Protein 5JK4 (pdb70)

InterPro domains:
  IPR024370 PBP domain [PF12849] (22-285)
  IPR050962 Phosphate-binding protein PstS [PTHR42996] (2-380)

Nearest PDB structures (foldseek):
  5jk4-assembly1_A  TM=1.003E+00  e=7.006E-87  Stenotrophomonas maltophilia R551-3
  5j1d-assembly1_A  TM=1.002E+00  e=4.675E-83  Stenotrophomonas maltophilia
  4f1v-assembly1_A  TM=8.904E-01  e=1.563E-41  Pseudomonas [fluorescens] SBW25
  2v3q-assembly1_A  TM=8.551E-01  e=9.642E-40  Homo sapiens
  3w9w-assembly1_A  TM=8.607E-01  e=3.579E-39  unidentified prokaryotic organism

CATH classification: 3.40.190.10 (+1 more: 3.40.190.10)

Secondary structure (DSSP, 8-state):
--EEEEE-STTHHHHTTSTT--S-TTEEEEE--HHHHHHHHHTT-GGGGTS-S---EEEESSPPPHHHHHHHHHHHS-TT-TT----EEEEEEEEEE-B-BB---SS--EE-HHHHHHHHHTS--BGGGSTTS---SB-EEEE-SS--HHHHHHHHHHHHH--HHHHTTS-BPEETTEE-----SSGGGGBSS--TTEEE-SSSSHHHHHHHHTTSTTEE--B-STT-S-TT-TTTB-EETTB-TT-B-TTTTGGGSPPP-THHHHSGGGGS---SS-SSB---EEEEEEEEES-BSSHHHHHHHHHHHHHHT--EEETTEEE-TTHHHHHHTT-BPPPHHHHHHHIIIII-TTSTTSTT-HHHHTT--B--

Sequence (372 aa):
TAVTGGGASLPADLYKGSADSILPANFSYAVTGSGTGKKAFLENNSALFSTTGTVHFAGSDSVLSSTELNTYNSTYNVSGDANRYGALVQIPSVATSVTIPFNKAGSAVDLSVTQICGIFSGKINNWSQLAGLGRTGAIQVVYRGESSGTSELLTRFLTSACQPADVSGTNLKLANGVPAFSVQSTFANLFTTVPSNFVAAPATGGSALYNAVYAVDGRVGYVGPDVIPSLTDATKVAKVKSFSPDEVSVQATLETAAPPTGAAAENPANWVPVFGNPSAGYPIAGYTNFVFGQCYKNATVGANVRGFLTRHYGSTVVNGVEQGPNDDAIRAHKFIPLTKAWRDAVRARFATATNAGAVNNPSTCSGIGRPL

Organism: Stenotrophomonas maltophilia (strain R551-3) (NCBI:txid391008)

Radius of gyration: 20.81 Å; Cα contacts (8 Å, |Δi|>4): 903; chains: 1; bounding box: 51×51×55 Å

Structure (mmCIF, N/CA/C/O backbone):
data_5JK4
#
_entry.id   5JK4
#
_cell.length_a   37.729
_cell.length_b   77.856
_cell.length_c   56.287
_cell.angle_alpha   90.00
_cell.angle_beta   102.08
_cell.angle_gamma   90.00
#
_symmetry.space_group_name_H-M   'P 1 21 1'
#
loop_
_entity.id
_entity.type
_entity.pdbx_description
1 polymer 'Alkaline phosphatase'
2 non-polymer 'PHOSPHATE ION'
3 water water
#
loop_
_atom_site.group_PDB
_atom_site.id
_atom_site.type_symbol
_atom_site.label_atom_id
_atom_site.label_alt_id
_atom_site.label_comp_id
_atom_site.label_asym_id
_atom_site.label_entity_id
_atom_site.label_seq_id
_atom_site.pdbx_PDB_ins_code
_atom_site.Cartn_x
_atom_site.Cartn_y
_atom_site.Cartn_z
_atom_site.occupancy
_atom_site.B_iso_or_equiv
_atom_site.auth_seq_id
_atom_site.auth_comp_id
_atom_site.auth_asym_id
_atom_site.auth_atom_id
_atom_site.pdbx_PDB_model_num
ATOM 15 N N . THR A 1 2 ? -2.240 6.641 2.533 1.00 8.58 2 THR A N 1
ATOM 16 C CA . THR A 1 2 ? -3.248 7.326 1.710 1.00 8.66 2 THR A CA 1
ATOM 17 C C . THR A 1 2 ? -2.646 8.483 0.944 1.00 8.18 2 THR A C 1
ATOM 18 O O . THR A 1 2 ? -2.056 9.377 1.550 1.00 10.29 2 THR A O 1
ATOM 29 N N . ALA A 1 3 ? -2.810 8.456 -0.375 1.00 8.23 3 ALA A N 1
ATOM 30 C CA . ALA A 1 3 ? -2.263 9.460 -1.276 1.00 9.32 3 ALA A CA 1
ATOM 31 C C . ALA A 1 3 ? -3.370 10.359 -1.812 1.00 8.29 3 ALA A C 1
ATOM 32 O O . ALA A 1 3 ? -4.485 9.896 -2.079 1.00 9.26 3 ALA A O 1
ATOM 39 N N . VAL A 1 4 ? -3.049 11.642 -1.990 1.00 7.47 4 VAL A N 1
ATOM 40 C CA . VAL A 1 4 ? -3.944 12.614 -2.613 1.00 6.56 4 VAL A CA 1
ATOM 41 C C . VAL A 1 4 ? -3.218 13.120 -3.851 1.00 6.81 4 VAL A C 1
ATOM 42 O O . VAL A 1 4 ? -2.190 13.795 -3.745 1.00 8.02 4 VAL A O 1
ATOM 55 N N . THR A 1 5 ? -3.723 12.761 -5.021 1.00 6.15 5 THR A N 1
ATOM 56 C CA . THR A 1 5 ? -2.981 12.879 -6.270 1.00 5.84 5 THR A CA 1
ATOM 57 C C . THR A 1 5 ? -3.412 14.116 -7.045 1.00 5.24 5 THR A C 1
ATOM 58 O O . THR A 1 5 ? -4.579 14.238 -7.436 1.00 5.61 5 THR A O 1
ATOM 69 N N . GLY A 1 6 ? -2.457 15.008 -7.319 1.00 5.42 6 GLY A N 1
ATOM 70 C CA . GLY A 1 6 ? -2.745 16.184 -8.107 1.00 5.16 6 GLY A CA 1
ATOM 71 C C . GLY A 1 6 ? -1.585 16.667 -8.942 1.00 4.75 6 GLY A C 1
ATOM 72 O O . GLY A 1 6 ? -0.589 15.969 -9.157 1.00 5.97 6 GLY A O 1
ATOM 76 N N . GLY A 1 7 ? -1.719 17.883 -9.417 1.00 5.10 7 GLY A N 1
ATOM 77 C CA . GLY A 1 7 ? -0.777 18.436 -10.363 1.00 5.25 7 GLY A CA 1
ATOM 78 C C . GLY A 1 7 ? -1.451 19.516 -11.188 1.00 5.15 7 GLY A C 1
ATOM 79 O O . GLY A 1 7 ? -2.580 19.911 -10.920 1.00 5.63 7 GLY A O 1
ATOM 83 N N . GLY A 1 8 ? -0.708 20.027 -12.166 1.00 4.92 8 GLY A N 1
ATOM 84 C CA . GLY A 1 8 ? -1.241 21.008 -13.095 1.00 4.60 8 GLY A CA 1
ATOM 85 C C . GLY A 1 8 ? -0.351 22.220 -13.241 1.00 4.51 8 GLY A C 1
ATOM 86 O O . GLY A 1 8 ? 0.828 22.111 -13.609 1.00 5.52 8 GLY A O 1
ATOM 90 N N . ALA A 1 9 ? -0.945 23.389 -12.989 1.00 4.84 9 ALA A N 1
ATOM 91 C CA . ALA A 1 9 ? -0.295 24.684 -13.161 1.00 4.55 9 ALA A CA 1
ATOM 92 C C . ALA A 1 9 ? 1.109 24.714 -12.577 1.00 4.67 9 ALA A C 1
ATOM 93 O O . ALA A 1 9 ? 1.326 24.352 -11.418 1.00 5.16 9 ALA A O 1
ATOM 100 N N . SER A 1 10 ? 2.045 25.232 -13.369 1.00 4.44 10 SER A N 1
ATOM 101 C CA . SER A 1 10 ? 3.396 25.474 -12.883 1.00 5.10 10 SER A CA 1
ATOM 102 C C . SER A 1 10 ? 3.514 26.749 -12.054 1.00 4.91 10 SER A C 1
ATOM 103 O O . SER A 1 10 ? 4.384 26.832 -11.179 1.00 5.31 10 SER A O 1
ATOM 111 N N . LEU A 1 11 ? 2.667 27.741 -12.300 1.00 4.77 11 LEU A N 1
ATOM 112 C CA . LEU A 1 11 ? 2.818 29.045 -11.656 1.00 5.15 11 LEU A CA 1
ATOM 113 C C . LEU A 1 11 ? 2.877 28.938 -10.134 1.00 4.70 11 LEU A C 1
ATOM 114 O O . LEU A 1 11 ? 3.787 29.534 -9.534 1.00 5.26 11 LEU A O 1
ATOM 130 N N . PRO A 1 12 ? 1.985 28.203 -9.463 1.00 5.43 12 PRO A N 1
ATOM 131 C CA . PRO A 1 12 ? 2.015 28.111 -7.991 1.00 5.95 12 PRO A CA 1
ATOM 132 C C . PRO A 1 12 ? 2.721 26.869 -7.471 1.00 5.68 12 PRO A C 1
ATOM 133 O O . PRO A 1 12 ? 2.638 26.593 -6.272 1.00 6.15 12 PRO A O 1
ATOM 144 N N . ALA A 1 13 ? 3.405 26.127 -8.331 1.00 5.44 13 ALA A N 1
ATOM 145 C CA . ALA A 1 13 ? 3.837 24.787 -7.962 1.00 6.09 13 ALA A CA 1
ATOM 146 C C . ALA A 1 13 ? 4.767 24.775 -6.753 1.00 6.58 13 ALA A C 1
ATOM 147 O O . ALA A 1 13 ? 4.726 23.830 -5.962 1.00 6.96 13 ALA A O 1
ATOM 154 N N . ASP A 1 14 ? 5.662 25.760 -6.627 1.00 6.37 14 ASP A N 1
ATOM 155 C CA . ASP A 1 14 ? 6.610 25.743 -5.513 1.00 6.65 14 ASP A CA 1
ATOM 156 C C . ASP A 1 14 ? 5.980 26.219 -4.220 1.00 6.28 14 ASP A C 1
ATOM 157 O O . ASP A 1 14 ? 6.409 25.800 -3.143 1.00 6.58 14 ASP A O 1
ATOM 171 N N . LEU A 1 15 ? 4.968 27.081 -4.290 1.00 6.08 15 LEU A N 1
ATOM 172 C CA . LEU A 1 15 ? 4.161 27.335 -3.106 1.00 5.50 15 LEU A CA 1
ATOM 173 C C . LEU A 1 15 ? 3.524 26.041 -2.613 1.00 5.66 15 LEU A C 1
ATOM 174 O O . LEU A 1 15 ? 3.437 25.799 -1.405 1.00 6.33 15 LEU A O 1
ATOM 190 N N . TYR A 1 16 ? 3.070 25.200 -3.532 1.00 5.46 16 TYR A N 1
ATOM 191 C CA . TYR A 1 16 ? 2.343 23.995 -3.156 1.00 5.48 16 TYR A CA 1
ATOM 192 C C . TYR A 1 16 ? 3.251 22.879 -2.659 1.00 5.91 16 TYR A C 1
ATOM 193 O O . TYR A 1 16 ? 2.895 22.204 -1.691 1.00 6.30 16 TYR A O 1
ATOM 211 N N . LYS A 1 17 ? 4.394 22.639 -3.303 1.00 6.01 17 LYS A N 1
ATOM 212 C CA . LYS A 1 17 ? 5.211 21.477 -2.972 1.00 7.03 17 LYS A CA 1
ATOM 213 C C . LYS A 1 17 ? 6.680 21.775 -3.216 1.00 7.69 17 LYS A C 1
ATOM 214 O O . LYS A 1 17 ? 7.039 22.423 -4.201 1.00 9.07 17 LYS A O 1
ATOM 233 N N . GLY A 1 18 ? 7.529 21.257 -2.327 1.00 7.85 18 GLY A N 1
ATOM 234 C CA . GLY A 1 18 ? 8.957 21.184 -2.569 1.00 8.71 18 GLY A CA 1
ATOM 235 C C . GLY A 1 18 ? 9.806 22.224 -1.862 1.00 9.08 18 GLY A C 1
ATOM 236 O O . GLY A 1 18 ? 11.035 22.077 -1.824 1.00 10.39 18 GLY A O 1
ATOM 240 N N . SER A 1 19 ? 9.200 23.263 -1.315 1.00 9.24 19 SER A N 1
ATOM 241 C CA . SER A 1 19 ? 9.903 24.295 -0.577 1.00 9.48 19 SER A CA 1
ATOM 242 C C . SER A 1 19 ? 9.669 24.072 0.915 1.00 8.51 19 SER A C 1
ATOM 243 O O . SER A 1 19 ? 8.692 23.442 1.327 1.00 8.67 19 SER A O 1
ATOM 256 N N . ALA A 1 20 ? 10.556 24.635 1.738 1.00 9.80 20 ALA A N 1
ATOM 257 C CA . ALA A 1 20 ? 10.419 24.457 3.179 1.00 10.23 20 ALA A CA 1
ATOM 258 C C . ALA A 1 20 ? 9.100 25.014 3.700 1.00 9.73 20 ALA A C 1
ATOM 259 O O . ALA A 1 20 ? 8.564 24.501 4.689 1.00 11.45 20 ALA A O 1
ATOM 266 N N . ASP A 1 21 ? 8.545 26.034 3.039 1.00 7.83 21 ASP A N 1
ATOM 267 C CA . ASP A 1 21 ? 7.294 26.646 3.469 1.00 7.65 21 ASP A CA 1
ATOM 268 C C . ASP A 1 21 ? 6.107 26.219 2.604 1.00 7.47 21 ASP A C 1
ATOM 269 O O . ASP A 1 21 ? 5.049 26.848 2.667 1.00 7.93 21 ASP A O 1
ATOM 278 N N . SER A 1 22 ? 6.248 25.166 1.806 1.00 6.77 22 SER A N 1
ATOM 279 C CA . SER A 1 22 ? 5.157 24.773 0.922 1.00 6.71 22 SER A CA 1
ATOM 280 C C . SER A 1 22 ? 3.929 24.358 1.724 1.00 6.90 22 SER A C 1
ATOM 281 O O . SER A 1 22 ? 4.027 23.863 2.851 1.00 8.30 22 SER A O 1
ATOM 289 N N . ILE A 1 23 ? 2.758 24.531 1.107 1.00 6.23 23 ILE A N 1
ATOM 290 C CA . ILE A 1 23 ? 1.499 24.486 1.837 1.00 6.28 23 ILE A CA 1
ATOM 291 C C . ILE A 1 23 ? 0.688 23.207 1.659 1.00 6.71 23 ILE A C 1
ATOM 292 O O . ILE A 1 23 ? -0.221 22.965 2.458 1.00 7.57 23 ILE A O 1
ATOM 308 N N . LEU A 1 24 ? 0.949 22.404 0.628 1.00 6.08 24 LEU A N 1
ATOM 309 C CA . LEU A 1 24 ? 0.166 21.181 0.549 1.00 6.58 24 LEU A CA 1
ATOM 310 C C . LEU A 1 24 ? 0.703 20.163 1.547 1.00 7.10 24 LEU A C 1
ATOM 311 O O . LEU A 1 24 ? 1.910 20.104 1.797 1.00 7.49 24 LEU A O 1
ATOM 327 N N . PRO A 1 25 ? -0.166 19.333 2.114 1.00 7.32 25 PRO A N 1
ATOM 328 C CA . PRO A 1 25 ? 0.317 18.273 3.001 1.00 8.19 25 PRO A CA 1
ATOM 329 C C . PRO A 1 25 ? 1.273 17.317 2.298 1.00 8.28 25 PRO A C 1
ATOM 330 O O . PRO A 1 25 ? 1.273 17.157 1.075 1.00 7.65 25 PRO A O 1
ATOM 341 N N . ALA A 1 26 ? 2.069 16.630 3.123 1.00 9.10 26 ALA A N 1
ATOM 342 C CA . ALA A 1 26 ? 3.098 15.731 2.609 1.00 9.76 26 ALA A CA 1
ATOM 343 C C . ALA A 1 26 ? 2.532 14.663 1.686 1.00 9.41 26 ALA A C 1
ATOM 344 O O . ALA A 1 26 ? 3.200 14.267 0.727 1.00 10.73 26 ALA A O 1
ATOM 351 N N . ASN A 1 27 ? 1.319 14.175 1.953 1.00 8.10 27 ASN A N 1
ATOM 352 C CA . ASN A 1 27 ? 0.745 13.091 1.167 1.00 7.65 27 ASN A CA 1
ATOM 353 C C . ASN A 1 27 ? 0.052 13.568 -0.101 1.00 7.29 27 ASN A C 1
ATOM 354 O O . ASN A 1 27 ? -0.504 12.732 -0.822 1.00 7.91 27 ASN A O 1
ATOM 365 N N . PHE A 1 28 ? 0.057 14.867 -0.382 1.00 6.72 28 PHE A N 1
ATOM 366 C CA . PHE A 1 28 ? -0.469 15.385 -1.635 1.00 6.49 28 PHE A CA 1
ATOM 367 C C . PHE A 1 28 ? 0.683 15.415 -2.629 1.00 7.02 28 PHE A C 1
ATOM 368 O O . PHE A 1 28 ? 1.741 15.995 -2.349 1.00 9.58 28 PHE A O 1
ATOM 385 N N . SER A 1 29 ? 0.485 14.824 -3.798 1.00 6.36 29 SER A N 1
ATOM 386 C CA . SER A 1 29 ? 1.477 14.927 -4.855 1.00 6.84 29 SER A CA 1
ATOM 387 C C . SER A 1 29 ? 1.061 16.014 -5.838 1.00 6.59 29 SER A C 1
ATOM 388 O O . SER A 1 29 ? -0.119 16.339 -5.965 1.00 7.03 29 SER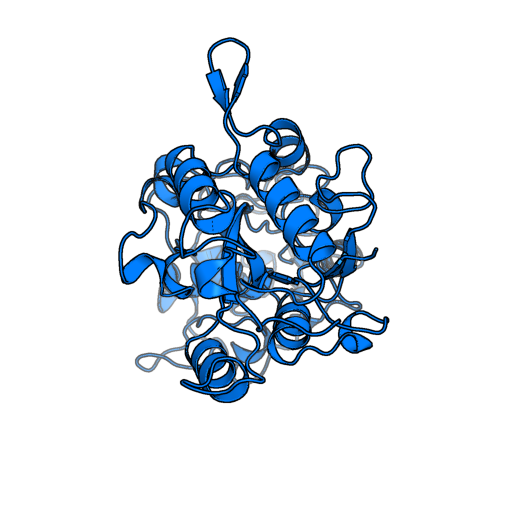 A O 1
ATOM 396 N N . TYR A 1 30 ? 2.045 16.589 -6.528 1.00 6.41 30 TYR A N 1
ATOM 397 C CA . TYR A 1 30 ? 1.778 17.691 -7.458 1.00 6.55 30 TYR A CA 1
ATOM 398 C C . TYR A 1 30 ? 2.708 17.579 -8.664 1.00 6.67 30 TYR A C 1
ATOM 399 O O . TYR A 1 30 ? 3.843 18.056 -8.635 1.00 8.55 30 TYR A O 1
ATOM 417 N N . ALA A 1 31 ? 2.212 16.972 -9.732 1.00 6.34 31 ALA A N 1
ATOM 418 C CA . ALA A 1 31 ? 2.971 16.830 -10.973 1.00 6.32 31 ALA A CA 1
ATOM 419 C C . ALA A 1 31 ? 2.786 18.089 -11.815 1.00 6.12 31 ALA A C 1
ATOM 420 O O . ALA A 1 31 ? 1.658 18.443 -12.166 1.00 7.00 31 ALA A O 1
ATOM 427 N N . VAL A 1 32 ? 3.883 18.748 -12.174 1.00 5.90 32 VAL A N 1
ATOM 428 C CA . VAL A 1 32 ? 3.807 20.002 -12.920 1.00 6.78 32 VAL A CA 1
ATOM 429 C C . VAL A 1 32 ? 3.646 19.707 -14.407 1.00 6.77 32 VAL A C 1
ATOM 430 O O . VAL A 1 32 ? 4.522 19.102 -15.031 1.00 8.38 32 VAL A O 1
ATOM 443 N N . THR A 1 33 ? 2.545 20.181 -14.984 1.00 6.40 33 THR A N 1
ATOM 444 C CA . THR A 1 33 ? 2.210 19.922 -16.380 1.00 6.69 33 THR A CA 1
ATOM 445 C C . THR A 1 33 ? 1.749 21.158 -17.138 1.00 7.02 33 THR A C 1
ATOM 446 O O . THR A 1 33 ? 1.585 21.089 -18.366 1.00 8.84 33 THR A O 1
ATOM 457 N N . GLY A 1 34 ? 1.488 22.257 -16.452 1.00 5.67 34 GLY A N 1
ATOM 458 C CA . GLY A 1 34 ? 0.673 23.305 -17.025 1.00 5.94 34 GLY A CA 1
ATOM 459 C C . GLY A 1 34 ? -0.799 23.083 -16.738 1.00 4.84 34 GLY A C 1
ATOM 460 O O . GLY A 1 34 ? -1.270 21.961 -16.535 1.00 5.25 34 GLY A O 1
ATOM 464 N N . SER A 1 35 ? -1.544 24.187 -16.740 1.00 4.92 35 SER A N 1
ATOM 465 C CA . SER A 1 35 ? -2.947 24.155 -16.325 1.00 5.10 35 SER A CA 1
ATOM 466 C C . SER A 1 35 ? -3.831 23.327 -17.250 1.00 5.36 35 SER A C 1
ATOM 467 O O . SER A 1 35 ? -4.776 22.690 -16.783 1.00 6.02 35 SER A O 1
ATOM 475 N N . GLY A 1 36 ? -3.626 23.400 -18.564 1.00 5.58 36 GLY A N 1
ATOM 476 C CA . GLY A 1 36 ? -4.515 22.670 -19.464 1.00 6.20 36 GLY A CA 1
ATOM 477 C C . GLY A 1 36 ? -4.471 21.173 -19.222 1.00 6.11 36 GLY A C 1
ATOM 478 O O . GLY A 1 36 ? -5.506 20.507 -19.114 1.00 6.33 36 GLY A O 1
ATOM 482 N N . THR A 1 37 ? -3.268 20.629 -19.087 1.00 6.39 37 THR A N 1
ATOM 483 C CA . THR A 1 37 ? -3.134 19.211 -18.797 1.00 6.91 37 THR A CA 1
ATOM 484 C C . THR A 1 37 ? -3.671 18.886 -17.415 1.00 6.38 37 THR A C 1
ATOM 485 O O . THR A 1 37 ? -4.262 17.818 -17.212 1.00 6.71 37 THR A O 1
ATOM 496 N N . GLY A 1 38 ? -3.487 19.797 -16.453 1.00 6.08 38 GLY A N 1
ATOM 497 C CA . GLY A 1 38 ? -4.039 19.573 -15.128 1.00 6.09 38 GLY A CA 1
ATOM 498 C C . GLY A 1 38 ? -5.554 19.474 -15.136 1.00 5.56 38 GLY A C 1
ATOM 499 O O . GLY A 1 38 ? -6.134 18.588 -14.503 1.00 5.53 38 GLY A O 1
ATOM 503 N N . LYS A 1 39 ? -6.222 20.398 -15.842 1.00 5.87 39 LYS A N 1
ATOM 504 C CA . LYS A 1 39 ? -7.675 20.328 -15.941 1.00 6.33 39 LYS A CA 1
ATOM 505 C C . LYS A 1 39 ? -8.106 19.019 -16.589 1.00 5.99 39 LYS A C 1
ATOM 506 O O . LYS A 1 39 ? -9.044 18.365 -16.126 1.00 6.41 39 LYS A O 1
ATOM 525 N N . LYS A 1 40 ? -7.417 18.606 -17.651 1.00 6.23 40 LYS A N 1
ATOM 526 C CA . LYS A 1 40 ? -7.789 17.375 -18.333 1.00 6.70 40 LYS A CA 1
ATOM 527 C C . LYS A 1 40 ? -7.609 16.172 -17.420 1.00 6.41 40 LYS A C 1
ATOM 528 O O . LYS A 1 40 ? -8.454 15.269 -17.394 1.00 6.81 40 LYS A O 1
ATOM 547 N N . ALA A 1 41 ? -6.510 16.134 -16.672 1.00 5.79 41 ALA A N 1
ATOM 548 C CA . ALA A 1 41 ? -6.268 15.027 -15.758 1.00 5.77 41 ALA A CA 1
ATOM 549 C C . ALA A 1 41 ? -7.400 14.891 -14.746 1.00 5.69 41 ALA A C 1
ATOM 550 O O . ALA A 1 41 ? -7.846 13.777 -14.441 1.00 6.19 41 ALA A O 1
ATOM 557 N N . PHE A 1 42 ? -7.864 16.013 -14.189 1.00 5.09 42 PHE A N 1
ATOM 558 C CA . PHE A 1 42 ? -8.978 15.949 -13.249 1.00 5.69 42 PHE A CA 1
ATOM 559 C C . PHE A 1 42 ? -10.283 15.611 -13.962 1.00 5.60 42 PHE A C 1
ATOM 560 O O . PHE A 1 42 ? -11.025 14.710 -13.539 1.00 5.70 42 PHE A O 1
ATOM 577 N N . LEU A 1 43 ? -10.601 16.355 -15.020 1.00 5.61 43 LEU A N 1
ATOM 578 C CA . LEU A 1 43 ? -11.926 16.262 -15.623 1.00 6.27 43 LEU A CA 1
ATOM 579 C C . LEU A 1 43 ? -12.183 14.900 -16.227 1.00 7.03 43 LEU A C 1
ATOM 580 O O . LEU A 1 43 ? -13.327 14.439 -16.222 1.00 8.00 43 LEU A O 1
ATOM 596 N N . GLU A 1 44 ? -11.148 14.244 -16.745 1.00 6.66 44 GLU A N 1
ATOM 597 C CA . GLU A 1 44 ? -11.263 12.910 -17.318 1.00 7.85 44 GLU A CA 1
ATOM 598 C C . GLU A 1 44 ? -10.716 11.835 -16.381 1.00 7.07 44 GLU A C 1
ATOM 599 O O . GLU A 1 44 ? -10.630 10.664 -16.760 1.00 7.46 44 GLU A O 1
ATOM 611 N N . ASN A 1 45 ? -10.364 12.213 -15.159 1.00 6.40 45 ASN A N 1
ATOM 612 C CA . ASN A 1 45 ? -9.824 11.313 -14.155 1.00 6.40 45 ASN A CA 1
ATOM 613 C C . ASN A 1 45 ? -8.739 10.405 -14.732 1.00 6.58 45 ASN A C 1
ATOM 614 O O . ASN A 1 45 ? -8.846 9.171 -14.724 1.00 7.09 45 ASN A O 1
ATOM 625 N N . ASN A 1 46 ? -7.676 11.043 -15.220 1.00 6.79 46 ASN A N 1
ATOM 626 C CA . ASN A 1 46 ? -6.599 10.371 -15.947 1.00 7.48 46 ASN A CA 1
ATOM 627 C C . ASN A 1 46 ? -5.260 10.707 -15.299 1.00 6.79 46 ASN A C 1
ATOM 628 O O . ASN A 1 46 ? -4.632 11.720 -15.618 1.00 8.10 46 ASN A O 1
ATOM 639 N N . SER A 1 47 ? -4.805 9.829 -14.410 1.00 6.45 47 SER A N 1
ATOM 640 C CA . SER A 1 47 ? -3.569 10.068 -13.682 1.00 6.88 47 SER A CA 1
ATOM 641 C C . SER A 1 47 ? -2.328 9.813 -14.525 1.00 6.81 47 SER A C 1
ATOM 642 O O . SER A 1 47 ? -1.234 10.217 -14.118 1.00 6.99 47 SER A O 1
ATOM 650 N N . ALA A 1 48 ? -2.462 9.185 -15.696 1.00 7.53 48 ALA A N 1
ATOM 651 C CA . ALA A 1 48 ? -1.302 9.045 -16.572 1.00 8.24 48 ALA A CA 1
ATOM 652 C C . ALA A 1 48 ? -0.710 10.408 -16.929 1.00 8.25 48 ALA A C 1
ATOM 653 O O . ALA A 1 48 ? 0.505 10.530 -17.141 1.00 9.13 48 ALA A O 1
ATOM 660 N N . LEU A 1 49 ? -1.551 11.444 -17.003 1.00 7.90 49 LEU A N 1
ATOM 661 C CA . LEU A 1 49 ? -1.069 12.787 -17.309 1.00 7.75 49 LEU A CA 1
ATOM 662 C C . LEU A 1 49 ? -0.200 13.364 -16.205 1.00 7.80 49 LEU A C 1
ATOM 663 O O . LEU A 1 49 ? 0.586 14.283 -16.467 1.00 8.89 49 LEU A O 1
ATOM 679 N N . PHE A 1 50 ? -0.329 12.837 -14.990 1.00 7.23 50 PHE A N 1
ATOM 680 C CA . PHE A 1 50 ? 0.498 13.197 -13.851 1.00 6.74 50 PHE A CA 1
ATOM 681 C C . PHE A 1 50 ? 1.579 12.151 -13.589 1.00 7.90 50 PHE A C 1
ATOM 682 O O . PHE A 1 50 ? 2.169 12.130 -12.506 1.00 9.09 50 PHE A O 1
ATOM 699 N N . SER A 1 51 ? 1.856 11.297 -14.577 1.00 8.86 51 SER A N 1
ATOM 700 C CA . SER A 1 51 ? 2.915 10.295 -14.485 1.00 10.77 51 SER A CA 1
ATOM 701 C C . SER A 1 51 ? 2.699 9.356 -13.305 1.00 11.34 51 SER A C 1
ATOM 702 O O . SER A 1 51 ? 3.655 8.899 -12.679 1.00 12.46 51 SER A O 1
ATOM 710 N N . THR A 1 52 ? 1.449 9.050 -12.983 1.00 10.48 52 THR A N 1
ATOM 711 C CA . THR A 1 52 ? 1.186 8.162 -11.858 1.00 10.15 52 THR A CA 1
ATOM 712 C C . THR A 1 52 ? -0.039 7.310 -12.179 1.00 9.84 52 THR A C 1
ATOM 713 O O . THR A 1 52 ? -0.409 7.158 -13.346 1.00 11.10 52 THR A O 1
ATOM 724 N N . THR A 1 53 ? -0.645 6.730 -11.144 1.00 9.76 53 THR A N 1
ATOM 725 C CA . THR A 1 53 ? -1.744 5.788 -11.293 1.00 9.73 53 THR A CA 1
ATOM 726 C C . THR A 1 53 ? -2.842 6.124 -10.285 1.00 9.40 53 THR A C 1
ATOM 727 O O . THR A 1 53 ? -2.656 6.926 -9.367 1.00 10.05 53 THR A O 1
ATOM 738 N N . GLY A 1 54 ? -3.994 5.489 -10.462 1.00 8.75 54 GLY A N 1
ATOM 739 C CA . GLY A 1 54 ? -5.124 5.682 -9.577 1.00 8.49 54 GLY A CA 1
ATOM 740 C C . GLY A 1 54 ? -5.924 6.929 -9.911 1.00 7.92 54 GLY A C 1
ATOM 741 O O . GLY A 1 54 ? -5.746 7.572 -10.951 1.00 8.51 54 GLY A O 1
ATOM 745 N N . THR A 1 55 ? -6.831 7.269 -9.008 1.00 7.21 55 THR A N 1
ATOM 746 C CA . THR A 1 55 ? -7.696 8.427 -9.199 1.00 7.16 55 THR A CA 1
ATOM 747 C C . THR A 1 55 ? -6.921 9.737 -9.090 1.00 6.34 55 THR A C 1
ATOM 748 O O . THR A 1 55 ? -6.023 9.877 -8.258 1.00 6.84 55 THR A O 1
ATOM 759 N N . VAL A 1 56 ? -7.284 10.704 -9.937 1.00 5.65 56 VAL A N 1
ATOM 760 C CA . VAL A 1 56 ? -6.814 12.078 -9.797 1.00 5.69 56 VAL A CA 1
ATOM 761 C C . VAL A 1 56 ? -7.757 12.766 -8.820 1.00 5.67 56 VAL A C 1
ATOM 762 O O . VAL A 1 56 ? -8.968 12.817 -9.052 1.00 6.55 56 VAL A O 1
ATOM 775 N N . HIS A 1 57 ? -7.212 13.305 -7.731 1.00 5.14 57 HIS A N 1
ATOM 776 C CA . HIS A 1 57 ? -8.034 13.930 -6.708 1.00 5.19 57 HIS A CA 1
ATOM 777 C C . HIS A 1 57 ? -8.166 15.434 -6.844 1.00 4.54 57 HIS A C 1
ATOM 778 O O . HIS A 1 57 ? -9.168 15.990 -6.383 1.00 5.43 57 HIS A O 1
ATOM 792 N N . PHE A 1 58 ? -7.208 16.113 -7.460 1.00 4.69 58 PHE A N 1
ATOM 793 C CA . PHE A 1 58 ? -7.293 17.559 -7.597 1.00 4.93 58 PHE A CA 1
ATOM 794 C C . PHE A 1 58 ? -6.364 18.020 -8.708 1.00 4.83 58 PHE A C 1
ATOM 795 O O . PHE A 1 58 ? -5.491 17.283 -9.173 1.00 5.67 58 PHE A O 1
ATOM 812 N N . ALA A 1 59 ? -6.558 19.273 -9.104 1.00 4.82 59 ALA A N 1
ATOM 813 C CA . ALA A 1 59 ? -5.621 19.954 -9.972 1.00 5.05 59 ALA A CA 1
ATOM 814 C C . ALA A 1 59 ? -5.450 21.398 -9.525 1.00 4.66 59 ALA A C 1
ATOM 815 O O . ALA A 1 59 ? -6.355 21.998 -8.939 1.00 5.38 59 ALA A O 1
ATOM 822 N N . GLY A 1 60 ? -4.275 21.948 -9.816 1.00 4.97 60 GLY A N 1
ATOM 823 C CA . GLY A 1 60 ? -4.058 23.384 -9.808 1.00 4.81 60 GLY A CA 1
ATOM 824 C C . GLY A 1 60 ? -4.187 23.916 -11.222 1.00 4.59 60 GLY A C 1
ATOM 825 O O . GLY A 1 60 ? -3.675 23.314 -12.165 1.00 5.02 60 GLY A O 1
ATOM 829 N N . SER A 1 61 ? -4.863 25.053 -11.369 1.00 4.78 61 SER A N 1
ATOM 830 C CA . SER A 1 61 ? -5.035 25.650 -12.684 1.00 4.99 61 SER A CA 1
ATOM 831 C C . SER A 1 61 ? -5.177 27.155 -12.548 1.00 4.81 61 SER A C 1
ATOM 832 O O . SER A 1 61 ? -5.964 27.625 -11.725 1.00 5.08 61 SER A O 1
ATOM 840 N N . ASP A 1 62 ? -4.453 27.907 -13.380 1.00 4.61 62 ASP A N 1
ATOM 841 C CA . ASP A 1 62 ? -4.725 29.332 -13.544 1.00 4.89 62 ASP A CA 1
ATOM 842 C C . ASP A 1 62 ? -5.467 29.602 -14.848 1.00 5.32 62 ASP A C 1
ATOM 843 O O . ASP A 1 62 ? -5.544 30.749 -15.291 1.00 6.38 62 ASP A O 1
ATOM 852 N N . SER A 1 63 ? -6.010 28.547 -15.465 1.00 5.33 63 SER A N 1
ATOM 853 C CA . SER A 1 63 ? -6.985 28.616 -16.552 1.00 5.64 63 SER A CA 1
ATOM 854 C C . SER A 1 63 ? -8.352 28.239 -15.990 1.00 5.65 63 SER A C 1
ATOM 855 O O . SER A 1 63 ? -8.511 27.160 -15.404 1.00 6.16 63 SER A O 1
ATOM 868 N N . VAL A 1 64 ? -9.339 29.126 -16.141 1.00 5.91 64 VAL A N 1
ATOM 869 C CA . VAL A 1 64 ? -10.656 28.853 -15.571 1.00 6.19 64 VAL A CA 1
ATOM 870 C C . VAL A 1 64 ? -11.309 27.677 -16.292 1.00 5.87 64 VAL A C 1
ATOM 871 O O . VAL A 1 64 ? -11.050 27.410 -17.477 1.00 6.51 64 VAL A O 1
ATOM 884 N N . LEU A 1 65 ? -12.178 26.970 -15.581 1.00 5.94 65 LEU A N 1
ATOM 885 C CA . LEU A 1 65 ? -13.002 25.966 -16.230 1.00 6.49 65 LEU A CA 1
ATOM 886 C C . LEU A 1 65 ? -13.937 26.642 -17.218 1.00 6.20 65 LEU A C 1
ATOM 887 O O . LEU A 1 65 ? -14.616 27.617 -16.889 1.00 7.39 65 LEU A O 1
ATOM 903 N N . SER A 1 66 ? -13.986 26.115 -18.433 1.00 6.53 66 SER A N 1
ATOM 904 C CA . SER A 1 66 ? -14.850 26.674 -19.454 1.00 6.61 66 SER A CA 1
ATOM 905 C C . SER A 1 66 ? -16.266 26.112 -19.332 1.00 6.83 66 SER A C 1
ATOM 906 O O . SER A 1 66 ? -16.514 25.079 -18.709 1.00 6.76 66 SER A O 1
ATOM 914 N N . SER A 1 67 ? -17.207 26.815 -19.960 1.00 7.21 67 SER A N 1
ATOM 915 C CA . SER A 1 67 ? -18.583 26.339 -20.029 1.00 8.47 67 SER A CA 1
ATOM 916 C C . SER A 1 67 ? -18.647 24.927 -20.603 1.00 7.48 67 SER A C 1
ATOM 917 O O . SER A 1 67 ? -19.363 24.069 -20.079 1.00 7.86 67 SER A O 1
ATOM 930 N N . THR A 1 68 ? -17.888 24.664 -21.667 1.00 7.78 68 THR A N 1
ATOM 931 C CA . THR A 1 68 ? -17.900 23.342 -22.280 1.00 8.03 68 THR A CA 1
ATOM 932 C C . THR A 1 68 ? -17.324 22.290 -21.339 1.00 6.85 68 THR A C 1
ATOM 933 O O . THR A 1 68 ? -17.874 21.192 -21.225 1.00 7.71 68 THR A O 1
ATOM 944 N N . GLU A 1 69 ? -16.231 22.617 -20.643 1.00 6.46 69 GLU A N 1
ATOM 945 C CA . GLU A 1 69 ? -15.651 21.679 -19.688 1.00 6.53 69 GLU A CA 1
ATOM 946 C C . GLU A 1 69 ? -16.653 21.336 -18.594 1.00 6.00 69 GLU A C 1
ATOM 947 O O . GLU A 1 69 ? -16.803 20.164 -18.222 1.00 5.97 69 GLU A O 1
ATOM 959 N N . LEU A 1 70 ? -17.352 22.343 -18.071 1.00 6.11 70 LEU A N 1
ATOM 960 C CA . LEU A 1 70 ? -18.317 22.087 -17.015 1.00 6.07 70 LEU A CA 1
ATOM 961 C C . LEU A 1 70 ? -19.474 21.230 -17.513 1.00 5.66 70 LEU A C 1
ATOM 962 O O . LEU A 1 70 ? -19.914 20.308 -16.817 1.00 6.54 70 LEU A O 1
ATOM 991 N N . ASN A 1 71 ? -20.005 21.544 -18.697 1.00 5.71 71 ASN A N 1
ATOM 992 C CA . ASN A 1 71 ? -21.151 20.790 -19.193 1.00 6.36 71 ASN A CA 1
ATOM 993 C C . ASN A 1 71 ? -20.770 19.350 -19.508 1.00 5.92 71 ASN A C 1
ATOM 994 O O . ASN A 1 71 ? -21.533 18.427 -19.213 1.00 6.57 71 ASN A O 1
ATOM 1005 N N . THR A 1 72 ? -19.596 19.136 -20.101 1.00 5.60 72 THR A N 1
ATOM 1006 C CA . THR A 1 72 ? -19.139 17.774 -20.364 1.00 5.41 72 THR A CA 1
ATOM 1007 C C . THR A 1 72 ? -18.932 17.009 -19.062 1.00 5.21 72 THR A C 1
ATOM 1008 O O . THR A 1 72 ? -19.321 15.836 -18.951 1.00 5.94 72 THR A O 1
ATOM 1019 N N . TYR A 1 73 ? -18.334 17.660 -18.059 1.00 5.21 73 TYR A N 1
ATOM 1020 C CA . TYR A 1 73 ? -18.161 17.028 -16.758 1.00 5.34 73 TYR A CA 1
ATOM 1021 C C . TYR A 1 73 ? -19.510 16.640 -16.158 1.00 5.26 73 TYR A C 1
ATOM 1022 O O . TYR A 1 73 ? -19.725 15.493 -15.743 1.00 6.22 73 TYR A O 1
ATOM 1040 N N . ASN A 1 74 ? -20.447 17.585 -16.111 1.00 5.69 74 ASN A N 1
ATOM 1041 C CA . ASN A 1 74 ? -21.732 17.312 -15.475 1.00 6.48 74 ASN A CA 1
ATOM 1042 C C . ASN A 1 74 ? -22.444 16.151 -16.152 1.00 6.08 74 ASN A C 1
ATOM 1043 O O . ASN A 1 74 ? -23.039 15.291 -15.490 1.00 6.68 74 ASN A O 1
ATOM 1054 N N . SER A 1 75 ? -22.419 16.130 -17.484 1.00 5.70 75 SER A N 1
ATOM 1055 C CA . SER A 1 75 ? -23.153 15.127 -18.241 1.00 6.27 75 SER A CA 1
ATOM 1056 C C . SER A 1 75 ? -22.451 13.778 -18.287 1.00 6.00 75 SER A C 1
ATOM 1057 O O . SER A 1 75 ? -23.059 12.819 -18.767 1.00 6.61 75 SER A O 1
ATOM 1070 N N . THR A 1 76 ? -21.216 13.686 -17.789 1.00 5.70 76 THR A N 1
ATOM 1071 C CA . THR A 1 76 ? -20.477 12.431 -17.711 1.00 5.47 76 THR A CA 1
ATOM 1072 C C . THR A 1 76 ? -20.445 11.885 -16.292 1.00 5.31 76 THR A C 1
ATOM 1073 O O . THR A 1 76 ? -20.734 10.703 -16.067 1.00 6.20 76 THR A O 1
ATOM 1084 N N . TYR A 1 77 ? -20.106 12.747 -15.334 1.00 5.31 77 TYR A N 1
ATOM 1085 C CA . TYR A 1 77 ? -19.756 12.351 -13.984 1.00 5.74 77 TYR A CA 1
ATOM 1086 C C . TYR A 1 77 ? -20.734 12.842 -12.920 1.00 5.90 77 TYR A C 1
ATOM 1087 O O . TYR A 1 77 ? -20.555 12.501 -11.746 1.00 6.12 77 TYR A O 1
ATOM 1105 N N . ASN A 1 78 ? -21.752 13.621 -13.276 1.00 5.92 78 ASN A N 1
ATOM 1106 C CA . ASN A 1 78 ? -22.720 14.107 -12.293 1.00 6.38 78 ASN A CA 1
ATOM 1107 C C . ASN A 1 78 ? -24.145 13.979 -12.826 1.00 6.73 78 ASN A C 1
ATOM 1108 O O . ASN A 1 78 ? -24.968 14.886 -12.707 1.00 7.42 78 ASN A O 1
ATOM 1119 N N . VAL A 1 79 ? -24.459 12.817 -13.375 1.00 6.94 79 VAL A N 1
ATOM 1120 C CA . VAL A 1 79 ? -25.757 12.573 -13.997 1.00 7.91 79 VAL A CA 1
ATOM 1121 C C . VAL A 1 79 ? -26.814 12.350 -12.928 1.00 8.92 79 VAL A C 1
ATOM 1122 O O . VAL A 1 79 ? -26.624 11.546 -12.003 1.00 9.19 79 VAL A O 1
ATOM 1135 N N . SER A 1 80 ? -27.948 13.038 -13.085 1.00 10.49 80 SER A N 1
ATOM 1136 C CA . SER A 1 80 ? -29.069 12.906 -12.169 1.00 12.22 80 SER A CA 1
ATOM 1137 C C . SER A 1 80 ? -29.529 11.460 -12.093 1.00 11.97 80 SER A C 1
ATOM 1138 O O . SER A 1 80 ? -29.785 10.818 -13.119 1.00 12.63 80 SER A O 1
ATOM 1146 N N . GLY A 1 81 ? -29.607 10.948 -10.869 1.00 13.54 81 GLY A N 1
ATOM 1147 C CA . GLY A 1 81 ? -30.072 9.603 -10.618 1.00 13.95 81 GLY A CA 1
ATOM 1148 C C . GLY A 1 81 ? -29.029 8.520 -10.754 1.00 13.27 81 GLY A C 1
ATOM 1149 O O . GLY A 1 81 ? -29.336 7.360 -10.463 1.00 14.54 81 GLY A O 1
ATOM 1153 N N . ASP A 1 82 ? -27.812 8.846 -11.179 1.00 10.82 82 ASP A N 1
ATOM 1154 C CA . ASP A 1 82 ? -26.816 7.829 -11.496 1.00 9.61 82 ASP A CA 1
ATOM 1155 C C . ASP A 1 82 ? -26.093 7.391 -10.227 1.00 9.83 82 ASP A C 1
ATOM 1156 O O . ASP A 1 82 ? -25.353 8.170 -9.618 1.00 10.05 82 ASP A O 1
ATOM 1165 N N . ALA A 1 83 ? -26.290 6.135 -9.834 1.00 9.85 83 ALA A N 1
ATOM 1166 C CA . ALA A 1 83 ? -25.629 5.611 -8.643 1.00 10.48 83 ALA A CA 1
ATOM 1167 C C . ALA A 1 83 ? -24.114 5.597 -8.779 1.00 10.11 83 ALA A C 1
ATOM 1168 O O . ALA A 1 83 ? -23.415 5.577 -7.763 1.00 10.72 83 ALA A O 1
ATOM 1175 N N . ASN A 1 84 ? -23.588 5.607 -10.001 1.00 9.74 84 ASN A N 1
ATOM 1176 C CA . ASN A 1 84 ? -22.151 5.590 -10.232 1.00 8.97 84 ASN A CA 1
ATOM 1177 C C . ASN A 1 84 ? -21.561 6.986 -10.433 1.00 8.45 84 ASN A C 1
ATOM 1178 O O . ASN A 1 84 ? -20.390 7.110 -10.801 1.00 9.77 84 ASN A O 1
ATOM 1189 N N . ARG A 1 85 ? -22.323 8.039 -10.175 1.00 7.74 85 ARG A N 1
ATOM 1190 C CA . ARG A 1 85 ? -21.802 9.381 -10.395 1.00 7.36 85 ARG A CA 1
ATOM 1191 C C . ARG A 1 85 ? -20.693 9.732 -9.405 1.00 6.83 85 ARG A C 1
ATOM 1192 O O . ARG A 1 85 ? -20.631 9.230 -8.276 1.00 7.82 85 ARG A O 1
ATOM 1213 N N . TYR A 1 86 ? -19.814 10.635 -9.835 1.00 6.62 86 TYR A N 1
ATOM 1214 C CA . TYR A 1 86 ? -18.801 11.184 -8.944 1.00 6.80 86 TYR A CA 1
ATOM 1215 C C . TYR A 1 86 ? -19.354 12.306 -8.078 1.00 7.65 86 TYR A C 1
ATOM 1216 O O . TYR A 1 86 ? -18.808 12.578 -7.003 1.00 8.22 86 TYR A O 1
ATOM 1234 N N . GLY A 1 87 ? -20.391 12.989 -8.540 1.00 7.38 87 GLY A N 1
ATOM 1235 C CA . GLY A 1 87 ? -20.893 14.174 -7.877 1.00 7.57 87 GLY A CA 1
ATOM 1236 C C . GLY A 1 87 ? -20.338 15.439 -8.492 1.00 6.66 87 GLY A C 1
ATOM 1237 O O . GLY A 1 87 ? -19.716 15.432 -9.553 1.00 6.89 87 GLY A O 1
ATOM 1241 N N . ALA A 1 88 ? -20.614 16.550 -7.819 1.00 6.61 88 ALA A N 1
ATOM 1242 C CA . ALA A 1 88 ? -20.182 17.852 -8.296 1.00 6.69 88 ALA A CA 1
ATOM 1243 C C . ALA A 1 88 ? -18.670 17.997 -8.178 1.00 5.77 88 ALA A C 1
ATOM 1244 O O . ALA A 1 88 ? -18.011 17.314 -7.390 1.00 6.31 88 ALA A O 1
ATOM 1251 N N . LEU A 1 89 ? -18.116 18.917 -8.960 1.00 5.91 89 LEU A N 1
ATOM 1252 C CA . LEU A 1 89 ? -16.752 19.363 -8.728 1.00 5.88 89 LEU A CA 1
ATOM 1253 C C . LEU A 1 89 ? -16.767 20.692 -7.983 1.00 5.70 89 LEU A C 1
ATOM 1254 O O . LEU A 1 89 ? -17.805 21.339 -7.817 1.00 6.72 89 LEU A O 1
ATOM 1270 N N . VAL A 1 90 ? -15.586 21.082 -7.510 1.00 5.36 90 VAL A N 1
ATOM 1271 C CA . VAL A 1 90 ? -15.359 22.307 -6.752 1.00 5.83 90 VAL A CA 1
ATOM 1272 C C . VAL A 1 90 ? -14.231 23.059 -7.444 1.00 5.74 90 VAL A C 1
ATOM 1273 O O . VAL A 1 90 ? -13.153 22.501 -7.650 1.00 7.84 90 VAL A O 1
ATOM 1286 N N . GLN A 1 91 ? -14.478 24.308 -7.812 1.00 4.76 91 GLN A N 1
ATOM 1287 C CA . GLN A 1 91 ? -13.441 25.195 -8.322 1.00 4.92 91 GLN A CA 1
ATOM 1288 C C . GLN A 1 91 ? -13.349 26.384 -7.381 1.00 5.12 91 GLN A C 1
ATOM 1289 O O . GLN A 1 91 ? -14.357 27.055 -7.143 1.00 5.86 91 GLN A O 1
ATOM 1303 N N . ILE A 1 92 ? -12.154 26.648 -6.851 1.00 4.97 92 ILE A N 1
ATOM 1304 C CA . ILE A 1 92 ? -11.974 27.722 -5.878 1.00 5.15 92 ILE A CA 1
ATOM 1305 C C . ILE A 1 92 ? -10.672 28.465 -6.143 1.00 5.00 92 ILE A C 1
ATOM 1306 O O . ILE A 1 92 ? -9.671 27.848 -6.531 1.00 5.42 92 ILE A O 1
ATOM 1322 N N . PRO A 1 93 ? -10.637 29.776 -5.948 1.00 5.15 93 PRO A N 1
ATOM 1323 C CA . PRO A 1 93 ? -9.365 30.486 -6.030 1.00 5.31 93 PRO A CA 1
ATOM 1324 C C . PRO A 1 93 ? -8.476 30.036 -4.884 1.00 5.18 93 PRO A C 1
ATOM 1325 O O . PRO A 1 93 ? -8.952 29.701 -3.797 1.00 5.78 93 PRO A O 1
ATOM 1336 N N . SER A 1 94 ? -7.168 30.020 -5.139 1.00 5.42 94 SER A N 1
ATOM 1337 C CA . SER A 1 94 ? -6.175 29.665 -4.141 1.00 5.45 94 SER A CA 1
ATOM 1338 C C . SER A 1 94 ? -5.382 30.863 -3.647 1.00 5.47 94 SER A C 1
ATOM 1339 O O . SER A 1 94 ? -5.299 31.104 -2.437 1.00 6.26 94 SER A O 1
ATOM 1347 N N . VAL A 1 95 ? -4.771 31.596 -4.580 1.00 4.94 95 VAL A N 1
ATOM 1348 C CA . VAL A 1 95 ? -4.073 32.849 -4.323 1.00 5.21 95 VAL A CA 1
ATOM 1349 C C . VAL A 1 95 ? -4.277 33.699 -5.569 1.00 5.02 95 VAL A C 1
ATOM 1350 O O . VAL A 1 95 ? -4.664 33.194 -6.623 1.00 5.53 95 VAL A O 1
ATOM 1363 N N . ALA A 1 96 ? -4.003 34.991 -5.460 1.00 5.02 96 ALA A N 1
ATOM 1364 C CA . ALA A 1 96 ? -3.922 35.848 -6.628 1.00 5.34 96 ALA A CA 1
ATOM 1365 C C . ALA A 1 96 ? -2.457 36.041 -7.007 1.00 5.08 96 ALA A C 1
ATOM 1366 O O . ALA A 1 96 ? -1.544 35.849 -6.199 1.00 4.84 96 ALA A O 1
ATOM 1373 N N . THR A 1 97 ? -2.243 36.392 -8.271 1.00 5.33 97 THR A N 1
ATOM 1374 C CA . THR A 1 97 ? -0.904 36.493 -8.832 1.00 5.38 97 THR A CA 1
ATOM 1375 C C . THR A 1 97 ? -0.864 37.558 -9.916 1.00 5.14 97 THR A C 1
ATOM 1376 O O . THR A 1 97 ? -1.841 37.783 -10.635 1.00 5.89 97 THR A O 1
ATOM 1387 N N . SER A 1 98 ? 0.295 38.178 -10.060 1.00 4.78 98 SER A N 1
ATOM 1388 C CA . SER A 1 98 ? 0.592 38.944 -11.253 1.00 5.07 98 SER A CA 1
ATOM 1389 C C . SER A 1 98 ? 1.142 38.012 -12.331 1.00 4.74 98 SER A C 1
ATOM 1390 O O . SER A 1 98 ? 1.471 36.845 -12.086 1.00 5.35 98 SER A O 1
ATOM 1398 N N . VAL A 1 99 ? 1.243 38.549 -13.546 1.00 4.78 99 VAL A N 1
ATOM 1399 C CA . VAL A 1 99 ? 2.053 37.961 -14.607 1.00 5.00 99 VAL A CA 1
ATOM 1400 C C . VAL A 1 99 ? 3.145 38.962 -14.916 1.00 4.67 99 VAL A C 1
ATOM 1401 O O . VAL A 1 99 ? 2.849 40.136 -15.165 1.00 5.80 99 VAL A O 1
ATOM 1414 N N . THR A 1 100 ? 4.393 38.512 -14.847 1.00 5.00 100 THR A N 1
ATOM 1415 C CA . THR A 1 100 ? 5.561 39.360 -15.044 1.00 4.74 100 THR A CA 1
ATOM 1416 C C . THR A 1 100 ? 6.079 39.231 -16.471 1.00 4.95 100 THR A C 1
ATOM 1417 O O . THR A 1 100 ? 5.801 38.246 -17.167 1.00 5.16 100 THR A O 1
ATOM 1428 N N . ILE A 1 101 ? 6.872 40.232 -16.863 1.00 5.08 101 ILE A N 1
ATOM 1429 C CA . ILE A 1 101 ? 7.422 40.363 -18.210 1.00 5.44 101 ILE A CA 1
ATOM 1430 C C . ILE A 1 101 ? 8.947 40.386 -18.097 1.00 4.82 101 ILE A C 1
ATOM 1431 O O . ILE A 1 101 ? 9.576 41.459 -18.155 1.00 5.68 101 ILE A O 1
ATOM 1447 N N . PRO A 1 102 ? 9.581 39.230 -17.926 1.00 5.22 102 PRO A N 1
ATOM 1448 C CA . PRO A 1 102 ? 11.049 39.175 -17.939 1.00 5.86 102 PRO A CA 1
ATOM 1449 C C . PRO A 1 102 ? 11.584 39.406 -19.337 1.00 5.71 102 PRO A C 1
ATOM 1450 O O . PRO A 1 102 ? 10.988 38.988 -20.331 1.00 5.99 102 PRO A O 1
ATOM 1461 N N . PHE A 1 103 ? 12.742 40.052 -19.408 1.00 5.95 103 PHE A N 1
ATOM 1462 C CA . PHE A 1 103 ? 13.387 40.259 -20.690 1.00 5.94 103 PHE A CA 1
ATOM 1463 C C . PHE A 1 103 ? 14.891 40.238 -20.489 1.00 6.35 103 PHE A C 1
ATOM 1464 O O . PHE A 1 103 ? 15.402 40.463 -19.392 1.00 6.88 103 PHE A O 1
ATOM 1481 N N . ASN A 1 104 ? 15.597 39.997 -21.583 1.00 6.63 104 ASN A N 1
ATOM 1482 C CA . ASN A 1 104 ? 17.050 39.813 -21.582 1.00 7.29 104 ASN A CA 1
ATOM 1483 C C . ASN A 1 104 ? 17.681 40.785 -22.570 1.00 7.12 104 ASN A C 1
ATOM 1484 O O . ASN A 1 104 ? 17.950 40.413 -23.710 1.00 8.17 104 ASN A O 1
ATOM 1495 N N . LYS A 1 105 ? 17.902 42.021 -22.135 1.00 7.04 105 LYS A N 1
ATOM 1496 C CA . LYS A 1 105 ? 18.502 43.030 -23.010 1.00 7.85 105 LYS A CA 1
ATOM 1497 C C . LYS A 1 105 ? 19.115 44.095 -22.110 1.00 8.71 105 LYS A C 1
ATOM 1498 O O . LYS A 1 105 ? 18.389 44.814 -21.419 1.00 8.97 105 LYS A O 1
ATOM 1517 N N . ALA A 1 106 ? 20.443 44.188 -22.123 1.00 10.42 106 ALA A N 1
ATOM 1518 C CA . ALA A 1 106 ? 21.153 45.049 -21.188 1.00 12.14 106 ALA A CA 1
ATOM 1519 C C . ALA A 1 106 ? 20.801 46.514 -21.398 1.00 12.24 106 ALA A C 1
ATOM 1520 O O . ALA A 1 106 ? 20.603 46.970 -22.531 1.00 12.32 106 ALA A O 1
ATOM 1527 N N . GLY A 1 107 ? 20.748 47.255 -20.297 1.00 12.77 107 GLY A N 1
ATOM 1528 C CA . GLY A 1 107 ? 20.541 48.684 -20.348 1.00 13.25 107 GLY A CA 1
ATOM 1529 C C . GLY A 1 107 ? 19.823 49.183 -19.107 1.00 13.78 107 GLY A C 1
ATOM 1530 O O . GLY A 1 107 ? 19.836 48.543 -18.057 1.00 14.82 107 GLY A O 1
ATOM 1534 N N . SER A 1 108 ? 19.186 50.339 -19.282 1.00 14.88 108 SER A N 1
ATOM 1535 C CA . SER A 1 108 ? 18.512 51.065 -18.218 1.00 16.37 108 SER A CA 1
ATOM 1536 C C . SER A 1 108 ? 17.176 50.411 -17.864 1.00 14.01 108 SER A C 1
ATOM 1537 O O . SER A 1 108 ? 16.733 49.448 -18.489 1.00 13.26 108 SER A O 1
ATOM 1545 N N . ALA A 1 109 ? 16.515 50.963 -16.850 1.00 13.54 109 ALA A N 1
ATOM 1546 C CA . ALA A 1 109 ? 15.217 50.453 -16.437 1.00 13.64 109 ALA A CA 1
ATOM 1547 C C . ALA A 1 109 ? 14.197 50.591 -17.561 1.00 12.92 109 ALA A C 1
ATOM 1548 O O . ALA A 1 109 ? 14.171 51.596 -18.281 1.00 14.01 109 ALA A O 1
ATOM 1555 N N . VAL A 1 110 ? 13.338 49.580 -17.689 1.00 11.42 110 VAL A N 1
ATOM 1556 C CA . VAL A 1 110 ? 12.328 49.507 -18.740 1.00 10.96 110 VAL A CA 1
ATOM 1557 C C . VAL A 1 110 ? 10.946 49.625 -18.111 1.00 10.85 110 VAL A C 1
ATOM 1558 O O . VAL A 1 110 ? 10.590 48.849 -17.213 1.00 11.65 110 VAL A O 1
ATOM 1571 N N . ASP A 1 111 ? 10.152 50.559 -18.629 1.00 11.36 111 ASP A N 1
ATOM 1572 C CA . ASP A 1 111 ? 8.762 50.765 -18.232 1.00 12.33 111 ASP A CA 1
ATOM 1573 C C . ASP A 1 111 ? 7.938 50.804 -19.515 1.00 12.17 111 ASP A C 1
ATOM 1574 O O . ASP A 1 111 ? 8.081 51.733 -20.315 1.00 14.95 111 ASP A O 1
ATOM 1583 N N . LEU A 1 112 ? 7.104 49.786 -19.724 1.00 11.29 112 LEU A N 1
ATOM 1584 C CA . LEU A 1 112 ? 6.331 49.632 -20.952 1.00 10.95 112 LEU A CA 1
ATOM 1585 C C . LEU A 1 112 ? 4.929 50.201 -20.779 1.00 10.47 112 LEU A C 1
ATOM 1586 O O . LEU A 1 112 ? 4.252 49.917 -19.789 1.00 11.97 112 LEU A O 1
ATOM 1602 N N . SER A 1 113 ? 4.481 50.974 -21.757 1.00 9.44 113 SER A N 1
ATOM 1603 C CA . SER A 1 113 ? 3.091 51.378 -21.786 1.00 9.85 113 SER A CA 1
ATOM 1604 C C . SER A 1 113 ? 2.229 50.208 -22.251 1.00 9.62 113 SER A C 1
ATOM 1605 O O . SER A 1 113 ? 2.723 49.204 -22.764 1.00 8.91 113 SER A O 1
ATOM 1613 N N . VAL A 1 114 ? 0.915 50.353 -22.076 1.00 10.54 114 VAL A N 1
ATOM 1614 C CA . VAL A 1 114 ? -0.014 49.372 -22.633 1.00 11.69 114 VAL A CA 1
ATOM 1615 C C . VAL A 1 114 ? 0.220 49.213 -24.129 1.00 10.08 114 VAL A C 1
ATOM 1616 O O . VAL A 1 114 ? 0.286 48.095 -24.650 1.00 9.85 114 VAL A O 1
ATOM 1629 N N . THR A 1 115 ? 0.335 50.332 -24.846 1.00 9.93 115 THR A N 1
ATOM 1630 C CA . THR A 1 115 ? 0.582 50.255 -26.282 1.00 9.74 115 THR A CA 1
ATOM 1631 C C . THR A 1 115 ? 1.810 49.399 -26.576 1.00 7.94 115 THR A C 1
ATOM 1632 O O . THR A 1 115 ? 1.802 48.564 -27.487 1.00 8.16 115 THR A O 1
ATOM 1643 N N . GLN A 1 116 ? 2.891 49.617 -25.829 1.00 6.75 116 GLN A N 1
ATOM 1644 C CA . GLN A 1 116 ? 4.135 48.895 -26.102 1.00 6.66 116 GLN A CA 1
ATOM 1645 C C . GLN A 1 116 ? 4.021 47.411 -25.785 1.00 6.55 116 GLN A C 1
ATOM 1646 O O . GLN A 1 116 ? 4.499 46.574 -26.557 1.00 6.74 116 GLN A O 1
ATOM 1660 N N . ILE A 1 117 ? 3.414 47.055 -24.652 1.00 6.23 117 ILE A N 1
ATOM 1661 C CA . ILE A 1 117 ? 3.258 45.635 -24.333 1.00 6.18 117 ILE A CA 1
ATOM 1662 C C . ILE A 1 117 ? 2.380 44.946 -25.367 1.00 5.96 117 ILE A C 1
ATOM 1663 O O . ILE A 1 117 ? 2.670 43.824 -25.804 1.00 6.14 117 ILE A O 1
ATOM 1692 N N . CYS A 1 118 ? 1.292 45.604 -25.770 1.00 5.98 118 CYS A N 1
ATOM 1693 C CA . CYS A 1 118 ? 0.437 45.058 -26.813 1.00 6.18 118 CYS A CA 1
ATOM 1694 C C . CYS A 1 118 ? 1.225 44.859 -28.097 1.00 6.02 118 CYS A C 1
ATOM 1695 O O . CYS A 1 118 ? 1.015 43.879 -28.821 1.00 6.25 118 CYS A O 1
ATOM 1702 N N . GLY A 1 119 ? 2.101 45.812 -28.424 1.00 6.19 119 GLY A N 1
ATOM 1703 C CA . GLY A 1 119 ? 2.882 45.702 -29.642 1.00 6.41 119 GLY A CA 1
ATOM 1704 C C . GLY A 1 119 ? 3.871 44.552 -29.606 1.00 6.08 119 GLY A C 1
ATOM 1705 O O . GLY A 1 119 ? 4.074 43.861 -30.608 1.00 6.47 119 GLY A O 1
ATOM 1709 N N . ILE A 1 120 ? 4.523 44.346 -28.464 1.00 5.87 120 ILE A N 1
ATOM 1710 C CA . ILE A 1 120 ? 5.504 43.268 -28.351 1.00 5.78 120 ILE A CA 1
ATOM 1711 C C . ILE A 1 120 ? 4.824 41.909 -28.508 1.00 5.51 120 ILE A C 1
ATOM 1712 O O . ILE A 1 120 ? 5.271 41.054 -29.283 1.00 6.32 120 ILE A O 1
ATOM 1728 N N . PHE A 1 121 ? 3.745 41.683 -27.768 1.00 5.46 121 PHE A N 1
ATOM 1729 C CA . PHE A 1 121 ? 3.136 40.358 -27.736 1.00 5.11 121 PHE A CA 1
ATOM 1730 C C . PHE A 1 121 ? 2.268 40.060 -28.951 1.00 5.79 121 PHE A C 1
ATOM 1731 O O . PHE A 1 121 ? 1.877 38.902 -29.139 1.00 6.13 121 PHE A O 1
ATOM 1748 N N . SER A 1 122 ? 1.987 41.060 -29.786 1.00 5.89 122 SER A N 1
ATOM 1749 C CA . SER A 1 122 ? 1.298 40.848 -31.054 1.00 6.49 122 SER A CA 1
ATOM 1750 C C . SER A 1 122 ? 2.247 40.696 -32.229 1.00 6.45 122 SER A C 1
ATOM 1751 O O . SER A 1 122 ? 1.792 40.292 -33.300 1.00 6.83 122 SER A O 1
ATOM 1759 N N . GLY A 1 123 ? 3.525 41.048 -32.069 1.00 6.74 123 GLY A N 1
ATOM 1760 C CA . GLY A 1 123 ? 4.481 41.028 -33.154 1.00 7.32 123 GLY A CA 1
ATOM 1761 C C . GLY A 1 123 ? 4.670 42.354 -33.859 1.00 6.79 123 GLY A C 1
ATOM 1762 O O . GLY A 1 123 ? 5.579 42.464 -34.690 1.00 8.03 123 GLY A O 1
ATOM 1766 N N . LYS A 1 124 ? 3.852 43.362 -33.538 1.00 6.20 124 LYS A N 1
ATOM 1767 C CA . LYS A 1 124 ? 3.959 44.680 -34.163 1.00 6.92 124 LYS A CA 1
ATOM 1768 C C . LYS A 1 124 ? 5.294 45.348 -33.855 1.00 6.69 124 LYS A C 1
ATOM 1769 O O . LYS A 1 124 ? 5.874 46.027 -34.710 1.00 7.62 124 LYS A O 1
ATOM 1788 N N . ILE A 1 125 ? 5.760 45.212 -32.622 1.00 6.71 125 ILE A N 1
ATOM 1789 C CA . ILE A 1 125 ? 7.048 45.731 -32.188 1.00 6.35 125 ILE A CA 1
ATOM 1790 C C . ILE A 1 125 ? 7.962 44.521 -32.107 1.00 6.73 125 ILE A C 1
ATOM 1791 O O . ILE A 1 125 ? 7.783 43.651 -31.247 1.00 7.91 125 ILE A O 1
ATOM 1807 N N . ASN A 1 126 ? 8.933 44.462 -33.011 1.00 7.39 126 ASN A N 1
ATOM 1808 C CA . ASN A 1 126 ? 9.750 43.270 -33.184 1.00 8.40 126 ASN A CA 1
ATOM 1809 C C . ASN A 1 126 ? 11.244 43.577 -33.137 1.00 7.96 126 ASN A C 1
ATOM 1810 O O . ASN A 1 126 ? 12.059 42.673 -33.360 1.00 7.52 126 ASN A O 1
ATOM 1821 N N . ASN A 1 127 ? 11.618 44.809 -32.815 1.00 7.52 127 ASN A N 1
ATOM 1822 C CA . ASN A 1 127 ? 13.009 45.208 -32.674 1.00 7.56 127 ASN A CA 1
ATOM 1823 C C . ASN A 1 127 ? 13.098 46.197 -31.521 1.00 7.14 127 ASN A C 1
ATOM 1824 O O . ASN A 1 127 ? 12.252 47.084 -31.386 1.00 7.76 127 ASN A O 1
ATOM 1835 N N . TRP A 1 128 ? 14.127 46.035 -30.681 1.00 7.11 128 TRP A N 1
ATOM 1836 C CA . TRP A 1 128 ? 14.265 46.886 -29.500 1.00 7.56 128 TRP A CA 1
ATOM 1837 C C . TRP A 1 128 ? 14.375 48.358 -29.855 1.00 8.42 128 TRP A C 1
ATOM 1838 O O . TRP A 1 128 ? 14.005 49.214 -29.046 1.00 8.68 128 TRP A O 1
ATOM 1859 N N . SER A 1 129 ? 14.864 48.679 -31.052 1.00 8.09 129 SER A N 1
ATOM 1860 C CA . SER A 1 129 ? 14.981 50.081 -31.433 1.00 9.13 129 SER A CA 1
ATOM 1861 C C . SER A 1 129 ? 13.627 50.745 -31.627 1.00 9.03 129 SER A C 1
ATOM 1862 O O . SER A 1 129 ? 13.557 51.979 -31.657 1.00 9.83 129 SER A O 1
ATOM 1875 N N . GLN A 1 130 ? 12.559 49.963 -31.783 1.00 8.49 130 GLN A N 1
ATOM 1876 C CA . GLN A 1 130 ? 11.213 50.500 -31.939 1.00 8.84 130 GLN A CA 1
ATOM 1877 C C . GLN A 1 130 ? 10.598 50.919 -30.611 1.00 9.79 130 GLN A C 1
ATOM 1878 O O . GLN A 1 130 ? 9.476 51.439 -30.595 1.00 11.49 130 GLN A O 1
ATOM 1892 N N . LEU A 1 131 ? 11.309 50.708 -29.500 1.00 9.32 131 LEU A N 1
ATOM 1893 C CA . LEU A 1 131 ? 10.865 51.114 -28.161 1.00 10.14 131 LEU A CA 1
ATOM 1894 C C . LEU A 1 131 ? 11.633 52.379 -27.771 1.00 11.58 131 LEU A C 1
ATOM 1895 O O . LEU A 1 131 ? 12.799 52.320 -27.375 1.00 12.25 131 LEU A O 1
ATOM 1911 N N . ALA A 1 132 ? 10.966 53.527 -27.860 1.00 13.63 132 ALA A N 1
ATOM 1912 C CA . ALA A 1 132 ? 11.653 54.809 -27.742 1.00 15.84 132 ALA A CA 1
ATOM 1913 C C . ALA A 1 132 ? 12.316 54.979 -26.377 1.00 16.47 132 ALA A C 1
ATOM 1914 O O . ALA A 1 132 ? 11.728 54.688 -25.333 1.00 17.59 132 ALA A O 1
ATOM 1921 N N . GLY A 1 133 ? 13.557 55.459 -26.394 1.00 16.96 133 GLY A N 1
ATOM 1922 C CA . GLY A 1 133 ? 14.245 55.861 -25.187 1.00 17.02 133 GLY A CA 1
ATOM 1923 C C . GLY A 1 133 ? 14.886 54.746 -24.394 1.00 16.51 133 GLY A C 1
ATOM 1924 O O . GLY A 1 133 ? 15.540 55.035 -23.386 1.00 17.60 133 GLY A O 1
ATOM 1928 N N . LEU A 1 134 ? 14.739 53.489 -24.808 1.00 14.61 134 LEU A N 1
ATOM 1929 C CA . LEU A 1 134 ? 15.278 52.380 -24.031 1.00 13.94 134 LEU A CA 1
ATOM 1930 C C . LEU A 1 134 ? 16.744 52.101 -24.317 1.00 13.94 134 LEU A C 1
ATOM 1931 O O . LEU A 1 134 ? 17.326 51.244 -23.646 1.00 13.21 134 LEU A O 1
ATOM 1947 N N . GLY A 1 135 ? 17.359 52.810 -25.260 1.00 14.33 135 GLY A N 1
ATOM 1948 C CA . GLY A 1 135 ? 18.785 52.655 -25.490 1.00 14.60 135 GLY A CA 1
ATOM 1949 C C . GLY A 1 135 ? 19.184 51.284 -25.979 1.00 13.98 135 GLY A C 1
ATOM 1950 O O . GLY A 1 135 ? 20.325 50.863 -25.763 1.00 15.19 135 GLY A O 1
ATOM 1954 N N . ARG A 1 136 ? 18.275 50.574 -26.645 1.00 12.27 136 ARG A N 1
ATOM 1955 C CA . ARG A 1 136 ? 18.499 49.193 -27.043 1.00 10.81 136 ARG A CA 1
ATOM 1956 C C . ARG A 1 136 ? 18.171 49.006 -28.512 1.00 11.02 136 ARG A C 1
ATOM 1957 O O . ARG A 1 136 ? 17.279 49.659 -29.053 1.00 11.62 136 ARG A O 1
ATOM 1978 N N . THR A 1 137 ? 18.899 48.096 -29.150 1.00 10.35 137 THR A N 1
ATOM 1979 C CA . THR A 1 137 ? 18.663 47.763 -30.543 1.00 10.36 137 THR A CA 1
ATOM 1980 C C . THR A 1 137 ? 18.821 46.261 -30.754 1.00 10.22 137 THR A C 1
ATOM 1981 O O . THR A 1 137 ? 19.509 45.581 -29.993 1.00 12.88 137 THR A O 1
ATOM 1992 N N . GLY A 1 138 ? 18.159 45.749 -31.790 1.00 9.78 138 GLY A N 1
ATOM 1993 C CA . GLY A 1 138 ? 18.250 44.347 -32.142 1.00 9.09 138 GLY A CA 1
ATOM 1994 C C . GLY A 1 138 ? 16.913 43.635 -32.104 1.00 8.43 138 GLY A C 1
ATOM 1995 O O . GLY A 1 138 ? 15.941 44.118 -31.517 1.00 8.61 138 GLY A O 1
ATOM 1999 N N . ALA A 1 139 ? 16.860 42.459 -32.709 1.00 8.99 139 ALA A N 1
ATOM 2000 C CA . ALA A 1 139 ? 15.609 41.722 -32.789 1.00 8.83 139 ALA A CA 1
ATOM 2001 C C . ALA A 1 139 ? 15.051 41.400 -31.410 1.00 8.16 139 ALA A C 1
ATOM 2002 O O . ALA A 1 139 ? 15.782 41.026 -30.486 1.00 8.60 139 ALA A O 1
ATOM 2009 N N . ILE A 1 140 ? 13.728 41.506 -31.289 1.00 7.91 140 ILE A N 1
ATOM 2010 C CA . ILE A 1 140 ? 12.994 40.962 -30.150 1.00 8.01 140 ILE A CA 1
ATOM 2011 C C . ILE A 1 140 ? 12.519 39.572 -30.537 1.00 7.58 140 ILE A C 1
ATOM 2012 O O . ILE A 1 140 ? 11.858 39.404 -31.568 1.00 8.69 140 ILE A O 1
ATOM 2028 N N . GLN A 1 141 ? 12.831 38.583 -29.710 1.00 7.19 141 GLN A N 1
ATOM 2029 C CA . GLN A 1 141 ? 12.261 37.251 -29.842 1.00 7.38 141 GLN A CA 1
ATOM 2030 C C . GLN A 1 141 ? 11.398 36.991 -28.617 1.00 7.07 141 GLN A C 1
ATOM 2031 O O . GLN A 1 141 ? 11.877 37.119 -27.491 1.00 8.44 141 GLN A O 1
ATOM 2045 N N . VAL A 1 142 ? 10.132 36.668 -28.839 1.00 6.34 142 VAL A N 1
ATOM 2046 C CA . VAL A 1 142 ? 9.168 36.446 -27.767 1.00 6.08 142 VAL A CA 1
ATOM 2047 C C . VAL A 1 142 ? 9.106 34.956 -27.488 1.00 5.88 142 VAL A C 1
ATOM 2048 O O . VAL A 1 142 ? 8.811 34.170 -28.395 1.00 6.80 142 VAL A O 1
ATOM 2061 N N . VAL A 1 143 ? 9.358 34.572 -26.235 1.00 5.56 143 VAL A N 1
ATOM 2062 C CA . VAL A 1 143 ? 9.218 33.182 -25.805 1.00 5.51 143 VAL A CA 1
ATOM 2063 C C . VAL A 1 143 ? 7.822 32.998 -25.224 1.00 5.28 143 VAL A C 1
ATOM 2064 O O . VAL A 1 143 ? 7.398 33.766 -24.349 1.00 6.44 143 VAL A O 1
ATOM 2077 N N . TYR A 1 144 ? 7.109 31.977 -25.698 1.00 5.16 144 TYR A N 1
ATOM 2078 C CA . TYR A 1 144 ? 5.765 31.692 -25.217 1.00 4.93 144 TYR A CA 1
ATOM 2079 C C . TYR A 1 144 ? 5.646 30.226 -24.799 1.00 4.71 144 TYR A C 1
ATOM 2080 O O . TYR A 1 144 ? 6.512 29.394 -25.072 1.00 5.66 144 TYR A O 1
ATOM 2098 N N . ARG A 1 145 ? 4.562 29.910 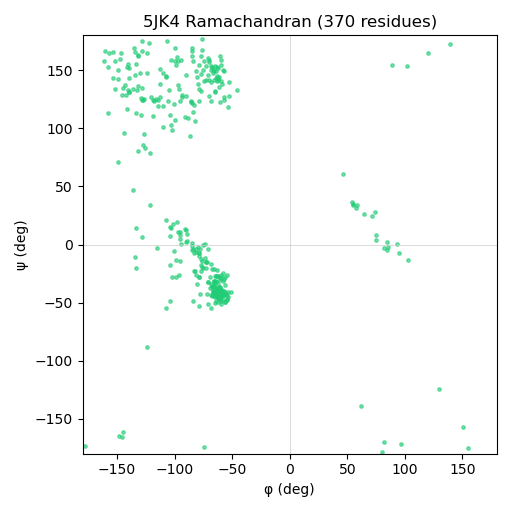-24.097 1.00 4.79 145 ARG A N 1
ATOM 2099 C CA . ARG A 1 145 ? 4.321 28.544 -23.633 1.00 5.18 145 ARG A CA 1
ATOM 2100 C C . ARG A 1 145 ? 3.647 27.740 -24.743 1.00 4.97 145 ARG A C 1
ATOM 2101 O O . ARG A 1 145 ? 2.569 28.106 -25.223 1.00 5.94 145 ARG A O 1
ATOM 2122 N N . GLY A 1 146 ? 4.277 26.644 -25.166 1.00 5.69 146 GLY A N 1
ATOM 2123 C CA . GLY A 1 146 ? 3.677 25.825 -26.201 1.00 6.42 146 GLY A CA 1
ATOM 2124 C C . GLY A 1 146 ? 2.460 25.052 -25.729 1.00 6.83 146 GLY A C 1
ATOM 2125 O O . GLY A 1 146 ? 1.554 24.781 -26.526 1.00 8.19 146 GLY A O 1
ATOM 2129 N N . GLU A 1 147 ? 2.437 24.651 -24.461 1.00 6.93 147 GLU A N 1
ATOM 2130 C CA . GLU A 1 147 ? 1.325 23.909 -23.889 1.00 6.74 147 GLU A CA 1
ATOM 2131 C C . GLU A 1 147 ? 0.225 24.859 -23.411 1.00 6.76 147 GLU A C 1
ATOM 2132 O O . GLU A 1 147 ? 0.419 26.069 -23.276 1.00 7.74 147 GLU A O 1
ATOM 2144 N N . SER A 1 148 ? -0.946 24.289 -23.137 1.00 6.58 148 SER A N 1
ATOM 2145 C CA . SER A 1 148 ? -2.062 25.057 -22.611 1.00 6.28 148 SER A CA 1
ATOM 2146 C C . SER A 1 148 ? -1.739 25.499 -21.191 1.00 5.67 148 SER A C 1
ATOM 2147 O O . SER A 1 148 ? -1.442 24.675 -20.316 1.00 6.37 148 SER A O 1
ATOM 2155 N N . SER A 1 149 ? -1.791 26.809 -20.964 1.00 5.79 149 SER A N 1
ATOM 2156 C CA . SER A 1 149 ? -1.178 27.450 -19.811 1.00 5.28 149 SER A CA 1
ATOM 2157 C C . SER A 1 149 ? -2.119 28.483 -19.203 1.00 4.77 149 SER A C 1
ATOM 2158 O O . SER A 1 149 ? -2.684 29.323 -19.911 1.00 5.34 149 SER A O 1
ATOM 2166 N N . GLY A 1 150 ? -2.239 28.452 -17.877 1.00 5.03 150 GLY A N 1
ATOM 2167 C CA . GLY A 1 150 ? -2.979 29.488 -17.183 1.00 4.72 150 GLY A CA 1
ATOM 2168 C C . GLY A 1 150 ? -2.286 30.827 -17.232 1.00 4.66 150 GLY A C 1
ATOM 2169 O O . GLY A 1 150 ? -2.946 31.869 -17.266 1.00 5.15 150 GLY A O 1
ATOM 2173 N N . THR A 1 151 ? -0.948 30.826 -17.211 1.00 4.60 151 THR A N 1
ATOM 2174 C CA . THR A 1 151 ? -0.227 32.084 -17.351 1.00 4.85 151 THR A CA 1
ATOM 2175 C C . THR A 1 151 ? -0.550 32.732 -18.696 1.00 4.35 151 THR A C 1
ATOM 2176 O O . THR A 1 151 ? -0.773 33.946 -18.777 1.00 4.92 151 THR A O 1
ATOM 2187 N N . SER A 1 152 ? -0.592 31.929 -19.767 1.00 4.93 152 SER A N 1
ATOM 2188 C CA . SER A 1 152 ? -1.021 32.449 -21.065 1.00 5.20 152 SER A CA 1
ATOM 2189 C C . SER A 1 152 ? -2.426 33.026 -20.996 1.00 5.03 152 SER A C 1
ATOM 2190 O O . SER A 1 152 ? -2.702 34.068 -21.604 1.00 5.33 152 SER A O 1
ATOM 2198 N N . GLU A 1 153 ? -3.342 32.332 -20.319 1.00 5.00 153 GLU A N 1
ATOM 2199 C CA . GLU A 1 153 ? -4.716 32.815 -20.219 1.00 5.36 153 GLU A CA 1
ATOM 2200 C C . GLU A 1 153 ? -4.786 34.142 -19.479 1.00 5.24 153 GLU A C 1
ATOM 2201 O O . GLU A 1 153 ? -5.470 35.074 -19.923 1.00 5.75 153 GLU A O 1
ATOM 2213 N N . LEU A 1 154 ? -4.060 34.262 -18.366 1.00 5.35 154 LEU A N 1
ATOM 2214 C CA . LEU A 1 154 ? -4.059 35.511 -17.611 1.00 5.90 154 LEU A CA 1
ATOM 2215 C C . LEU A 1 154 ? -3.495 36.652 -18.448 1.00 5.36 154 LEU A C 1
ATOM 2216 O O . LEU A 1 154 ? -4.046 37.760 -18.471 1.00 6.44 154 LEU A O 1
ATOM 2232 N N . LEU A 1 155 ? -2.375 36.412 -19.129 1.00 5.04 155 LEU A N 1
ATOM 2233 C CA . LEU A 1 155 ? -1.781 37.470 -19.939 1.00 5.02 155 LEU A CA 1
ATOM 2234 C C . LEU A 1 155 ? -2.713 37.871 -21.074 1.00 4.93 155 LEU A C 1
ATOM 2235 O O . LEU A 1 155 ? -2.962 39.063 -21.312 1.00 5.54 155 LEU A O 1
ATOM 2251 N N . THR A 1 156 ? -3.230 36.887 -21.806 1.00 5.23 156 THR A N 1
ATOM 2252 C CA . THR A 1 156 ? -4.053 37.221 -22.964 1.00 5.80 156 THR A CA 1
ATOM 2253 C C . THR A 1 156 ? -5.390 37.826 -22.565 1.00 6.28 156 THR A C 1
ATOM 2254 O O . THR A 1 156 ? -5.955 38.616 -23.324 1.00 6.59 156 THR A O 1
ATOM 2265 N N . ARG A 1 157 ? -5.916 37.494 -21.387 1.00 6.53 157 ARG A N 1
ATOM 2266 C CA . ARG A 1 157 ? -7.122 38.183 -20.948 1.00 7.30 157 ARG A CA 1
ATOM 2267 C C . ARG A 1 157 ? -6.851 39.670 -20.742 1.00 6.91 157 ARG A C 1
ATOM 2268 O O . ARG A 1 157 ? -7.658 40.513 -21.142 1.00 7.43 157 ARG A O 1
ATOM 2289 N N . PHE A 1 158 ? -5.717 40.010 -20.129 1.00 6.85 158 PHE A N 1
ATOM 2290 C CA . PHE A 1 158 ? -5.337 41.411 -19.994 1.00 6.76 158 PHE A CA 1
ATOM 2291 C C . PHE A 1 158 ? -5.190 42.072 -21.361 1.00 6.45 158 PHE A C 1
ATOM 2292 O O . PHE A 1 158 ? -5.733 43.155 -21.603 1.00 7.08 158 PHE A O 1
ATOM 2309 N N . LEU A 1 159 ? -4.460 41.434 -22.270 1.00 6.34 159 LEU A N 1
ATOM 2310 C CA . LEU A 1 159 ? -4.214 42.039 -23.574 1.00 6.76 159 LEU A CA 1
ATOM 2311 C C . LEU A 1 159 ? -5.518 42.215 -24.345 1.00 6.60 159 LEU A C 1
ATOM 2312 O O . LEU A 1 159 ? -5.719 43.236 -25.012 1.00 7.83 159 LEU A O 1
ATOM 2328 N N . THR A 1 160 ? -6.437 41.251 -24.227 1.00 6.37 160 THR A N 1
ATOM 2329 C CA . THR A 1 160 ? -7.737 41.354 -24.888 1.00 6.54 160 THR A CA 1
ATOM 2330 C C . THR A 1 160 ? -8.526 42.535 -24.355 1.00 7.54 160 THR A C 1
ATOM 2331 O O . THR A 1 160 ? -9.223 43.222 -25.107 1.00 9.28 160 THR A O 1
ATOM 2342 N N . SER A 1 161 ? -8.432 42.770 -23.047 1.00 8.37 161 SER A N 1
ATOM 2343 C CA . SER A 1 161 ? -9.225 43.789 -22.377 1.00 9.63 161 SER A CA 1
ATOM 2344 C C . SER A 1 161 ? -8.631 45.180 -22.549 1.00 9.42 161 SER A C 1
ATOM 2345 O O . SER A 1 161 ? -9.376 46.158 -22.634 1.00 12.10 161 SER A O 1
ATOM 2353 N N . ALA A 1 162 ? -7.308 45.292 -22.609 1.00 8.69 162 ALA A N 1
ATOM 2354 C CA . ALA A 1 162 ? -6.634 46.581 -22.541 1.00 8.91 162 ALA A CA 1
ATOM 2355 C C . ALA A 1 162 ? -6.155 47.109 -23.884 1.00 8.59 162 ALA A C 1
ATOM 2356 O O . ALA A 1 162 ? -6.023 48.324 -24.043 1.00 10.53 162 ALA A O 1
ATOM 2363 N N . CYS A 1 163 ? -5.860 46.248 -24.843 1.00 8.08 163 CYS A N 1
ATOM 2364 C CA . CYS A 1 163 ? -5.246 46.705 -26.078 1.00 8.94 163 CYS A CA 1
ATOM 2365 C C . CYS A 1 163 ? -6.311 47.311 -26.994 1.00 10.45 163 CYS A C 1
ATOM 2366 O O . CYS A 1 163 ? -7.416 46.784 -27.116 1.00 13.47 163 CYS A O 1
ATOM 2377 N N . GLN A 1 164 ? -5.981 48.432 -27.628 1.00 10.34 164 GLN A N 1
ATOM 2378 C CA . GLN A 1 164 ? -6.853 49.096 -28.585 1.00 11.54 164 GLN A CA 1
ATOM 2379 C C . GLN A 1 164 ? -6.507 48.655 -30.000 1.00 9.44 164 GLN A C 1
ATOM 2380 O O . GLN A 1 164 ? -5.391 48.197 -30.253 1.00 8.99 164 GLN A O 1
ATOM 2394 N N . PRO A 1 165 ? -7.432 48.802 -30.963 1.00 9.24 165 PRO A N 1
ATOM 2395 C CA . PRO A 1 165 ? -7.092 48.400 -32.340 1.00 8.92 165 PRO A CA 1
ATOM 2396 C C . PRO A 1 165 ? -5.788 48.993 -32.854 1.00 7.91 165 PRO A C 1
ATOM 2397 O O . PRO A 1 165 ? -5.010 48.287 -33.510 1.00 8.07 165 PRO A O 1
ATOM 2408 N N . ALA A 1 166 ? -5.514 50.270 -32.569 1.00 7.58 166 ALA A N 1
ATOM 2409 C CA . ALA A 1 166 ? -4.287 50.884 -33.066 1.00 7.80 166 ALA A CA 1
ATOM 2410 C C . ALA A 1 166 ? -3.036 50.276 -32.454 1.00 8.32 166 ALA A C 1
ATOM 2411 O O . ALA A 1 166 ? -1.954 50.416 -33.027 1.00 9.51 166 ALA A O 1
ATOM 2418 N N . ASP A 1 167 ? -3.153 49.618 -31.304 1.00 7.29 167 ASP A N 1
ATOM 2419 C CA . ASP A 1 167 ? -2.000 49.028 -30.632 1.00 7.43 167 ASP A CA 1
ATOM 2420 C C . ASP A 1 167 ? -1.547 47.728 -31.282 1.00 7.29 167 ASP A C 1
ATOM 2421 O O . ASP A 1 167 ? -0.422 47.286 -31.025 1.00 8.01 167 ASP A O 1
ATOM 2430 N N . VAL A 1 168 ? -2.402 47.098 -32.091 1.00 6.85 168 VAL A N 1
ATOM 2431 C CA . VAL A 1 168 ? -2.106 45.772 -32.633 1.00 7.13 168 VAL A CA 1
ATOM 2432 C C . VAL A 1 168 ? -2.396 45.709 -34.123 1.00 6.95 168 VAL A C 1
ATOM 2433 O O . VAL A 1 168 ? -2.466 44.625 -34.713 1.00 7.46 168 VAL A O 1
ATOM 2446 N N . SER A 1 169 ? -2.572 46.859 -34.752 1.00 6.90 169 SER A N 1
ATOM 2447 C CA . SER A 1 169 ? -2.782 46.894 -36.189 1.00 7.28 169 SER A CA 1
ATOM 2448 C C . SER A 1 169 ? -1.534 46.418 -36.920 1.00 7.54 169 SER A C 1
ATOM 2449 O O . SER A 1 169 ? -0.404 46.580 -36.455 1.00 7.81 169 SER A O 1
ATOM 2457 N N . GLY A 1 170 ? -1.745 45.803 -38.078 1.00 7.47 170 GLY A N 1
ATOM 2458 C CA . GLY A 1 170 ? -0.632 45.331 -38.868 1.00 8.32 170 GLY A CA 1
ATOM 2459 C C . GLY A 1 170 ? 0.018 44.091 -38.307 1.00 8.72 170 GLY A C 1
ATOM 2460 O O . GLY A 1 170 ? 1.213 43.873 -38.531 1.00 11.27 170 GLY A O 1
ATOM 2464 N N . THR A 1 171 ? -0.735 43.270 -37.580 1.00 6.76 171 THR A N 1
ATOM 2465 C CA . THR A 1 171 ? -0.250 42.017 -37.036 1.00 6.65 171 THR A CA 1
ATOM 2466 C C . THR A 1 171 ? -1.103 40.857 -37.524 1.00 6.38 171 THR A C 1
ATOM 2467 O O . THR A 1 171 ? -2.129 41.028 -38.192 1.00 6.97 171 THR A O 1
ATOM 2478 N N . ASN A 1 172 ? -0.640 39.667 -37.173 1.00 6.71 172 ASN A N 1
ATOM 2479 C CA . ASN A 1 172 ? -1.288 38.414 -37.515 1.00 6.96 172 ASN A CA 1
ATOM 2480 C C . ASN A 1 172 ? -2.305 37.951 -36.471 1.00 6.58 172 ASN A C 1
ATOM 2481 O O . ASN A 1 172 ? -2.758 36.804 -36.538 1.00 7.39 172 ASN A O 1
ATOM 2492 N N . LEU A 1 173 ? -2.687 38.798 -35.519 1.00 6.43 173 LEU A N 1
ATOM 2493 C CA . LEU A 1 173 ? -3.731 38.398 -34.588 1.00 6.46 173 LEU A CA 1
ATOM 2494 C C . LEU A 1 173 ? -5.033 38.152 -35.336 1.00 6.49 173 LEU A C 1
ATOM 2495 O O . LEU A 1 173 ? -5.378 38.865 -36.287 1.00 7.53 173 LEU A O 1
ATOM 2511 N N . LYS A 1 174 ? -5.775 37.146 -34.889 1.00 7.17 174 LYS A N 1
ATOM 2512 C CA . LYS A 1 174 ? -7.087 36.875 -35.459 1.00 8.39 174 LYS A CA 1
ATOM 2513 C C . LYS A 1 174 ? -7.986 38.100 -35.341 1.00 8.17 174 LYS A C 1
ATOM 2514 O O . LYS A 1 174 ? -7.860 38.912 -34.420 1.00 8.07 174 LYS A O 1
ATOM 2533 N N . LEU A 1 175 ? -8.894 38.237 -36.302 1.00 8.57 175 LEU A N 1
ATOM 2534 C CA . LEU A 1 175 ? -9.715 39.436 -36.403 1.00 9.12 175 LEU A CA 1
ATOM 2535 C C . LEU A 1 175 ? -10.895 39.426 -35.443 1.00 9.79 175 LEU A C 1
ATOM 2536 O O . LEU A 1 175 ? -11.533 38.395 -35.217 1.00 11.91 175 LEU A O 1
ATOM 2552 N N . ALA A 1 176 ? -11.214 40.609 -34.928 1.00 9.37 176 ALA A N 1
ATOM 2553 C CA . ALA A 1 176 ? -12.458 40.885 -34.222 1.00 9.40 176 ALA A CA 1
ATOM 2554 C C . ALA A 1 176 ? -12.907 42.271 -34.662 1.00 8.37 176 ALA A C 1
ATOM 2555 O O . ALA A 1 176 ? -12.097 43.203 -34.707 1.00 8.38 176 ALA A O 1
ATOM 2562 N N . ASN A 1 177 ? -14.184 42.409 -35.019 1.00 9.42 177 ASN A N 1
ATOM 2563 C CA . ASN A 1 177 ? -14.703 43.679 -35.531 1.00 9.56 177 ASN A CA 1
ATOM 2564 C C . ASN A 1 177 ? -13.893 44.168 -36.727 1.00 8.92 177 ASN A C 1
ATOM 2565 O O . ASN A 1 177 ? -13.696 45.372 -36.914 1.00 9.45 177 ASN A O 1
ATOM 2576 N N . GLY A 1 178 ? -13.396 43.237 -37.540 1.00 8.43 178 GLY A N 1
ATOM 2577 C CA . GLY A 1 178 ? -12.711 43.564 -38.772 1.00 8.31 178 GLY A CA 1
ATOM 2578 C C . GLY A 1 178 ? -11.231 43.863 -38.663 1.00 8.37 178 GLY A C 1
ATOM 2579 O O . GLY A 1 178 ? -10.595 44.095 -39.701 1.00 9.12 178 GLY A O 1
ATOM 2583 N N . VAL A 1 179 ? -10.658 43.851 -37.461 1.00 7.62 179 VAL A N 1
ATOM 2584 C CA . VAL A 1 179 ? -9.259 44.233 -37.272 1.00 7.53 179 VAL A CA 1
ATOM 2585 C C . VAL A 1 179 ? -8.550 43.217 -36.385 1.00 7.23 179 VAL A C 1
ATOM 2586 O O . VAL A 1 179 ? -9.197 42.530 -35.586 1.00 7.30 179 VAL A O 1
ATOM 2599 N N . PRO A 1 180 ? -7.231 43.083 -36.494 1.00 6.84 180 PRO A N 1
ATOM 2600 C CA . PRO A 1 180 ? -6.496 42.217 -35.568 1.00 6.71 180 PRO A CA 1
ATOM 2601 C C . PRO A 1 180 ? -6.810 42.588 -34.131 1.00 6.29 180 PRO A C 1
ATOM 2602 O O . PRO A 1 180 ? -6.902 43.767 -33.781 1.00 6.57 180 PRO A O 1
ATOM 2613 N N . ALA A 1 181 ? -6.964 41.564 -33.292 1.00 6.41 181 ALA A N 1
ATOM 2614 C CA . ALA A 1 181 ? -7.314 41.774 -31.900 1.00 6.66 181 ALA A CA 1
ATOM 2615 C C . ALA A 1 181 ? -6.809 40.606 -31.072 1.00 6.52 181 ALA A C 1
ATOM 2616 O O . ALA A 1 181 ? -6.870 39.454 -31.506 1.00 6.85 181 ALA A O 1
ATOM 2623 N N . PHE A 1 182 ? -6.355 40.904 -29.856 1.00 6.57 182 PHE A N 1
ATOM 2624 C CA . PHE A 1 182 ? -6.108 39.836 -28.906 1.00 6.57 182 PHE A CA 1
ATOM 2625 C C . PHE A 1 182 ? -7.426 39.174 -28.524 1.00 6.69 182 PHE A C 1
ATOM 2626 O O . PHE A 1 182 ? -8.489 39.792 -28.544 1.00 7.95 182 PHE A O 1
ATOM 2643 N N . SER A 1 183 ? -7.337 37.894 -28.193 1.00 6.64 183 SER A N 1
ATOM 2644 C CA . SER A 1 183 ? -8.420 37.100 -27.643 1.00 6.93 183 SER A CA 1
ATOM 2645 C C . SER A 1 183 ? -7.868 36.305 -26.467 1.00 6.29 183 SER A C 1
ATOM 2646 O O . SER A 1 183 ? -6.653 36.184 -26.290 1.00 6.62 183 SER A O 1
ATOM 2654 N N . VAL A 1 184 ? -8.761 35.754 -25.651 1.00 6.39 184 VAL A N 1
ATOM 2655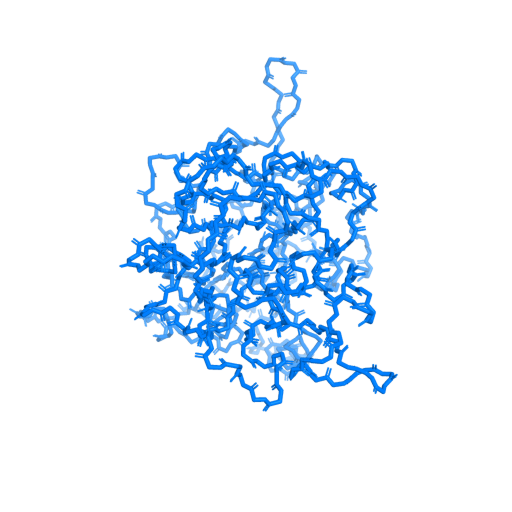 C CA . VAL A 1 184 ? -8.335 34.973 -24.494 1.00 6.77 184 VAL A CA 1
ATOM 2656 C C . VAL A 1 184 ? -7.936 33.584 -24.975 1.00 6.86 184 VAL A C 1
ATOM 2657 O O . VAL A 1 184 ? -8.742 32.878 -25.592 1.00 8.40 184 VAL A O 1
ATOM 2670 N N . GLN A 1 185 ? -6.705 33.183 -24.685 1.00 6.43 185 GLN A N 1
ATOM 2671 C CA . GLN A 1 185 ? -6.187 31.895 -25.123 1.00 6.63 185 GLN A CA 1
ATOM 2672 C C . GLN A 1 185 ? -5.304 31.291 -24.039 1.00 7.03 185 GLN A C 1
ATOM 2673 O O . GLN A 1 185 ? -4.375 31.940 -23.554 1.00 8.57 185 GLN A O 1
ATOM 2687 N N . SER A 1 186 ? -5.576 30.044 -23.673 1.00 6.84 186 SER A N 1
ATOM 2688 C CA . SER A 1 186 ? -4.624 29.294 -22.865 1.00 6.90 186 SER A CA 1
ATOM 2689 C C . SER A 1 186 ? -3.519 28.680 -23.713 1.00 6.44 186 SER A C 1
ATOM 2690 O O . SER A 1 186 ? -2.440 28.385 -23.185 1.00 6.90 186 SER A O 1
ATOM 2698 N N . THR A 1 187 ? -3.762 28.483 -25.009 1.00 6.94 187 THR A N 1
ATOM 2699 C CA . THR A 1 187 ? -2.719 28.097 -25.951 1.00 6.75 187 THR A CA 1
ATOM 2700 C C . THR A 1 187 ? -2.356 29.365 -26.721 1.00 6.38 187 THR A C 1
ATOM 2701 O O . THR A 1 187 ? -3.066 29.775 -27.640 1.00 6.81 187 THR A O 1
ATOM 2712 N N . PHE A 1 188 ? -1.262 30.004 -26.296 1.00 5.96 188 PHE A N 1
ATOM 2713 C CA . PHE A 1 188 ? -0.885 31.329 -26.780 1.00 6.28 188 PHE A CA 1
ATOM 2714 C C . PHE A 1 188 ? -0.810 31.385 -28.305 1.00 6.23 188 PHE A C 1
ATOM 2715 O O . PHE A 1 188 ? -1.229 32.375 -28.919 1.00 6.66 188 PHE A O 1
ATOM 2732 N N . ALA A 1 189 ? -0.258 30.344 -28.935 1.00 6.32 189 ALA A N 1
ATOM 2733 C CA . ALA A 1 189 ? -0.128 30.351 -30.392 1.00 7.20 189 ALA A CA 1
ATOM 2734 C C . ALA A 1 189 ? -1.462 30.510 -31.099 1.00 6.91 189 ALA A C 1
ATOM 2735 O O . ALA A 1 189 ? -1.487 30.982 -32.240 1.00 7.71 189 ALA A O 1
ATOM 2742 N N . ASN A 1 190 ? -2.563 30.130 -30.456 1.00 6.65 190 ASN A N 1
ATOM 2743 C CA . ASN A 1 190 ? -3.882 30.241 -31.074 1.00 7.09 190 ASN A CA 1
ATOM 2744 C C . ASN A 1 190 ? -4.360 31.682 -31.208 1.00 7.04 190 ASN A C 1
ATOM 2745 O O . ASN A 1 190 ? -5.422 31.921 -31.795 1.00 8.14 190 ASN A O 1
ATOM 2764 N N . LEU A 1 191 ? -3.604 32.650 -30.704 1.00 6.29 191 LEU A N 1
ATOM 2765 C CA . LEU A 1 191 ? -3.913 34.056 -30.940 1.00 6.29 191 LEU A CA 1
ATOM 2766 C C . LEU A 1 191 ? -3.844 34.428 -32.410 1.00 6.46 191 LEU A C 1
ATOM 2767 O O . LEU A 1 191 ? -4.486 35.408 -32.825 1.00 6.96 191 LEU A O 1
ATOM 2783 N N . PHE A 1 192 ? -3.029 33.713 -33.191 1.00 6.68 192 PHE A N 1
ATOM 2784 C CA . PHE A 1 192 ? -2.568 34.173 -34.495 1.00 6.93 192 PHE A CA 1
ATOM 2785 C C . PHE A 1 192 ? -3.138 33.340 -35.637 1.00 7.82 192 PHE A C 1
ATOM 2786 O O . PHE A 1 192 ? -3.361 32.135 -35.507 1.00 9.02 192 PHE A O 1
ATOM 2803 N N . THR A 1 193 ? -3.287 33.985 -36.795 1.00 8.23 193 THR A N 1
ATOM 2804 C CA . THR A 1 193 ? -3.548 33.239 -38.020 1.00 8.83 193 THR A CA 1
ATOM 2805 C C . THR A 1 193 ? -2.336 32.402 -38.407 1.00 8.97 193 THR A C 1
ATOM 2806 O O . THR A 1 193 ? -2.470 31.220 -38.749 1.00 11.28 193 THR A O 1
ATOM 2817 N N . THR A 1 194 ? -1.148 33.000 -38.318 1.00 9.17 194 THR A N 1
ATOM 2818 C CA . THR A 1 194 ? 0.142 32.328 -38.416 1.00 9.92 194 THR A CA 1
ATOM 2819 C C . THR A 1 194 ? 1.025 32.970 -37.359 1.00 8.77 194 THR A C 1
ATOM 2820 O O . THR A 1 194 ? 1.076 34.203 -37.265 1.00 8.57 194 THR A O 1
ATOM 2831 N N . VAL A 1 195 ? 1.697 32.157 -36.557 1.00 8.85 195 VAL A N 1
ATOM 2832 C CA . VAL A 1 195 ? 2.575 32.690 -35.513 1.00 8.64 195 VAL A CA 1
ATOM 2833 C C . VAL A 1 195 ? 3.731 33.434 -36.175 1.00 8.45 195 VAL A C 1
ATOM 2834 O O . VAL A 1 195 ? 4.358 32.889 -37.100 1.00 9.30 195 VAL A O 1
ATOM 2847 N N . PRO A 1 196 ? 4.067 34.654 -35.751 1.00 8.29 196 PRO A N 1
ATOM 2848 C CA . PRO A 1 196 ? 5.205 35.347 -36.372 1.00 9.06 196 PRO A CA 1
ATOM 2849 C C . PRO A 1 196 ? 6.507 34.620 -36.088 1.00 7.92 196 PRO A C 1
ATOM 2850 O O . PRO A 1 196 ? 6.669 33.959 -35.054 1.00 8.01 196 PRO A O 1
ATOM 2861 N N . SER A 1 197 ? 7.471 34.791 -36.993 1.00 8.83 197 SER A N 1
ATOM 2862 C CA . SER A 1 197 ? 8.680 33.990 -36.911 1.00 10.37 197 SER A CA 1
ATOM 2863 C C . SER A 1 197 ? 9.600 34.402 -35.774 1.00 9.07 197 SER A C 1
ATOM 2864 O O . SER A 1 197 ? 10.534 33.656 -35.486 1.00 10.95 197 SER A O 1
ATOM 2872 N N . ASN A 1 198 ? 9.365 35.548 -35.129 1.00 8.16 198 ASN A N 1
ATOM 2873 C CA . ASN A 1 198 ? 10.145 35.943 -33.964 1.00 7.98 198 ASN A CA 1
ATOM 2874 C C . ASN A 1 198 ? 9.556 35.437 -32.658 1.00 7.76 198 ASN A C 1
ATOM 2875 O O . ASN A 1 198 ? 10.052 35.818 -31.598 1.00 8.67 198 ASN A O 1
ATOM 2886 N N . PHE A 1 199 ? 8.555 34.565 -32.713 1.00 7.44 199 PHE A N 1
ATOM 2887 C CA . PHE A 1 199 ? 7.990 33.926 -31.531 1.00 7.54 199 PHE A CA 1
ATOM 2888 C C . PHE A 1 199 ? 8.480 32.488 -31.473 1.00 8.24 199 PHE A C 1
ATOM 2889 O O . PHE A 1 199 ? 8.456 31.778 -32.480 1.00 11.15 199 PHE A O 1
ATOM 2906 N N . VAL A 1 200 ? 8.942 32.065 -30.307 1.00 7.11 200 VAL A N 1
ATOM 2907 C CA . VAL A 1 200 ? 9.481 30.721 -30.130 1.00 8.15 200 VAL A CA 1
ATOM 2908 C C . VAL A 1 200 ? 8.875 30.088 -28.886 1.00 7.15 200 VAL A C 1
ATOM 2909 O O . VAL A 1 200 ? 8.760 30.734 -27.839 1.00 7.24 200 VAL A O 1
ATOM 2922 N N . ALA A 1 201 ? 8.483 28.824 -29.005 1.00 7.16 201 ALA A N 1
ATOM 2923 C CA . ALA A 1 201 ? 7.958 28.108 -27.858 1.00 7.68 201 ALA A CA 1
ATOM 2924 C C . ALA A 1 201 ? 9.101 27.752 -26.917 1.00 7.20 201 ALA A C 1
ATOM 2925 O O . ALA A 1 201 ? 10.195 27.378 -27.345 1.00 8.06 201 ALA A O 1
ATOM 2932 N N . ALA A 1 202 ? 8.839 27.857 -25.622 1.00 6.34 202 ALA A N 1
ATOM 2933 C CA . ALA A 1 202 ? 9.815 27.441 -24.637 1.00 7.02 202 ALA A CA 1
ATOM 2934 C C . ALA A 1 202 ? 10.182 25.971 -24.846 1.00 7.32 202 ALA A C 1
ATOM 2935 O O . ALA A 1 202 ? 9.357 25.168 -25.291 1.00 7.49 202 ALA A O 1
ATOM 2942 N N . PRO A 1 203 ? 11.414 25.588 -24.499 1.00 8.99 203 PRO A N 1
ATOM 2943 C CA . PRO A 1 203 ? 11.932 24.261 -24.854 1.00 10.41 203 PRO A CA 1
ATOM 2944 C C . PRO A 1 203 ? 11.489 23.135 -23.939 1.00 10.39 203 PRO A C 1
ATOM 2945 O O . PRO A 1 203 ? 11.833 21.973 -24.198 1.00 12.37 203 PRO A O 1
ATOM 2956 N N . ALA A 1 204 ? 10.763 23.445 -22.876 1.00 9.43 204 ALA A N 1
ATOM 2957 C CA . ALA A 1 204 ? 10.275 22.434 -21.959 1.00 8.93 204 ALA A CA 1
ATOM 2958 C C . ALA A 1 204 ? 9.018 22.980 -21.307 1.00 8.36 204 ALA A C 1
ATOM 2959 O O . ALA A 1 204 ? 8.740 24.179 -21.359 1.00 8.76 204 ALA A O 1
ATOM 2966 N N . THR A 1 205 ? 8.277 22.082 -20.672 1.00 9.40 205 THR A N 1
ATOM 2967 C CA . THR A 1 205 ? 7.050 22.446 -19.983 1.00 9.58 205 THR A CA 1
ATOM 2968 C C . THR A 1 205 ? 7.344 23.356 -18.804 1.00 8.16 205 THR A C 1
ATOM 2969 O O . THR A 1 205 ? 8.325 23.160 -18.079 1.00 8.92 205 THR A O 1
ATOM 2980 N N . GLY A 1 206 ? 6.466 24.327 -18.596 1.00 7.29 206 GLY A N 1
ATOM 2981 C CA . GLY A 1 206 ? 6.467 25.092 -17.369 1.00 6.68 206 GLY A CA 1
ATOM 2982 C C . GLY A 1 206 ? 7.097 26.466 -17.501 1.00 6.25 206 GLY A C 1
ATOM 2983 O O . GLY A 1 206 ? 7.986 26.715 -18.325 1.00 6.92 206 GLY A O 1
ATOM 2987 N N . GLY A 1 207 ? 6.651 27.368 -16.637 1.00 6.25 207 GLY A N 1
ATOM 2988 C CA . GLY A 1 207 ? 7.142 28.730 -16.668 1.00 6.51 207 GLY A CA 1
ATOM 2989 C C . GLY A 1 207 ? 8.610 28.886 -16.316 1.00 6.78 207 GLY A C 1
ATOM 2990 O O . GLY A 1 207 ? 9.274 29.789 -16.833 1.00 7.05 207 GLY A O 1
ATOM 2994 N N . SER A 1 208 ? 9.145 28.040 -15.434 1.00 7.41 208 SER A N 1
ATOM 2995 C CA . SER A 1 208 ? 10.557 28.191 -15.093 1.00 7.84 208 SER A CA 1
ATOM 2996 C C . SER A 1 208 ? 11.453 27.890 -16.297 1.00 7.39 208 SER A C 1
ATOM 2997 O O . SER A 1 208 ? 12.459 28.575 -16.522 1.00 7.94 208 SER A O 1
ATOM 3010 N N . ALA A 1 209 ? 11.062 26.922 -17.131 1.00 7.12 209 ALA A N 1
ATOM 3011 C CA . ALA A 1 209 ? 11.810 26.662 -18.357 1.00 7.24 209 ALA A CA 1
ATOM 3012 C C . ALA A 1 209 ? 11.675 27.827 -19.339 1.00 6.55 209 ALA A C 1
ATOM 3013 O O . ALA A 1 209 ? 12.632 28.163 -20.053 1.00 7.50 209 ALA A O 1
ATOM 3020 N N . LEU A 1 210 ? 10.498 28.455 -19.406 1.00 6.02 210 LEU A N 1
ATOM 3021 C CA . LEU A 1 210 ? 10.348 29.647 -20.235 1.00 5.83 210 LEU A CA 1
ATOM 3022 C C . LEU A 1 210 ? 11.274 30.749 -19.745 1.00 5.61 210 LEU A C 1
ATOM 3023 O O . LEU A 1 210 ? 11.977 31.389 -20.537 1.00 5.85 210 LEU A O 1
ATOM 3039 N N . TYR A 1 211 ? 11.306 30.959 -18.424 1.00 5.86 211 TYR A N 1
ATOM 3040 C CA . TYR A 1 211 ? 12.162 31.978 -17.834 1.00 6.18 211 TYR A CA 1
ATOM 3041 C C . TYR A 1 211 ? 13.622 31.753 -18.227 1.00 6.36 211 TYR A C 1
ATOM 3042 O O . TYR A 1 211 ? 14.310 32.675 -18.684 1.00 6.45 211 TYR A O 1
ATOM 3060 N N . ASN A 1 212 ? 14.118 30.527 -18.067 1.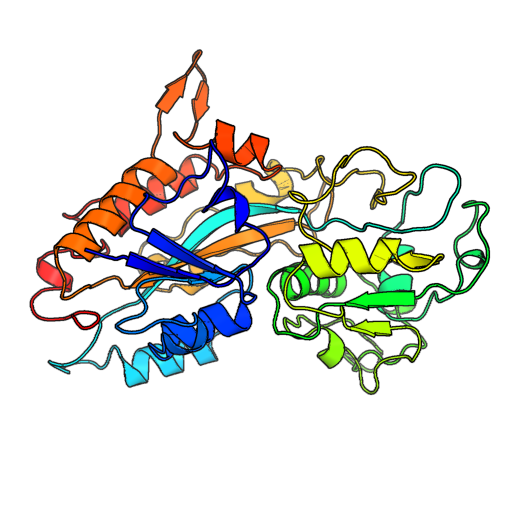00 6.54 212 ASN A N 1
ATOM 3061 C CA . ASN A 1 212 ? 15.512 30.279 -18.411 1.00 7.20 212 ASN A CA 1
ATOM 3062 C C . ASN A 1 212 ? 15.756 30.438 -19.904 1.00 7.18 212 ASN A C 1
ATOM 3063 O O . ASN A 1 212 ? 16.840 30.862 -20.311 1.00 8.28 212 ASN A O 1
ATOM 3074 N N . ALA A 1 213 ? 14.762 30.128 -20.734 1.00 6.94 213 ALA A N 1
ATOM 3075 C CA . ALA A 1 213 ? 14.904 30.347 -22.173 1.00 7.47 213 ALA A CA 1
ATOM 3076 C C . ALA A 1 213 ? 15.036 31.832 -22.516 1.00 6.99 213 ALA A C 1
ATOM 3077 O O . ALA A 1 213 ? 15.751 32.192 -23.457 1.00 8.00 213 ALA A O 1
ATOM 3084 N N . VAL A 1 214 ? 14.331 32.710 -21.798 1.00 6.63 214 VAL A N 1
ATOM 3085 C CA . VAL A 1 214 ? 14.474 34.148 -22.030 1.00 7.09 214 VAL A CA 1
ATOM 3086 C C . VAL A 1 214 ? 15.930 34.579 -21.872 1.00 7.13 214 VAL A C 1
ATOM 3087 O O . VAL A 1 214 ? 16.442 35.382 -22.664 1.00 7.46 214 VAL A O 1
ATOM 3100 N N . TYR A 1 215 ? 16.623 34.046 -20.870 1.00 7.64 215 TYR A N 1
ATOM 3101 C CA . TYR A 1 215 ? 17.992 34.458 -20.588 1.00 8.99 215 TYR A CA 1
ATOM 3102 C C . TYR A 1 215 ? 19.030 33.649 -21.353 1.00 10.10 215 TYR A C 1
ATOM 3103 O O . TYR A 1 215 ? 20.220 33.922 -21.221 1.00 11.72 215 TYR A O 1
ATOM 3121 N N . ALA A 1 216 ? 18.608 32.730 -22.214 1.00 9.53 216 ALA A N 1
ATOM 3122 C CA . ALA A 1 216 ? 19.539 31.938 -23.006 1.00 10.41 216 ALA A CA 1
ATOM 3123 C C . ALA A 1 216 ? 20.019 32.654 -24.262 1.00 11.34 216 ALA A C 1
ATOM 3124 O O . ALA A 1 216 ? 21.071 32.287 -24.795 1.00 12.64 216 ALA A O 1
ATOM 3131 N N . VAL A 1 217 ? 19.262 33.632 -24.754 1.00 9.97 217 VAL A N 1
ATOM 3132 C CA . VAL A 1 217 ? 19.558 34.315 -26.012 1.00 9.88 217 VAL A CA 1
ATOM 3133 C C . VAL A 1 217 ? 19.271 35.799 -25.839 1.00 9.55 217 VAL A C 1
ATOM 3134 O O . VAL A 1 217 ? 18.196 36.182 -25.368 1.00 8.92 217 VAL A O 1
ATOM 3147 N N . ASP A 1 218 ? 20.222 36.638 -26.247 1.00 9.66 218 ASP A N 1
ATOM 3148 C CA . ASP A 1 218 ? 20.062 38.080 -26.130 1.00 9.42 218 ASP A CA 1
ATOM 3149 C C . ASP A 1 218 ? 18.834 38.560 -26.894 1.00 8.33 218 ASP A C 1
ATOM 3150 O O . ASP A 1 218 ? 18.548 38.108 -28.007 1.00 9.40 218 ASP A O 1
ATOM 3159 N N . GLY A 1 219 ? 18.104 39.483 -26.276 1.00 7.62 219 GLY A N 1
ATOM 3160 C CA . GLY A 1 219 ? 16.987 40.158 -26.903 1.00 7.40 219 GLY A CA 1
ATOM 3161 C C . GLY A 1 219 ? 15.630 39.536 -26.666 1.00 7.07 219 GLY A C 1
ATOM 3162 O O . GLY A 1 219 ? 14.631 40.065 -27.168 1.00 8.31 219 GLY A O 1
ATOM 3166 N N . ARG A 1 220 ? 15.550 38.455 -25.907 1.00 6.56 220 ARG A N 1
ATOM 3167 C CA . ARG A 1 220 ? 14.277 37.795 -25.679 1.00 6.11 220 ARG A CA 1
ATOM 3168 C C . ARG A 1 220 ? 13.420 38.508 -24.640 1.00 6.13 220 ARG A C 1
ATOM 3169 O O . ARG A 1 220 ? 13.914 39.200 -23.742 1.00 6.46 220 ARG A O 1
ATOM 3190 N N . VAL A 1 221 ? 12.110 38.293 -24.774 1.00 6.09 221 VAL A N 1
ATOM 3191 C CA . VAL A 1 221 ? 11.093 38.736 -23.830 1.00 6.38 221 VAL A CA 1
ATOM 3192 C C . VAL A 1 221 ? 10.165 37.549 -23.620 1.00 5.83 221 VAL A C 1
ATOM 3193 O O . VAL A 1 221 ? 9.905 36.783 -24.550 1.00 6.83 221 VAL A O 1
ATOM 3206 N N . GLY A 1 222 ? 9.641 37.399 -22.405 1.00 5.23 222 GLY A N 1
ATOM 3207 C CA . GLY A 1 222 ? 8.663 36.362 -22.128 1.00 6.10 222 GLY A CA 1
ATOM 3208 C C . GLY A 1 222 ? 7.637 36.805 -21.110 1.00 5.38 222 GLY A C 1
ATOM 3209 O O . GLY A 1 222 ? 7.492 38.002 -20.834 1.00 5.67 222 GLY A O 1
ATOM 3213 N N . TYR A 1 223 ? 6.897 35.838 -20.572 1.00 4.98 223 TYR A N 1
ATOM 3214 C CA . TYR A 1 223 ? 5.890 36.112 -19.559 1.00 4.98 223 TYR A CA 1
ATOM 3215 C C . TYR A 1 223 ? 5.866 34.942 -18.589 1.00 4.72 223 TYR A C 1
ATOM 3216 O O . TYR A 1 223 ? 5.915 33.780 -19.002 1.00 5.18 223 TYR A O 1
ATOM 3234 N N . VAL A 1 224 ? 5.841 35.246 -17.291 1.00 4.78 224 VAL A N 1
ATOM 3235 C CA . VAL A 1 224 ? 5.915 34.189 -16.292 1.00 4.88 224 VAL A CA 1
ATOM 3236 C C . VAL A 1 224 ? 5.340 34.693 -14.980 1.00 4.98 224 VAL A C 1
ATOM 3237 O O . VAL A 1 224 ? 5.381 35.890 -14.679 1.00 5.17 224 VAL A O 1
ATOM 3250 N N . GLY A 1 225 ? 4.824 33.771 -14.179 1.00 4.87 225 GLY A N 1
ATOM 3251 C CA . GLY A 1 225 ? 4.434 34.115 -12.837 1.00 5.08 225 GLY A CA 1
ATOM 3252 C C . GLY A 1 225 ? 5.607 34.613 -12.015 1.00 5.36 225 GLY A C 1
ATOM 3253 O O . GLY A 1 225 ? 6.772 34.380 -12.349 1.00 5.63 225 GLY A O 1
ATOM 3257 N N . PRO A 1 226 ? 5.308 35.301 -10.908 1.00 5.48 226 PRO A N 1
ATOM 3258 C CA . PRO A 1 226 ? 6.348 36.039 -10.178 1.00 5.74 226 PRO A CA 1
ATOM 3259 C C . PRO A 1 226 ? 7.265 35.190 -9.308 1.00 5.55 226 PRO A C 1
ATOM 3260 O O . PRO A 1 226 ? 8.359 35.654 -8.972 1.00 6.24 226 PRO A O 1
ATOM 3271 N N . ASP A 1 227 ? 6.844 34.003 -8.890 1.00 5.59 227 ASP A N 1
ATOM 3272 C CA . ASP A 1 227 ? 7.609 33.271 -7.881 1.00 5.54 227 ASP A CA 1
ATOM 3273 C C . ASP A 1 227 ? 9.035 32.971 -8.371 1.00 5.95 227 ASP A C 1
ATOM 3274 O O . ASP A 1 227 ? 9.998 33.104 -7.603 1.00 6.26 227 ASP A O 1
ATOM 3283 N N . VAL A 1 228 ? 9.204 32.602 -9.647 1.00 6.55 228 VAL A N 1
ATOM 3284 C CA . VAL A 1 228 ? 10.532 32.246 -10.167 1.00 7.16 228 VAL A CA 1
ATOM 3285 C C . VAL A 1 228 ? 11.429 33.448 -10.423 1.00 7.05 228 VAL A C 1
ATOM 3286 O O . VAL A 1 228 ? 12.638 33.280 -10.656 1.00 8.05 228 VAL A O 1
ATOM 3299 N N . ILE A 1 229 ? 10.867 34.646 -10.441 1.00 6.86 229 ILE A N 1
ATOM 3300 C CA . ILE A 1 229 ? 11.662 35.833 -10.747 1.00 7.06 229 ILE A CA 1
ATOM 3301 C C . ILE A 1 229 ? 12.606 36.082 -9.584 1.00 8.41 229 ILE A C 1
ATOM 3302 O O . ILE A 1 229 ? 12.146 36.190 -8.436 1.00 9.59 229 ILE A O 1
ATOM 3318 N N . PRO A 1 230 ? 13.906 36.229 -9.819 1.00 9.68 230 PRO A N 1
ATOM 3319 C CA . PRO A 1 230 ? 14.795 36.492 -8.683 1.00 11.94 230 PRO A CA 1
ATOM 3320 C C . PRO A 1 230 ? 14.535 37.836 -8.031 1.00 11.87 230 PRO A C 1
ATOM 3321 O O . PRO A 1 230 ? 14.541 37.924 -6.795 1.00 13.60 230 PRO A O 1
ATOM 3332 N N . SER A 1 231 ? 14.268 38.878 -8.817 1.00 11.33 231 SER A N 1
ATOM 3333 C CA . SER A 1 231 ? 13.907 40.191 -8.284 1.00 11.28 231 SER A CA 1
ATOM 3334 C C . SER A 1 231 ? 12.818 40.844 -9.130 1.00 10.24 231 SER A C 1
ATOM 3335 O O . SER A 1 231 ? 13.046 41.164 -10.306 1.00 10.58 231 SER A O 1
ATOM 3343 N N . LEU A 1 232 ? 11.645 41.079 -8.524 1.00 9.65 232 LEU A N 1
ATOM 3344 C CA . LEU A 1 232 ? 10.542 41.744 -9.220 1.00 9.36 232 LEU A CA 1
ATOM 3345 C C . LEU A 1 232 ? 10.805 43.220 -9.446 1.00 10.13 232 LEU A C 1
ATOM 3346 O O . LEU A 1 232 ? 10.098 43.842 -10.246 1.00 10.84 232 LEU A O 1
ATOM 3362 N N . THR A 1 233 ? 11.787 43.788 -8.755 1.00 10.81 233 THR A N 1
ATOM 3363 C CA . THR A 1 233 ? 11.996 45.225 -8.727 1.00 11.79 233 THR A CA 1
ATOM 3364 C C . THR A 1 233 ? 13.111 45.672 -9.649 1.00 11.82 233 THR A C 1
ATOM 3365 O O . THR A 1 233 ? 13.325 46.876 -9.802 1.00 13.67 233 THR A O 1
ATOM 3376 N N . ASP A 1 234 ? 13.821 44.741 -10.262 1.00 10.70 234 ASP A N 1
ATOM 3377 C CA . ASP A 1 234 ? 14.929 45.066 -11.143 1.00 10.47 234 ASP A CA 1
ATOM 3378 C C . ASP A 1 234 ? 14.356 45.302 -12.531 1.00 9.65 234 ASP A C 1
ATOM 3379 O O . ASP A 1 234 ? 14.197 44.372 -13.326 1.00 8.97 234 ASP A O 1
ATOM 3388 N N . ALA A 1 235 ? 14.055 46.567 -12.836 1.00 9.51 235 ALA A N 1
ATOM 3389 C CA . ALA A 1 235 ? 13.439 46.906 -14.110 1.00 10.18 235 ALA A CA 1
ATOM 3390 C C . ALA A 1 235 ? 14.421 46.868 -15.271 1.00 9.34 235 ALA A C 1
ATOM 3391 O O . ALA A 1 235 ? 14.010 47.112 -16.409 1.00 9.94 235 ALA A O 1
ATOM 3398 N N . THR A 1 236 ? 15.698 46.558 -15.023 1.00 9.93 236 THR A N 1
ATOM 3399 C CA . THR A 1 236 ? 16.600 46.260 -16.128 1.00 10.20 236 THR A CA 1
ATOM 3400 C C . THR A 1 236 ? 16.443 44.829 -16.613 1.00 9.90 236 THR A C 1
ATOM 3401 O O . THR A 1 236 ? 17.047 44.475 -17.634 1.00 10.48 236 THR A O 1
ATOM 3412 N N . LYS A 1 237 ? 15.639 44.018 -15.911 1.00 9.27 237 LYS A N 1
ATOM 3413 C CA . LYS A 1 237 ? 15.377 42.631 -16.282 1.00 9.98 237 LYS A CA 1
ATOM 3414 C C . LYS A 1 237 ? 13.910 42.226 -16.246 1.00 8.03 237 LYS A C 1
ATOM 3415 O O . LYS A 1 237 ? 13.564 41.216 -16.862 1.00 7.70 237 LYS A O 1
ATOM 3434 N N . VAL A 1 238 ? 13.046 42.948 -15.533 1.00 7.43 238 VAL A N 1
ATOM 3435 C CA . VAL A 1 238 ? 11.6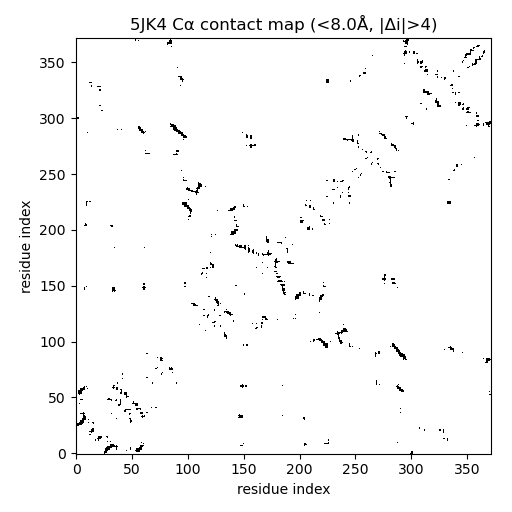29 42.621 -15.433 1.00 7.65 238 VAL A CA 1
ATOM 3436 C C . VAL A 1 238 ? 10.872 43.923 -15.644 1.00 7.09 238 VAL A C 1
ATOM 3437 O O . VAL A 1 238 ? 10.997 44.855 -14.841 1.00 8.02 238 VAL A O 1
ATOM 3450 N N . ALA A 1 239 ? 10.132 44.022 -16.742 1.00 6.81 239 ALA A N 1
ATOM 3451 C CA . ALA A 1 239 ? 9.595 45.313 -17.143 1.00 7.47 239 ALA A CA 1
ATOM 3452 C C . ALA A 1 239 ? 8.531 45.812 -16.175 1.00 7.31 239 ALA A C 1
ATOM 3453 O O . ALA A 1 239 ? 7.671 45.059 -15.708 1.00 7.99 239 ALA A O 1
ATOM 3460 N N . LYS A 1 240 ? 8.567 47.110 -15.896 1.00 7.29 240 LYS A N 1
ATOM 3461 C CA . LYS A 1 240 ? 7.384 47.750 -15.344 1.00 7.56 240 LYS A CA 1
ATOM 3462 C C . LYS A 1 240 ? 6.336 47.871 -16.444 1.00 7.71 240 LYS A C 1
ATOM 3463 O O . LYS A 1 240 ? 6.659 47.915 -17.632 1.00 8.18 240 LYS A O 1
ATOM 3482 N N . VAL A 1 241 ? 5.068 47.904 -16.047 1.00 7.97 241 VAL A N 1
ATOM 3483 C CA . VAL A 1 241 ? 3.954 48.095 -16.970 1.00 8.79 241 VAL A CA 1
ATOM 3484 C C . VAL A 1 241 ? 3.110 49.234 -16.424 1.00 10.71 241 VAL A C 1
ATOM 3485 O O . VAL A 1 241 ? 2.692 49.202 -15.263 1.00 10.94 241 VAL A O 1
ATOM 3498 N N . LYS A 1 242 ? 2.884 50.257 -17.240 1.00 13.00 242 LYS A N 1
ATOM 3499 C CA . LYS A 1 242 ? 2.097 51.409 -16.793 1.00 16.06 242 LYS A CA 1
ATOM 3500 C C . LYS A 1 242 ? 2.714 52.056 -15.553 1.00 15.20 242 LYS A C 1
ATOM 3501 O O . LYS A 1 242 ? 1.992 52.564 -14.698 1.00 15.96 242 LYS A O 1
ATOM 3520 N N . SER A 1 243 ? 4.038 52.005 -15.413 1.00 14.41 243 SER A N 1
ATOM 3521 C CA . SER A 1 243 ? 4.791 52.598 -14.303 1.00 14.27 243 SER A CA 1
ATOM 3522 C C . SER A 1 243 ? 4.864 51.702 -13.071 1.00 11.71 243 SER A C 1
ATOM 3523 O O . SER A 1 243 ? 5.457 52.122 -12.064 1.00 13.01 243 SER A O 1
ATOM 3531 N N . PHE A 1 244 ? 4.303 50.497 -13.102 1.00 9.49 244 PHE A N 1
ATOM 3532 C CA . PHE A 1 244 ? 4.240 49.638 -11.927 1.00 8.05 244 PHE A CA 1
ATOM 3533 C C . PHE A 1 244 ? 5.117 48.404 -12.104 1.00 7.59 244 PHE A C 1
ATOM 3534 O O . PHE A 1 244 ? 5.096 47.758 -13.153 1.00 7.54 244 PHE A O 1
ATOM 3551 N N . SER A 1 245 ? 5.836 48.040 -11.057 1.00 7.40 245 SER A N 1
ATOM 3552 C CA . SER A 1 245 ? 6.456 46.730 -11.009 1.00 7.36 245 SER A CA 1
ATOM 3553 C C . SER A 1 245 ? 5.404 45.679 -10.666 1.00 6.61 245 SER A C 1
ATOM 3554 O O . SER A 1 245 ? 4.331 46.003 -10.131 1.00 6.63 245 SER A O 1
ATOM 3567 N N . PRO A 1 246 ? 5.697 44.398 -10.932 1.00 6.38 246 PRO A N 1
ATOM 3568 C CA . PRO A 1 246 ? 4.663 43.362 -10.778 1.00 6.46 246 PRO A CA 1
ATOM 3569 C C . PRO A 1 246 ? 4.330 43.006 -9.344 1.00 7.12 246 PRO A C 1
ATOM 3570 O O . PRO A 1 246 ? 3.488 42.132 -9.144 1.00 9.12 246 PRO A O 1
ATOM 3581 N N . ASP A 1 247 ? 4.958 43.642 -8.351 1.00 6.28 247 ASP A N 1
ATOM 3582 C CA . ASP A 1 247 ? 4.558 43.555 -6.947 1.00 6.36 247 ASP A CA 1
ATOM 3583 C C . ASP A 1 247 ? 3.705 44.748 -6.510 1.00 6.29 247 ASP A C 1
ATOM 3584 O O . ASP A 1 247 ? 3.549 44.990 -5.311 1.00 6.96 247 ASP A O 1
ATOM 3593 N N . GLU A 1 248 ? 3.108 45.462 -7.466 1.00 5.83 248 GLU A N 1
ATOM 3594 C CA . GLU A 1 248 ? 2.274 46.628 -7.200 1.00 6.68 248 GLU A CA 1
ATOM 3595 C C . GLU A 1 248 ? 0.855 46.442 -7.747 1.00 6.61 248 GLU A C 1
ATOM 3596 O O . GLU A 1 248 ? 0.223 47.404 -8.186 1.00 7.06 248 GLU A O 1
ATOM 3608 N N . VAL A 1 249 ? 0.334 45.212 -7.722 1.00 6.68 249 VAL A N 1
ATOM 3609 C CA . VAL A 1 249 ? -1.078 45.006 -8.008 1.00 7.05 249 VAL A CA 1
ATOM 3610 C C . VAL A 1 249 ? -1.893 45.716 -6.938 1.00 7.57 249 VAL A C 1
ATOM 3611 O O . VAL A 1 249 ? -1.532 45.708 -5.755 1.00 7.89 249 VAL A O 1
ATOM 3624 N N . SER A 1 250 ? -2.997 46.343 -7.350 1.00 7.98 250 SER A N 1
ATOM 3625 C CA . SER A 1 250 ? -3.940 46.961 -6.424 1.00 8.67 250 SER A CA 1
ATOM 3626 C C . SER A 1 250 ? -4.976 45.931 -6.004 1.00 8.54 250 SER A C 1
ATOM 3627 O O . SER A 1 250 ? -5.831 45.549 -6.799 1.00 8.58 250 SER A O 1
ATOM 3635 N N . VAL A 1 251 ? -4.906 45.485 -4.751 1.00 9.03 251 VAL A N 1
ATOM 3636 C CA . VAL A 1 251 ? -5.914 44.560 -4.243 1.00 10.26 251 VAL A CA 1
ATOM 3637 C C . VAL A 1 251 ? -7.294 45.208 -4.280 1.00 10.05 251 VAL A C 1
ATOM 3638 O O . VAL A 1 251 ? -8.297 44.556 -4.589 1.00 10.39 251 VAL A O 1
ATOM 3651 N N . GLN A 1 252 ? -7.367 46.509 -3.999 1.00 10.07 252 GLN A N 1
ATOM 3652 C CA . GLN A 1 252 ? -8.648 47.207 -4.068 1.00 10.79 252 GLN A CA 1
ATOM 3653 C C . GLN A 1 252 ? -9.262 47.127 -5.463 1.00 10.81 252 GLN A C 1
ATOM 3654 O O . GLN A 1 252 ? -10.463 46.868 -5.604 1.00 12.11 252 GLN A O 1
ATOM 3668 N N . ALA A 1 253 ? -8.461 47.335 -6.502 1.00 10.34 253 ALA A N 1
ATOM 3669 C CA . ALA A 1 253 ? -8.969 47.385 -7.867 1.00 10.39 253 ALA A CA 1
ATOM 3670 C C . ALA A 1 253 ? -9.094 46.010 -8.516 1.00 10.42 253 ALA A C 1
ATOM 3671 O O . ALA A 1 253 ? -9.541 45.920 -9.667 1.00 12.04 253 ALA A O 1
ATOM 3678 N N . THR A 1 254 ? -8.719 44.945 -7.809 1.00 9.42 254 THR A N 1
ATOM 3679 C CA . THR A 1 254 ? -8.809 43.593 -8.342 1.00 9.38 254 THR A CA 1
ATOM 3680 C C . THR A 1 254 ? -9.650 42.734 -7.399 1.00 9.84 254 THR A C 1
ATOM 3681 O O . THR A 1 254 ? -10.871 42.668 -7.546 1.00 11.05 254 THR A O 1
ATOM 3692 N N . LEU A 1 255 ? -9.015 42.120 -6.403 1.00 9.32 255 LEU A N 1
ATOM 3693 C CA . LEU A 1 255 ? -9.693 41.133 -5.560 1.00 9.73 255 LEU A CA 1
ATOM 3694 C C . LEU A 1 255 ? -10.932 41.703 -4.876 1.00 10.40 255 LEU A C 1
ATOM 3695 O O . LEU A 1 255 ? -11.948 41.012 -4.736 1.00 10.98 255 LEU A O 1
ATOM 3711 N N . GLU A 1 256 ? -10.863 42.942 -4.409 1.00 10.96 256 GLU A N 1
ATOM 3712 C CA . GLU A 1 256 ? -11.960 43.502 -3.631 1.00 12.95 256 GLU A CA 1
ATOM 3713 C C . GLU A 1 256 ? -13.134 43.957 -4.481 1.00 13.41 256 GLU A C 1
ATOM 3714 O O . GLU A 1 256 ? -14.155 44.356 -3.912 1.00 15.38 256 GLU A O 1
ATOM 3726 N N . THR A 1 257 ? -13.034 43.881 -5.813 1.00 12.72 257 THR A N 1
ATOM 3727 C CA . THR A 1 257 ? -14.135 44.294 -6.675 1.00 13.62 257 THR A CA 1
ATOM 3728 C C . THR A 1 257 ? -15.186 43.212 -6.871 1.00 14.17 257 THR A C 1
ATOM 3729 O O . THR A 1 257 ? -16.217 43.499 -7.484 1.00 15.13 257 THR A O 1
ATOM 3740 N N . ALA A 1 258 ? -14.960 41.989 -6.394 1.00 13.32 258 ALA A N 1
ATOM 3741 C CA . ALA A 1 258 ? -15.945 40.924 -6.523 1.00 13.91 258 ALA A CA 1
ATOM 3742 C C . ALA A 1 258 ? -16.094 40.235 -5.177 1.00 14.44 258 ALA A C 1
ATOM 3743 O O . ALA A 1 258 ? -15.097 39.909 -4.526 1.00 16.90 258 ALA A O 1
ATOM 3750 N N . ALA A 1 259 ? -17.320 40.024 -4.765 1.00 13.85 259 ALA A N 1
ATOM 3751 C CA . ALA A 1 259 ? -17.586 39.296 -3.541 1.00 12.87 259 ALA A CA 1
ATOM 3752 C C . ALA A 1 259 ? -17.880 37.840 -3.856 1.00 10.97 259 ALA A C 1
ATOM 3753 O O . ALA A 1 259 ? -18.282 37.500 -4.974 1.00 11.03 259 ALA A O 1
ATOM 3760 N N . PRO A 1 260 ? -17.714 36.947 -2.883 1.00 10.26 260 PRO A N 1
ATOM 3761 C CA . PRO A 1 260 ? -17.962 35.535 -3.154 1.00 9.94 260 PRO A CA 1
ATOM 3762 C C . PRO A 1 260 ? -19.416 35.297 -3.505 1.00 9.09 260 PRO A C 1
ATOM 3763 O O . PRO A 1 260 ? -20.319 36.004 -3.017 1.00 9.29 260 PRO A O 1
ATOM 3774 N N . PRO A 1 261 ? -19.691 34.304 -4.342 1.00 7.92 261 PRO A N 1
ATOM 3775 C CA . PRO A 1 261 ? -21.073 34.004 -4.725 1.00 7.80 261 PRO A CA 1
ATOM 3776 C C . PRO A 1 261 ? -21.832 33.316 -3.598 1.00 7.83 261 PRO A C 1
ATOM 3777 O O . PRO A 1 261 ? -21.251 32.652 -2.741 1.00 8.72 261 PRO A O 1
ATOM 3788 N N . THR A 1 262 ? -23.159 33.427 -3.665 1.00 8.46 262 THR A N 1
ATOM 3789 C CA . THR A 1 262 ? -24.067 32.796 -2.715 1.00 9.97 262 THR A CA 1
ATOM 3790 C C . THR A 1 262 ? -25.184 32.074 -3.462 1.00 9.76 262 THR A C 1
ATOM 3791 O O . THR A 1 262 ? -25.439 32.324 -4.640 1.00 9.99 262 THR A O 1
ATOM 3802 N N . GLY A 1 263 ? -25.855 31.160 -2.765 1.00 10.30 263 GLY A N 1
ATOM 3803 C CA . GLY A 1 263 ? -27.034 30.526 -3.340 1.00 10.37 263 GLY A CA 1
ATOM 3804 C C . GLY A 1 263 ? -26.707 29.745 -4.599 1.00 9.69 263 GLY A C 1
ATOM 3805 O O . GLY A 1 263 ? -25.682 29.062 -4.693 1.00 10.32 263 GLY A O 1
ATOM 3809 N N . ALA A 1 264 ? -27.583 29.852 -5.601 1.00 8.73 264 ALA A N 1
ATOM 3810 C CA . ALA A 1 264 ? -27.324 29.158 -6.860 1.00 8.15 264 ALA A CA 1
ATOM 3811 C C . ALA A 1 264 ? -26.035 29.644 -7.499 1.00 7.71 264 ALA A C 1
ATOM 3812 O O . ALA A 1 264 ? -25.367 28.884 -8.206 1.00 9.10 264 ALA A O 1
ATOM 3819 N N . ALA A 1 265 ? -25.674 30.910 -7.279 1.00 7.30 265 ALA A N 1
ATOM 3820 C CA . ALA A 1 265 ? -24.428 31.416 -7.838 1.00 7.36 265 ALA A CA 1
ATOM 3821 C C . ALA A 1 265 ? -23.247 30.623 -7.304 1.00 7.40 265 ALA A C 1
ATOM 3822 O O . ALA A 1 265 ? -22.284 30.377 -8.033 1.00 8.37 265 ALA A O 1
ATOM 3829 N N . ALA A 1 266 ? -23.307 30.220 -6.034 1.00 7.03 266 ALA A N 1
ATOM 3830 C CA . ALA A 1 266 ? -22.254 29.430 -5.409 1.00 7.49 266 ALA A CA 1
ATOM 3831 C C . ALA A 1 266 ? -22.261 27.973 -5.853 1.00 7.84 266 ALA A C 1
ATOM 3832 O O . ALA A 1 266 ? -21.241 27.298 -5.716 1.00 8.68 266 ALA A O 1
ATOM 3839 N N . GLU A 1 267 ? -23.382 27.475 -6.376 1.00 8.08 267 GLU A N 1
ATOM 3840 C CA . GLU A 1 267 ? -23.438 26.125 -6.918 1.00 9.11 267 GLU A CA 1
ATOM 3841 C C . GLU A 1 267 ? -22.782 26.029 -8.284 1.00 8.78 267 GLU A C 1
ATOM 3842 O O . GLU A 1 267 ? -22.450 24.920 -8.724 1.00 10.23 267 GLU A O 1
ATOM 3862 N N . ASN A 1 268 ? -22.612 27.160 -8.961 1.00 7.84 268 ASN A N 1
ATOM 3863 C CA . ASN A 1 268 ? -22.004 27.202 -10.280 1.00 7.42 268 ASN A CA 1
ATOM 3864 C C . ASN A 1 268 ? -20.501 27.399 -10.118 1.00 7.13 268 ASN A C 1
ATOM 3865 O O . ASN A 1 268 ? -20.072 28.494 -9.720 1.00 6.84 268 ASN A O 1
ATOM 3876 N N . PRO A 1 269 ? -19.667 26.391 -10.415 1.00 7.17 269 PRO A N 1
ATOM 3877 C CA . PRO A 1 269 ? -18.220 26.544 -10.184 1.00 6.59 269 PRO A CA 1
ATOM 3878 C C . PRO A 1 269 ? -17.605 27.737 -10.894 1.00 6.46 269 PRO A C 1
ATOM 3879 O O . PRO A 1 269 ? -16.607 28.288 -10.411 1.00 6.52 269 PRO A O 1
ATOM 3890 N N . ALA A 1 270 ? -18.174 28.164 -12.027 1.00 6.74 270 ALA A N 1
ATOM 3891 C CA . ALA A 1 270 ? -17.591 29.277 -12.768 1.00 7.38 270 ALA A CA 1
ATOM 3892 C C . ALA A 1 270 ? -17.607 30.565 -11.955 1.00 7.40 270 ALA A C 1
ATOM 3893 O O . ALA A 1 270 ? -16.776 31.450 -12.179 1.00 7.88 270 ALA A O 1
ATOM 3900 N N . ASN A 1 271 ? -18.548 30.709 -11.031 1.00 6.52 271 ASN A N 1
ATOM 3901 C CA . ASN A 1 271 ? -18.673 31.954 -10.287 1.00 6.18 271 ASN A CA 1
ATOM 3902 C C . ASN A 1 271 ? -17.663 32.092 -9.160 1.00 6.58 271 ASN A C 1
ATOM 3903 O O . ASN A 1 271 ? -17.583 33.159 -8.547 1.00 7.32 271 ASN A O 1
ATOM 3914 N N . TRP A 1 272 ? -16.898 31.049 -8.873 1.00 5.98 272 TRP A N 1
ATOM 3915 C CA . TRP A 1 272 ? -15.890 31.122 -7.829 1.00 5.97 272 TRP A CA 1
ATOM 3916 C C . TRP A 1 272 ? -14.570 31.695 -8.320 1.00 6.01 272 TRP A C 1
ATOM 3917 O O . TRP A 1 272 ? -13.673 31.912 -7.499 1.00 6.95 272 TRP A O 1
ATOM 3938 N N . VAL A 1 273 ? -14.428 31.964 -9.617 1.00 6.35 273 VAL A N 1
ATOM 3939 C CA . VAL A 1 273 ? -13.185 32.530 -10.133 1.00 6.43 273 VAL A CA 1
ATOM 3940 C C . VAL A 1 273 ? -13.490 33.787 -10.939 1.00 7.17 273 VAL A C 1
ATOM 3941 O O . VAL A 1 273 ? -13.651 33.738 -12.166 1.00 9.37 273 VAL A O 1
ATOM 3954 N N . PRO A 1 274 ? -13.592 34.925 -10.265 1.00 7.50 274 PRO A N 1
ATOM 3955 C CA . PRO A 1 274 ? -13.665 36.202 -10.968 1.00 8.83 274 PRO A CA 1
ATOM 3956 C C . PRO A 1 274 ? -12.426 36.408 -11.813 1.00 8.90 274 PRO A C 1
ATOM 3957 O O . P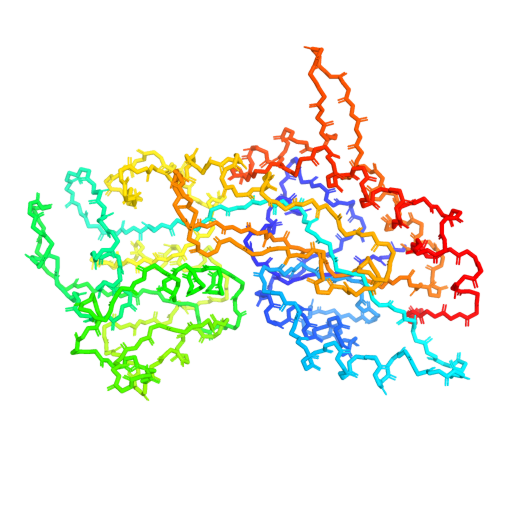RO A 1 274 ? -11.350 35.887 -11.504 1.00 9.16 274 PRO A O 1
ATOM 3968 N N . VAL A 1 275 ? -12.571 37.211 -12.861 1.00 10.00 275 VAL A N 1
ATOM 3969 C CA . VAL A 1 275 ? -11.428 37.625 -13.662 1.00 11.94 275 VAL A CA 1
ATOM 3970 C C . VAL A 1 275 ? -11.389 39.150 -13.700 1.00 12.90 275 VAL A C 1
ATOM 3971 O O . VAL A 1 275 ? -12.427 39.816 -13.626 1.00 13.88 275 VAL A O 1
ATOM 3984 N N . PHE A 1 276 ? -10.166 39.712 -13.774 1.00 13.38 276 PHE A N 1
ATOM 3985 C CA . PHE A 1 276 ? -9.955 41.168 -13.793 1.00 14.94 276 PHE A CA 1
ATOM 3986 C C . PHE A 1 276 ? -9.003 41.528 -14.928 1.00 15.08 276 PHE A C 1
ATOM 3987 O O . PHE A 1 276 ? -7.817 41.787 -14.708 1.00 15.55 276 PHE A O 1
ATOM 4018 N N . GLY A 1 277 ? -9.545 41.601 -16.141 1.00 14.92 277 GLY A N 1
ATOM 4019 C CA . GLY A 1 277 ? -8.718 41.827 -17.313 1.00 15.12 277 GLY A CA 1
ATOM 4020 C C . GLY A 1 277 ? -8.155 43.230 -17.459 1.00 14.99 277 GLY A C 1
ATOM 4021 O O . GLY A 1 277 ? -7.191 43.417 -18.207 1.00 15.95 277 GLY A O 1
ATOM 4025 N N . ASN A 1 278 ? -8.734 44.233 -16.800 1.00 14.20 278 ASN A N 1
ATOM 4026 C CA . ASN A 1 278 ? -8.329 45.624 -17.032 1.00 13.50 278 ASN A CA 1
ATOM 4027 C C . ASN A 1 278 ? -8.503 46.450 -15.764 1.00 12.51 278 ASN A C 1
ATOM 4028 O O . ASN A 1 278 ? -9.379 47.319 -15.681 1.00 12.90 278 ASN A O 1
ATOM 4039 N N . PRO A 1 279 ? -7.655 46.221 -14.758 1.00 12.37 279 PRO A N 1
ATOM 4040 C CA . PRO A 1 279 ? -7.849 46.875 -13.456 1.00 13.23 279 PRO A CA 1
ATOM 4041 C C . PRO A 1 279 ? -7.720 48.390 -13.534 1.00 13.16 279 PRO A C 1
ATOM 4042 O O . PRO A 1 279 ? -6.870 48.931 -14.248 1.00 13.98 279 PRO A O 1
ATOM 4053 N N . SER A 1 280 ? -8.548 49.077 -12.740 1.00 14.09 280 SER A N 1
ATOM 4054 C CA . SER A 1 280 ? -8.603 50.535 -12.772 1.00 15.54 280 SER A CA 1
ATOM 4055 C C . SER A 1 280 ? -7.389 51.203 -12.142 1.00 15.41 280 SER A C 1
ATOM 4056 O O . SER A 1 280 ? -7.194 52.406 -12.354 1.00 17.02 280 SER A O 1
ATOM 4064 N N . ALA A 1 281 ? -6.579 50.468 -11.381 1.00 13.28 281 ALA A N 1
ATOM 4065 C CA . ALA A 1 281 ? -5.382 51.012 -10.756 1.00 12.23 281 ALA A CA 1
ATOM 4066 C C . ALA A 1 281 ? -4.375 49.887 -10.589 1.00 10.73 281 ALA A C 1
ATOM 4067 O O . ALA A 1 281 ? -4.743 48.716 -10.557 1.00 10.19 281 ALA A O 1
ATOM 4074 N N . GLY A 1 282 ? -3.098 5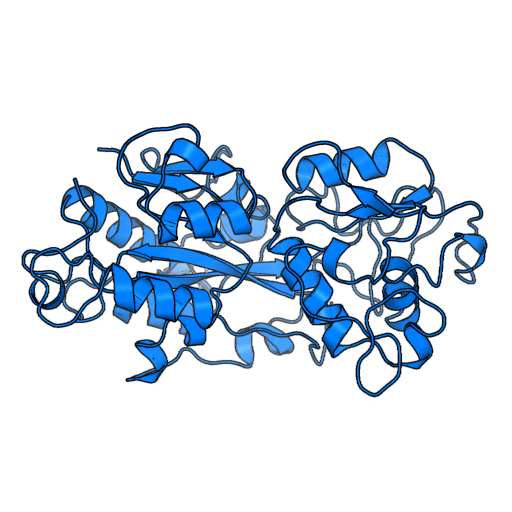0.263 -10.468 1.00 10.49 282 GLY A N 1
ATOM 4075 C CA . GLY A 1 282 ? -2.041 49.330 -10.128 1.00 9.64 282 GLY A CA 1
ATOM 4076 C C . GLY A 1 282 ? -1.548 48.504 -11.301 1.00 8.84 282 GLY A C 1
ATOM 4077 O O . GLY A 1 282 ? -2.002 48.627 -12.441 1.00 9.40 282 GLY A O 1
ATOM 4081 N N . TYR A 1 283 ? -0.602 47.620 -10.992 1.00 7.36 283 TYR A N 1
ATOM 4082 C CA . TYR A 1 283 ? -0.030 46.747 -12.010 1.00 7.11 283 TYR A CA 1
ATOM 4083 C C . TYR A 1 283 ? -1.153 45.943 -12.655 1.00 6.96 283 TYR A C 1
ATOM 4084 O O . TYR A 1 283 ? -1.937 45.311 -11.937 1.00 7.45 283 TYR A O 1
ATOM 4102 N N . PRO A 1 284 ? -1.314 45.983 -13.977 1.00 6.87 284 PRO A N 1
ATOM 4103 C CA . PRO A 1 284 ? -2.603 45.590 -14.558 1.00 7.51 284 PRO A CA 1
ATOM 4104 C C . PRO A 1 284 ? -2.743 44.149 -15.012 1.00 7.12 284 PRO A C 1
ATOM 4105 O O . PRO A 1 284 ? -3.820 43.811 -15.516 1.00 8.18 284 PRO A O 1
ATOM 4116 N N . ILE A 1 285 ? -1.726 43.306 -14.862 1.00 6.34 285 ILE A N 1
ATOM 4117 C CA . ILE A 1 285 ? -1.775 41.926 -15.351 1.00 6.05 285 ILE A CA 1
ATOM 4118 C C . ILE A 1 285 ? -1.841 41.019 -14.128 1.00 5.64 285 ILE A C 1
ATOM 4119 O O . ILE A 1 285 ? -0.817 40.758 -13.488 1.00 5.76 285 ILE A O 1
ATOM 4135 N N . ALA A 1 286 ? -3.037 40.530 -13.797 1.00 6.05 286 ALA A N 1
ATOM 4136 C CA . ALA A 1 286 ? -3.221 39.795 -12.557 1.00 6.40 286 ALA A CA 1
ATOM 4137 C C . ALA A 1 286 ? -4.498 38.969 -12.605 1.00 7.13 286 ALA A C 1
ATOM 4138 O O . ALA A 1 286 ? -5.432 39.266 -13.354 1.00 9.03 286 ALA A O 1
ATOM 4145 N N . GLY A 1 287 ? -4.537 37.941 -11.772 1.00 6.02 287 GLY A N 1
ATOM 4146 C CA . GLY A 1 287 ? -5.729 37.126 -11.650 1.00 6.37 287 GLY A CA 1
ATOM 4147 C C . GLY A 1 287 ? -5.531 36.052 -10.607 1.00 5.62 287 GLY A C 1
ATOM 4148 O O . GLY A 1 287 ? -4.513 36.004 -9.918 1.00 6.58 287 GLY A O 1
ATOM 4152 N N . TYR A 1 288 ? -6.511 35.172 -10.513 1.00 5.88 288 TYR A N 1
ATOM 4153 C CA . TYR A 1 288 ? -6.452 34.064 -9.576 1.00 5.35 288 TYR A CA 1
ATOM 4154 C C . TYR A 1 288 ? -5.803 32.836 -10.202 1.00 4.99 288 TYR A C 1
ATOM 4155 O O . TYR A 1 288 ? -5.963 32.551 -11.394 1.00 6.08 288 TYR A O 1
ATOM 4173 N N . THR A 1 289 ? -5.074 32.094 -9.374 1.00 4.85 289 THR A N 1
ATOM 4174 C CA . THR A 1 289 ? -4.783 30.698 -9.640 1.00 4.82 289 THR A CA 1
ATOM 4175 C C . THR A 1 289 ? -5.620 29.869 -8.672 1.00 4.47 289 THR A C 1
ATOM 4176 O O . THR A 1 289 ? -5.862 30.288 -7.540 1.00 5.31 289 THR A O 1
ATOM 4187 N N . ASN A 1 290 ? -6.088 28.706 -9.137 1.00 4.29 290 ASN A N 1
ATOM 4188 C CA . ASN A 1 290 ? -7.238 28.024 -8.560 1.00 4.23 290 ASN A CA 1
ATOM 4189 C C . ASN A 1 290 ? -6.955 26.557 -8.304 1.00 4.44 290 ASN A C 1
ATOM 4190 O O . ASN A 1 290 ? -6.002 25.982 -8.828 1.00 4.66 290 ASN A O 1
ATOM 4201 N N . PHE A 1 291 ? -7.803 25.960 -7.475 1.00 4.84 291 PHE A N 1
ATOM 4202 C CA . PHE A 1 291 ? -7.858 24.520 -7.324 1.00 4.69 291 PHE A CA 1
ATOM 4203 C C . PHE A 1 291 ? -9.144 23.999 -7.931 1.00 5.05 291 PHE A C 1
ATOM 4204 O O . PHE A 1 291 ? -10.195 24.649 -7.854 1.00 5.26 291 PHE A O 1
ATOM 4221 N N . VAL A 1 292 ? -9.061 22.787 -8.465 1.00 4.84 292 VAL A N 1
ATOM 4222 C CA . VAL A 1 292 ? -10.226 21.978 -8.795 1.00 5.40 292 VAL A CA 1
ATOM 4223 C C . VAL A 1 292 ? -10.158 20.714 -7.946 1.00 5.26 292 VAL A C 1
ATOM 4224 O O . VAL A 1 292 ? -9.155 19.991 -7.988 1.00 6.09 292 VAL A O 1
ATOM 4237 N N . PHE A 1 293 ? -11.212 20.467 -7.167 1.00 5.74 293 PHE A N 1
ATOM 4238 C CA . PHE A 1 293 ? -11.361 19.289 -6.326 1.00 6.20 293 PHE A CA 1
ATOM 4239 C C . PHE A 1 293 ? -12.670 18.604 -6.717 1.00 5.43 293 PHE A C 1
ATOM 4240 O O . PHE A 1 293 ? -13.536 19.198 -7.365 1.00 5.53 293 PHE A O 1
ATOM 4257 N N . GLY A 1 294 ? -12.849 17.359 -6.294 1.00 5.61 294 GLY A N 1
ATOM 4258 C CA . GLY A 1 294 ? -14.185 16.806 -6.250 1.00 6.01 294 GLY A CA 1
ATOM 4259 C C . GLY A 1 294 ? -14.911 17.257 -4.996 1.00 6.03 294 GLY A C 1
ATOM 4260 O O . GLY A 1 294 ? -14.294 17.482 -3.960 1.00 6.45 294 GLY A O 1
ATOM 4264 N N . GLN A 1 295 ? -16.239 17.384 -5.075 1.00 5.83 295 GLN A N 1
ATOM 4265 C CA . GLN A 1 295 ? -16.981 17.506 -3.827 1.00 6.52 295 GLN A CA 1
ATOM 4266 C C . GLN A 1 295 ? -16.988 16.191 -3.068 1.00 6.66 295 GLN A C 1
ATOM 4267 O O . GLN A 1 295 ? -17.021 16.192 -1.831 1.00 7.68 295 GLN A O 1
ATOM 4281 N N . CYS A 1 296 ? -16.979 15.067 -3.777 1.00 6.48 296 CYS A N 1
ATOM 4282 C CA . CYS A 1 296 ? -17.206 13.778 -3.141 1.00 6.65 296 CYS A CA 1
ATOM 4283 C C . CYS A 1 296 ? -16.106 12.790 -3.509 1.00 6.34 296 CYS A C 1
ATOM 4284 O O . CYS A 1 296 ? -15.745 12.654 -4.680 1.00 6.96 296 CYS A O 1
ATOM 4291 N N . TYR A 1 297 ? -15.612 12.077 -2.497 1.00 6.01 297 TYR A N 1
ATOM 4292 C CA . TYR A 1 297 ? -14.562 11.077 -2.622 1.00 6.26 297 TYR A CA 1
ATOM 4293 C C . TYR A 1 297 ? -15.021 9.792 -1.956 1.00 7.01 297 TYR A C 1
ATOM 4294 O O . TYR A 1 297 ? -15.397 9.805 -0.780 1.00 7.75 297 TYR A O 1
ATOM 4312 N N . LYS A 1 298 ? -14.973 8.682 -2.686 1.00 7.37 298 LYS A N 1
ATOM 4313 C CA . LYS A 1 298 ? -15.273 7.401 -2.059 1.00 8.13 298 LYS A CA 1
ATOM 4314 C C . LYS A 1 298 ? -14.247 7.036 -1.001 1.00 8.80 298 LYS A C 1
ATOM 4315 O O . LYS A 1 298 ? -14.576 6.307 -0.058 1.00 10.29 298 LYS A O 1
ATOM 4334 N N . ASN A 1 299 ? -13.012 7.522 -1.130 1.00 8.14 299 ASN A N 1
ATOM 4335 C CA . ASN A 1 299 ? -12.013 7.349 -0.082 1.00 8.41 299 ASN A CA 1
ATOM 4336 C C . ASN A 1 299 ? -12.234 8.435 0.966 1.00 8.58 299 ASN A C 1
ATOM 4337 O O . ASN A 1 299 ? -11.936 9.612 0.733 1.00 7.84 299 ASN A O 1
ATOM 4348 N N . ALA A 1 300 ? -12.773 8.046 2.120 1.00 9.43 300 ALA A N 1
ATOM 4349 C CA . ALA A 1 300 ? -13.132 9.029 3.141 1.00 9.47 300 ALA A CA 1
ATOM 4350 C C . ALA A 1 300 ? -11.919 9.771 3.691 1.00 8.63 300 ALA A C 1
ATOM 4351 O O . ALA A 1 300 ? -12.041 10.934 4.096 1.00 8.71 300 ALA A O 1
ATOM 4358 N N . THR A 1 301 ? -10.755 9.117 3.748 1.00 8.71 301 THR A N 1
ATOM 4359 C CA . THR A 1 301 ? -9.564 9.807 4.232 1.00 8.30 301 THR A CA 1
ATOM 4360 C C . THR A 1 301 ? -9.100 10.865 3.244 1.00 7.21 301 THR A C 1
ATOM 4361 O O . THR A 1 301 ? -8.668 11.945 3.646 1.00 7.79 301 THR A O 1
ATOM 4372 N N . VAL A 1 302 ? -9.199 10.589 1.942 1.00 7.55 302 VAL A N 1
ATOM 4373 C CA . VAL A 1 302 ? -8.920 11.642 0.965 1.00 7.48 302 VAL A CA 1
ATOM 4374 C C . VAL A 1 302 ? -9.842 12.827 1.203 1.00 7.44 302 VAL A C 1
ATOM 4375 O O . VAL A 1 302 ? -9.399 13.980 1.237 1.00 7.94 302 VAL A O 1
ATOM 4388 N N . GLY A 1 303 ? -11.141 12.566 1.363 1.00 7.86 303 GLY A N 1
ATOM 4389 C CA . GLY A 1 303 ? -12.064 13.657 1.635 1.00 7.91 303 GLY A CA 1
ATOM 4390 C C . GLY A 1 303 ? -11.698 14.439 2.887 1.00 7.79 303 GLY A C 1
ATOM 4391 O O . GLY A 1 303 ? -11.727 15.673 2.896 1.00 8.22 303 GLY A O 1
ATOM 4395 N N . ALA A 1 304 ? -11.353 13.730 3.963 1.00 7.74 304 ALA A N 1
ATOM 4396 C CA . ALA A 1 304 ? -10.964 14.397 5.200 1.00 8.30 304 ALA A CA 1
ATOM 4397 C C . ALA A 1 304 ? -9.685 15.205 5.016 1.00 7.70 304 ALA A C 1
ATOM 4398 O O . ALA A 1 304 ? -9.557 16.308 5.558 1.00 8.01 304 ALA A O 1
ATOM 4405 N N . ASN A 1 305 ? -8.720 14.658 4.272 1.00 7.02 305 ASN A N 1
ATOM 4406 C CA . ASN A 1 305 ? -7.473 15.370 4.024 1.00 6.91 305 ASN A CA 1
ATOM 4407 C C . ASN A 1 305 ? -7.716 16.635 3.212 1.00 6.60 305 ASN A C 1
ATOM 4408 O O . ASN A 1 305 ? -7.083 17.665 3.459 1.00 7.16 305 ASN A O 1
ATOM 4419 N N . VAL A 1 306 ? -8.600 16.570 2.217 1.00 7.39 306 VAL A N 1
ATOM 4420 C CA . VAL A 1 306 ? -8.953 17.768 1.463 1.00 7.27 306 VAL A CA 1
ATOM 4421 C C . VAL A 1 306 ? -9.605 18.794 2.379 1.00 7.21 306 VAL A C 1
ATOM 4422 O O . VAL A 1 306 ? -9.214 19.966 2.379 1.00 7.59 306 VAL A O 1
ATOM 4435 N N . ARG A 1 307 ? -10.606 18.381 3.169 1.00 7.94 307 ARG A N 1
ATOM 4436 C CA . ARG A 1 307 ? -11.236 19.329 4.095 1.00 8.88 307 ARG A CA 1
ATOM 4437 C C . ARG A 1 307 ? -10.214 19.951 5.030 1.00 8.34 307 ARG A C 1
ATOM 4438 O O . ARG A 1 307 ? -10.277 21.152 5.316 1.00 9.47 307 ARG A O 1
ATOM 4459 N N . GLY A 1 308 ? -9.293 19.144 5.552 1.00 8.60 308 GLY A N 1
ATOM 4460 C CA . GLY A 1 308 ? -8.307 19.676 6.472 1.00 8.39 308 GLY A CA 1
ATOM 4461 C C . GLY A 1 308 ? -7.420 20.715 5.820 1.00 7.66 308 GLY A C 1
ATOM 4462 O O . GLY A 1 308 ? -7.107 21.750 6.425 1.00 9.12 308 GLY A O 1
ATOM 4466 N N . PHE A 1 309 ? -6.988 20.446 4.587 1.00 6.79 309 PHE A N 1
ATOM 4467 C CA . PHE A 1 309 ? -6.220 21.440 3.859 1.00 6.69 309 PHE A CA 1
ATOM 4468 C C . PHE A 1 309 ? -7.033 22.715 3.661 1.00 6.64 309 PHE A C 1
ATOM 4469 O O . PHE A 1 309 ? -6.534 23.824 3.871 1.00 6.91 309 PHE A O 1
ATOM 4486 N N . LEU A 1 310 ? -8.289 22.578 3.231 1.00 6.36 310 LEU A N 1
ATOM 4487 C CA . LEU A 1 310 ? -9.120 23.760 3.016 1.00 6.62 310 LEU A CA 1
ATOM 4488 C C . LEU A 1 310 ? -9.288 24.561 4.298 1.00 6.83 310 LEU A C 1
ATOM 4489 O O . LEU A 1 310 ? -9.287 25.797 4.269 1.00 7.20 310 LEU A O 1
ATOM 4505 N N . THR A 1 311 ? -9.454 23.874 5.432 1.00 7.19 311 THR A N 1
ATOM 4506 C CA . THR A 1 311 ? -9.652 24.570 6.696 1.00 8.63 311 THR A CA 1
ATOM 4507 C C . THR A 1 311 ? -8.438 25.426 7.060 1.00 8.50 311 THR A C 1
ATOM 4508 O O . THR A 1 311 ? -8.590 26.497 7.659 1.00 9.45 311 THR A O 1
ATOM 4519 N N . ARG A 1 312 ? -7.232 24.973 6.704 1.00 8.16 312 ARG A N 1
ATOM 4520 C CA . ARG A 1 312 ? -6.031 25.764 6.949 1.00 8.86 312 ARG A CA 1
ATOM 4521 C C . ARG A 1 312 ? -5.873 26.871 5.909 1.00 7.85 312 ARG A C 1
ATOM 4522 O O . ARG A 1 312 ? -5.704 28.046 6.256 1.00 8.61 312 ARG A O 1
ATOM 4543 N N . HIS A 1 313 ? -5.916 26.515 4.620 1.00 6.95 313 HIS A N 1
ATOM 4544 C CA . HIS A 1 313 ? -5.606 27.490 3.574 1.00 6.92 313 HIS A CA 1
ATOM 4545 C C . HIS A 1 313 ? -6.635 28.614 3.512 1.00 6.58 313 HIS A C 1
ATOM 4546 O O . HIS A 1 313 ? -6.289 29.756 3.170 1.00 7.69 313 HIS A O 1
ATOM 4560 N N . TYR A 1 314 ? -7.892 28.312 3.841 1.00 6.02 314 TYR A N 1
ATOM 4561 C CA . TYR A 1 314 ? -8.979 29.285 3.857 1.00 6.06 314 TYR A CA 1
ATOM 4562 C C . TYR A 1 314 ? -9.396 29.639 5.279 1.00 6.16 314 TYR A C 1
ATOM 4563 O O . TYR A 1 314 ? -10.506 30.121 5.499 1.00 6.82 314 TYR A O 1
ATOM 4581 N N . GLY A 1 315 ? -8.515 29.406 6.243 1.00 6.62 315 GLY A N 1
ATOM 4582 C CA . GLY A 1 315 ? -8.776 29.757 7.618 1.00 7.30 315 GLY A CA 1
ATOM 4583 C C . GLY A 1 315 ? -8.656 31.242 7.853 1.00 6.94 315 GLY A C 1
ATOM 4584 O O . GLY A 1 315 ? -8.446 32.051 6.946 1.00 7.36 315 GLY A O 1
ATOM 4588 N N . SER A 1 316 ? -8.763 31.592 9.129 1.00 7.92 316 SER A N 1
ATOM 4589 C CA . SER A 1 316 ? -8.707 32.975 9.561 1.00 9.02 316 SER A CA 1
ATOM 4590 C C . SER A 1 316 ? -8.030 32.997 10.919 1.00 10.20 316 SER A C 1
ATOM 4591 O O . SER A 1 316 ? -8.413 32.247 11.820 1.00 12.43 316 SER A O 1
ATOM 4599 N N . THR A 1 317 ? -7.016 33.833 11.050 1.00 10.00 317 THR A N 1
ATOM 4600 C CA . THR A 1 317 ? -6.314 33.996 12.305 1.00 10.81 317 THR A CA 1
ATOM 4601 C C . THR A 1 317 ? -5.979 35.467 12.471 1.00 10.77 317 THR A C 1
ATOM 4602 O O . THR A 1 317 ? -5.842 36.200 11.494 1.00 13.18 317 THR A O 1
ATOM 4613 N N . VAL A 1 318 ? -5.863 35.905 13.717 1.00 9.78 318 VAL A N 1
ATOM 4614 C CA . VAL A 1 318 ? -5.452 37.269 14.014 1.00 9.96 318 VAL A CA 1
ATOM 4615 C C . VAL A 1 318 ? -4.056 37.206 14.611 1.00 9.69 318 VAL A C 1
ATOM 4616 O O . VAL A 1 318 ? -3.835 36.556 15.641 1.00 11.27 318 VAL A O 1
ATOM 4629 N N . VAL A 1 319 ? -3.113 37.847 13.934 1.00 9.18 319 VAL A N 1
ATOM 4630 C CA . VAL A 1 319 ? -1.707 37.844 14.313 1.00 10.47 319 VAL A CA 1
ATOM 4631 C C . VAL A 1 319 ? -1.259 39.291 14.403 1.00 11.34 319 VAL A C 1
ATOM 4632 O O . VAL A 1 319 ? -1.441 40.059 13.456 1.00 10.96 319 VAL A O 1
ATOM 4645 N N . ASN A 1 320 ? -0.700 39.675 15.548 1.00 13.37 320 ASN A N 1
ATOM 4646 C CA . ASN A 1 320 ? -0.300 41.062 15.768 1.00 15.81 320 ASN A CA 1
ATOM 4647 C C . ASN A 1 320 ? -1.468 42.012 15.511 1.00 15.94 320 ASN A C 1
ATOM 4648 O O . ASN A 1 320 ? -1.300 43.123 15.006 1.00 17.08 320 ASN A O 1
ATOM 4659 N N . GLY A 1 321 ? -2.668 41.572 15.883 1.00 14.76 321 GLY A N 1
ATOM 4660 C CA . GLY A 1 321 ? -3.867 42.373 15.726 1.00 14.50 321 GLY A CA 1
ATOM 4661 C C . GLY A 1 321 ? -4.399 42.494 14.316 1.00 13.99 321 GLY A C 1
ATOM 4662 O O . GLY A 1 321 ? -5.326 43.278 14.094 1.00 15.52 321 GLY A O 1
ATOM 4666 N N . VAL A 1 322 ? -3.848 41.750 13.360 1.00 11.52 322 VAL A N 1
ATOM 4667 C CA . VAL A 1 322 ? -4.243 41.838 11.959 1.00 9.74 322 VAL A CA 1
ATOM 4668 C C . VAL A 1 322 ? -4.749 40.475 11.505 1.00 9.06 322 VAL A C 1
ATOM 4669 O O . VAL A 1 322 ? -4.054 39.464 11.655 1.00 8.98 322 VAL A O 1
ATOM 4682 N N . GLU A 1 323 ? -5.952 40.454 10.938 1.00 8.75 323 GLU A N 1
ATOM 4683 C CA . GLU A 1 323 ? -6.525 39.211 10.439 1.00 8.61 323 GLU A CA 1
ATOM 4684 C C . GLU A 1 323 ? -5.810 38.788 9.164 1.00 8.26 323 GLU A C 1
ATOM 4685 O O . GLU A 1 323 ? -5.475 39.615 8.310 1.00 9.30 323 GLU A O 1
ATOM 4697 N N . GLN A 1 324 ? -5.592 37.484 9.030 1.00 7.85 324 GLN A N 1
ATOM 4698 C CA . GLN A 1 324 ? -4.936 36.928 7.854 1.00 7.60 324 GLN A CA 1
ATOM 4699 C C . GLN A 1 324 ? -5.322 35.463 7.721 1.00 6.97 324 GLN A C 1
ATOM 4700 O O . GLN A 1 324 ? -5.783 34.833 8.674 1.00 7.77 324 GLN A O 1
ATOM 4714 N N . GLY A 1 325 ? -5.073 34.901 6.552 1.00 7.04 325 GLY A N 1
ATOM 4715 C CA . GLY A 1 325 ? -5.136 33.470 6.421 1.00 6.92 325 GLY A CA 1
ATOM 4716 C C . GLY A 1 325 ? -3.912 32.812 7.040 1.00 6.89 325 GLY A C 1
ATOM 4717 O O . GLY A 1 325 ? -2.815 33.379 7.032 1.00 7.36 325 GLY A O 1
ATOM 4721 N N . PRO A 1 326 ? -4.063 31.582 7.545 1.00 6.79 326 PRO A N 1
ATOM 4722 C CA . PRO A 1 326 ? -2.917 30.880 8.145 1.00 7.44 326 PRO A CA 1
ATOM 4723 C C . PRO A 1 326 ? -1.718 30.708 7.238 1.00 7.29 326 PRO A C 1
ATOM 4724 O O . PRO A 1 326 ? -0.587 30.625 7.740 1.00 8.60 326 PRO A O 1
ATOM 4735 N N . ASN A 1 327 ? -1.913 30.607 5.929 1.00 6.99 327 ASN A N 1
ATOM 4736 C CA . ASN A 1 327 ? -0.804 30.411 5.010 1.00 6.95 327 ASN A CA 1
ATOM 4737 C C . ASN A 1 327 ? -0.301 31.715 4.409 1.00 7.10 327 ASN A C 1
ATOM 4738 O O . ASN A 1 327 ? 0.536 31.680 3.507 1.00 7.27 327 ASN A O 1
ATOM 4749 N N . ASP A 1 328 ? -0.777 32.868 4.878 1.00 7.95 328 ASP A N 1
ATOM 4750 C CA . ASP A 1 328 ? -0.464 34.101 4.156 1.00 8.71 328 ASP A CA 1
ATOM 4751 C C . ASP A 1 328 ? 1.035 34.430 4.147 1.00 8.50 328 ASP A C 1
ATOM 4752 O O . ASP A 1 328 ? 1.521 35.009 3.176 1.00 8.18 328 ASP A O 1
ATOM 4761 N N . ASP A 1 329 ? 1.797 34.078 5.188 1.00 8.68 329 ASP A N 1
ATOM 4762 C CA . ASP A 1 329 ? 3.234 34.361 5.135 1.00 9.66 329 ASP A CA 1
ATOM 4763 C C . ASP A 1 329 ? 3.912 33.592 4.002 1.00 7.97 329 ASP A C 1
ATOM 4764 O O . ASP A 1 329 ? 4.726 34.151 3.252 1.00 8.48 329 ASP A O 1
ATOM 4773 N N . ALA A 1 330 ? 3.567 32.317 3.845 1.00 7.80 330 ALA A N 1
ATOM 4774 C CA . ALA A 1 330 ? 4.121 31.515 2.760 1.00 7.01 330 ALA A CA 1
ATOM 4775 C C . ALA A 1 330 ? 3.663 32.030 1.405 1.00 6.38 330 ALA A C 1
ATOM 4776 O O . ALA A 1 330 ? 4.457 32.094 0.463 1.00 7.00 330 ALA A O 1
ATOM 4783 N N . ILE A 1 331 ? 2.391 32.411 1.302 1.00 6.00 331 ILE A N 1
ATOM 4784 C CA . ILE A 1 331 ? 1.867 32.983 0.066 1.00 5.72 331 ILE A CA 1
ATOM 4785 C C . ILE A 1 331 ? 2.690 34.200 -0.346 1.00 6.16 331 ILE A C 1
ATOM 4786 O O . ILE A 1 331 ? 3.129 34.320 -1.495 1.00 6.18 331 ILE A O 1
ATOM 4802 N N . ARG A 1 332 ? 2.911 35.124 0.590 1.00 6.30 332 ARG A N 1
ATOM 4803 C CA . ARG A 1 332 ? 3.676 36.329 0.278 1.00 7.58 332 ARG A CA 1
ATOM 4804 C C . ARG A 1 332 ? 5.137 36.012 -0.013 1.00 7.36 332 ARG A C 1
ATOM 4805 O O . ARG A 1 332 ? 5.758 36.657 -0.864 1.00 7.86 332 ARG A O 1
ATOM 4826 N N . ALA A 1 333 ? 5.704 35.024 0.684 1.00 7.43 333 ALA A N 1
ATOM 4827 C CA . ALA A 1 333 ? 7.095 34.649 0.447 1.00 8.56 333 ALA A CA 1
ATOM 4828 C C . ALA A 1 333 ? 7.294 34.108 -0.960 1.00 8.68 333 ALA A C 1
ATOM 4829 O O . ALA A 1 333 ? 8.393 34.209 -1.517 1.00 10.72 333 ALA A O 1
ATOM 4836 N N . HIS A 1 334 ? 6.256 33.534 -1.545 1.00 6.76 334 HIS A N 1
ATOM 4837 C CA . HIS A 1 334 ? 6.263 33.050 -2.916 1.00 6.57 334 HIS A CA 1
ATOM 4838 C C . HIS A 1 334 ? 5.803 34.108 -3.904 1.00 6.26 334 HIS A C 1
ATOM 4839 O O . HIS A 1 334 ? 5.552 33.787 -5.070 1.00 6.71 334 HIS A O 1
ATOM 4854 N N . LYS A 1 335 ? 5.717 35.364 -3.466 1.00 5.78 335 LYS A N 1
ATOM 4855 C CA . LYS A 1 335 ? 5.456 36.510 -4.325 1.00 6.00 335 LYS A CA 1
ATOM 4856 C C . LYS A 1 335 ? 4.029 36.545 -4.839 1.00 5.46 335 LYS A C 1
ATOM 4857 O O . LYS A 1 335 ? 3.759 37.200 -5.844 1.00 6.05 335 LYS A O 1
ATOM 4876 N N . PHE A 1 336 ? 3.112 35.910 -4.114 1.00 5.46 336 PHE A N 1
ATOM 4877 C CA . PHE A 1 336 ? 1.697 35.894 -4.452 1.00 5.28 336 PHE A CA 1
ATOM 4878 C C . PHE A 1 336 ? 0.907 36.793 -3.504 1.00 5.40 336 PHE A C 1
ATOM 4879 O O . PHE A 1 336 ? 1.439 37.363 -2.550 1.00 6.42 336 PHE A O 1
ATOM 4896 N N . ILE A 1 337 ? -0.380 36.914 -3.793 1.00 5.52 337 ILE A N 1
ATOM 4897 C CA . ILE A 1 337 ? -1.295 37.822 -3.113 1.00 5.38 337 ILE A CA 1
ATOM 4898 C C . ILE A 1 337 ? -2.329 36.976 -2.377 1.00 5.67 337 ILE A C 1
ATOM 4899 O O . ILE A 1 337 ? -3.073 36.215 -3.012 1.00 5.96 337 ILE A O 1
ATOM 4915 N N . PRO A 1 338 ? -2.421 37.079 -1.052 1.00 6.22 338 PRO A N 1
ATOM 4916 C CA . PRO A 1 338 ? -3.431 36.313 -0.316 1.00 6.72 338 PRO A CA 1
ATOM 4917 C C . PRO A 1 338 ? -4.848 36.694 -0.710 1.00 6.98 338 PRO A C 1
ATOM 4918 O O . PRO A 1 338 ? -5.136 37.831 -1.085 1.00 7.22 338 PRO A O 1
ATOM 4929 N N . LEU A 1 339 ? -5.749 35.728 -0.566 1.00 7.00 339 LEU A N 1
ATOM 4930 C CA . LEU A 1 339 ? -7.170 35.989 -0.735 1.00 6.80 339 LEU A CA 1
ATOM 4931 C C . LEU A 1 339 ? -7.687 36.871 0.391 1.00 7.17 339 LEU A C 1
ATOM 4932 O O . LEU A 1 339 ? -7.212 36.817 1.531 1.00 7.89 339 LEU A O 1
ATOM 4948 N N . THR A 1 340 ? -8.703 37.658 0.072 1.00 7.25 340 THR A N 1
ATOM 4949 C CA . THR A 1 340 ? -9.324 38.482 1.089 1.00 8.11 340 THR A CA 1
ATOM 4950 C C . THR A 1 340 ? -10.123 37.634 2.075 1.00 7.09 340 THR A C 1
ATOM 4951 O O . THR A 1 340 ? -10.523 36.493 1.804 1.00 7.47 340 THR A O 1
ATOM 4962 N N . LYS A 1 341 ? -10.374 38.237 3.235 1.00 7.77 341 LYS A N 1
ATOM 4963 C CA . LYS A 1 341 ? -11.107 37.562 4.297 1.00 8.53 341 LYS A CA 1
ATOM 4964 C C . LYS A 1 341 ? -12.469 37.063 3.821 1.00 8.31 341 LYS A C 1
ATOM 4965 O O . LYS A 1 341 ? -12.886 35.952 4.168 1.00 8.05 341 LYS A O 1
ATOM 4984 N N . ALA A 1 342 ? -13.193 37.874 3.050 1.00 8.41 342 ALA A N 1
ATOM 4985 C CA . ALA A 1 342 ? -14.530 37.461 2.627 1.00 8.94 342 ALA A CA 1
ATOM 4986 C C . ALA A 1 342 ? -14.475 36.177 1.821 1.00 7.99 342 ALA A C 1
ATOM 4987 O O . ALA A 1 342 ? -15.329 35.293 1.976 1.00 8.14 342 ALA A O 1
ATOM 4994 N N . TRP A 1 343 ? -13.472 36.057 0.955 1.00 7.25 343 TRP A N 1
ATOM 4995 C CA . TRP A 1 343 ? -13.343 34.870 0.122 1.00 6.72 343 TRP A CA 1
ATOM 4996 C C . TRP A 1 343 ? -12.898 33.665 0.935 1.00 6.65 343 TRP A C 1
ATOM 4997 O O . TRP A 1 343 ? -13.427 32.564 0.744 1.00 7.49 343 TRP A O 1
ATOM 5018 N N . ARG A 1 344 ? -11.937 33.842 1.845 1.00 6.48 344 ARG A N 1
ATOM 5019 C CA . ARG A 1 344 ? -11.535 32.725 2.691 1.00 6.52 344 ARG A CA 1
ATOM 5020 C C . ARG A 1 344 ? -12.712 32.235 3.522 1.00 6.78 344 ARG A C 1
ATOM 5021 O O . ARG A 1 344 ? -12.996 31.038 3.570 1.00 7.04 344 ARG A O 1
ATOM 5042 N N . ASP A 1 345 ? -13.440 33.158 4.153 1.00 7.49 345 ASP A N 1
ATOM 5043 C CA . ASP A 1 345 ? -14.612 32.773 4.934 1.00 8.19 345 ASP A CA 1
ATOM 5044 C C . ASP A 1 345 ? -15.632 32.015 4.091 1.00 7.97 345 ASP A C 1
ATOM 5045 O O . ASP A 1 345 ? -16.210 31.027 4.547 1.00 8.39 345 ASP A O 1
ATOM 5054 N N . ALA A 1 346 ? -15.888 32.482 2.870 1.00 7.39 346 ALA A N 1
ATOM 5055 C CA . ALA A 1 346 ? -16.902 31.849 2.031 1.00 7.54 346 ALA A CA 1
ATOM 5056 C C . ALA A 1 346 ? -16.486 30.442 1.628 1.00 7.42 346 ALA A C 1
ATOM 5057 O O . ALA A 1 346 ? -17.312 29.523 1.625 1.00 7.96 346 ALA A O 1
ATOM 5064 N N . VAL A 1 347 ? -15.223 30.255 1.249 1.00 7.43 347 VAL A N 1
ATOM 5065 C CA . VAL A 1 347 ? -14.746 28.927 0.877 1.00 7.77 347 VAL A CA 1
ATOM 5066 C C . VAL A 1 347 ? -14.800 28.003 2.082 1.00 8.05 347 VAL A C 1
ATOM 5067 O O . VAL A 1 347 ? -15.250 26.852 1.997 1.00 8.46 347 VAL A O 1
ATOM 5080 N N . ARG A 1 348 ? -14.333 28.494 3.230 1.00 8.16 348 ARG A N 1
ATOM 5081 C CA . ARG A 1 348 ? -14.279 27.650 4.417 1.00 9.03 348 ARG A CA 1
ATOM 5082 C C . ARG A 1 348 ? -15.678 27.228 4.836 1.00 9.55 348 ARG A C 1
ATOM 5083 O O . ARG A 1 348 ? -15.913 26.057 5.157 1.00 10.25 348 ARG A O 1
ATOM 5104 N N . ALA A 1 349 ? -16.626 28.166 4.816 1.00 9.14 349 ALA A N 1
ATOM 5105 C CA . ALA A 1 349 ? -17.985 27.858 5.249 1.00 10.12 349 ALA A CA 1
ATOM 5106 C C . ALA A 1 349 ? -18.646 26.832 4.341 1.00 10.36 349 ALA A C 1
ATOM 5107 O O . ALA A 1 349 ? -19.326 25.921 4.822 1.00 11.33 349 ALA A O 1
ATOM 5114 N N . ARG A 1 350 ? -18.473 26.967 3.025 1.00 9.79 350 ARG A N 1
ATOM 5115 C CA . ARG A 1 350 ? -19.197 26.104 2.102 1.00 9.03 350 ARG A CA 1
ATOM 5116 C C . ARG A 1 350 ? -18.495 24.771 1.896 1.00 8.64 350 ARG A C 1
ATOM 5117 O O . ARG A 1 350 ? -19.136 23.718 1.930 1.00 10.43 350 ARG A O 1
ATOM 5138 N N . PHE A 1 351 ? -17.194 24.799 1.630 1.00 7.08 351 PHE A N 1
ATOM 5139 C CA . PHE A 1 351 ? -16.496 23.613 1.148 1.00 7.38 351 PHE A CA 1
ATOM 5140 C C . PHE A 1 351 ? -15.751 22.855 2.238 1.00 7.39 351 PHE A C 1
ATOM 5141 O O . PHE A 1 351 ? -15.557 21.641 2.108 1.00 7.87 351 PHE A O 1
ATOM 5158 N N . ALA A 1 352 ? -15.308 23.534 3.294 1.00 8.34 352 ALA A N 1
ATOM 5159 C CA . ALA A 1 352 ? -14.470 22.903 4.304 1.00 9.44 352 ALA A CA 1
ATOM 5160 C C . ALA A 1 352 ? -15.239 22.457 5.536 1.00 11.71 352 ALA A C 1
ATOM 5161 O O . ALA A 1 352 ? -14.682 21.714 6.355 1.00 13.62 352 ALA A O 1
ATOM 5168 N N . THR A 1 353 ? -16.478 22.908 5.698 1.00 11.23 353 THR A N 1
ATOM 5169 C CA . THR A 1 353 ? -17.279 22.653 6.889 1.00 11.40 353 THR A CA 1
ATOM 5170 C C . THR A 1 353 ? -18.226 21.500 6.563 1.00 10.66 353 THR A C 1
ATOM 5171 O O . THR A 1 353 ? -19.187 21.671 5.807 1.00 10.25 353 THR A O 1
ATOM 5182 N N . ALA A 1 354 ? -17.941 20.324 7.129 1.00 11.88 354 ALA A N 1
ATOM 5183 C CA . ALA A 1 354 ? -18.558 19.084 6.662 1.00 12.22 354 ALA A CA 1
ATOM 5184 C C . ALA A 1 354 ? -20.080 19.096 6.759 1.00 11.29 354 ALA A C 1
ATOM 5185 O O . ALA A 1 354 ? -20.747 18.394 5.991 1.00 12.22 354 ALA A O 1
ATOM 5192 N N . THR A 1 355 ? -20.651 19.856 7.693 1.00 11.87 355 THR A N 1
ATOM 5193 C CA . THR A 1 355 ? -22.102 19.900 7.839 1.00 12.46 355 THR A CA 1
ATOM 5194 C C . THR A 1 355 ? -22.798 20.664 6.716 1.00 11.77 355 THR A C 1
ATOM 5195 O O . THR A 1 355 ? -24.021 20.554 6.582 1.00 12.63 355 THR A O 1
ATOM 5206 N N . ASN A 1 356 ? -22.069 21.440 5.922 1.00 10.29 356 ASN A N 1
ATOM 5207 C CA . ASN A 1 356 ? -22.675 22.198 4.832 1.00 9.29 356 ASN A CA 1
ATOM 5208 C C . ASN A 1 356 ? -22.941 21.276 3.640 1.00 9.08 356 ASN A C 1
ATOM 5209 O O . ASN A 1 356 ? -22.066 20.508 3.235 1.00 9.11 356 ASN A O 1
ATOM 5220 N N . ALA A 1 357 ? -24.145 21.374 3.064 1.00 9.22 357 ALA A N 1
ATOM 5221 C CA . ALA A 1 357 ? -24.525 20.536 1.924 1.00 9.14 357 ALA A CA 1
ATOM 5222 C C . ALA A 1 357 ? -23.545 20.636 0.759 1.00 8.62 357 ALA A C 1
ATOM 5223 O O . ALA A 1 357 ? -23.445 19.703 -0.049 1.00 9.11 357 ALA A O 1
ATOM 5230 N N . GLY A 1 358 ? -22.831 21.752 0.642 1.00 8.49 358 GLY A N 1
ATOM 5231 C CA . GLY A 1 358 ? -21.873 21.939 -0.427 1.00 8.34 358 GLY A CA 1
ATOM 5232 C C . GLY A 1 358 ? -20.473 21.478 -0.118 1.00 8.25 358 GLY A C 1
ATOM 5233 O O . GLY A 1 358 ? -19.597 21.634 -0.970 1.00 8.50 358 GLY A O 1
ATOM 5237 N N . ALA A 1 359 ? -20.237 20.909 1.058 1.00 8.03 359 ALA A N 1
ATOM 5238 C CA . ALA A 1 359 ? -18.887 20.646 1.528 1.00 7.68 359 ALA A CA 1
ATOM 5239 C C . ALA A 1 359 ? -18.339 19.335 0.987 1.00 7.09 359 ALA A C 1
ATOM 5240 O O . ALA A 1 359 ? -19.077 18.418 0.616 1.00 7.15 359 ALA A O 1
ATOM 5247 N N . VAL A 1 360 ? -17.010 19.253 0.974 1.00 6.97 360 VAL A N 1
ATOM 5248 C CA . VAL A 1 360 ? -16.319 18.037 0.570 1.00 7.37 360 VAL A CA 1
ATOM 5249 C C . VAL A 1 360 ? -16.710 16.907 1.510 1.00 7.66 360 VAL A C 1
ATOM 5250 O O . VAL A 1 360 ? -16.514 16.985 2.729 1.00 8.75 360 VAL A O 1
ATOM 5263 N N . ASN A 1 361 ? -17.254 15.839 0.938 1.00 7.10 361 ASN A N 1
ATOM 5264 C CA . ASN A 1 361 ? -17.743 14.681 1.680 1.00 7.48 361 ASN A CA 1
ATOM 5265 C C . ASN A 1 361 ? -18.771 15.052 2.750 1.00 8.49 361 ASN A C 1
ATOM 5266 O O . ASN A 1 361 ? -18.878 14.383 3.782 1.00 10.50 361 ASN A O 1
ATOM 5277 N N . ASN A 1 362 ? -19.594 16.059 2.478 1.00 8.81 362 ASN A N 1
ATOM 5278 C CA . ASN A 1 362 ? -20.808 16.239 3.258 1.00 8.90 362 ASN A CA 1
ATOM 5279 C C . ASN A 1 362 ? -21.595 14.928 3.268 1.00 9.62 362 ASN A C 1
ATOM 5280 O O . ASN A 1 362 ? -21.854 14.363 2.197 1.00 9.94 362 ASN A O 1
ATOM 5291 N N . PRO A 1 363 ? -21.982 14.405 4.438 1.00 11.11 363 PRO A N 1
ATOM 5292 C CA . PRO A 1 363 ? -22.616 13.075 4.434 1.00 12.90 363 PRO A CA 1
ATOM 5293 C C . PRO A 1 363 ? -23.878 13.003 3.595 1.00 13.96 363 PRO A C 1
ATOM 5294 O O . PRO A 1 363 ? -24.069 12.019 2.872 1.00 16.03 363 PRO A O 1
ATOM 5305 N N . SER A 1 364 ? -24.738 14.021 3.640 1.00 13.58 364 SER A N 1
ATOM 5306 C CA . SER A 1 364 ? -25.982 13.952 2.879 1.00 13.93 364 SER A CA 1
ATOM 5307 C C . SER A 1 364 ? -25.718 13.998 1.376 1.00 13.10 364 SER A C 1
ATOM 5308 O O . SER A 1 364 ? -26.169 13.125 0.627 1.00 15.04 364 SER A O 1
ATOM 5321 N N . THR A 1 365 ? -25.003 15.015 0.905 1.00 10.73 365 THR A N 1
ATOM 5322 C CA . THR A 1 365 ? -24.830 15.153 -0.534 1.00 10.33 365 THR A CA 1
ATOM 5323 C C . THR A 1 365 ? -24.004 14.011 -1.107 1.00 10.37 365 THR A C 1
ATOM 5324 O O . THR A 1 365 ? -24.297 13.515 -2.20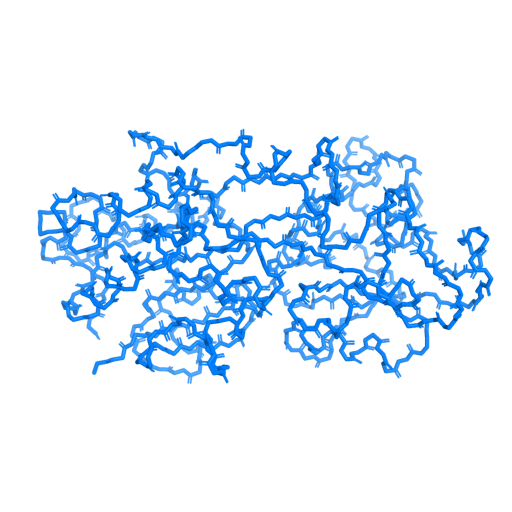0 1.00 11.54 365 THR A O 1
ATOM 5335 N N . CYS A 1 366 ? -22.966 13.584 -0.394 1.00 9.59 366 CYS A N 1
ATOM 5336 C CA . CYS A 1 366 ? -21.983 12.658 -0.942 1.00 9.77 366 CYS A CA 1
ATOM 5337 C C . CYS A 1 366 ? -22.269 11.211 -0.601 1.00 11.20 366 CYS A C 1
ATOM 5338 O O . CYS A 1 366 ? -21.485 10.330 -0.977 1.00 10.98 366 CYS A O 1
ATOM 5345 N N . SER A 1 367 ? -23.389 10.950 0.056 1.00 13.89 367 SER A N 1
ATOM 5346 C CA . SER A 1 367 ? -23.750 9.611 0.491 1.00 16.18 367 SER A CA 1
ATOM 5347 C C . SER A 1 367 ? -23.725 8.630 -0.671 1.00 15.73 367 SER A C 1
ATOM 5348 O O . SER A 1 367 ? -24.457 8.798 -1.647 1.00 16.44 367 SER A O 1
ATOM 5356 N N . GLY A 1 368 ? -22.853 7.624 -0.575 1.00 15.54 368 GLY A N 1
ATOM 5357 C CA . GLY A 1 368 ? -22.779 6.552 -1.546 1.00 15.01 368 GLY A CA 1
ATOM 5358 C C . GLY A 1 368 ? -22.135 6.891 -2.872 1.00 13.20 368 GLY A C 1
ATOM 5359 O O . GLY A 1 368 ? -22.104 6.030 -3.756 1.00 14.69 368 GLY A O 1
ATOM 5363 N N . ILE A 1 369 ? -21.603 8.099 -3.052 1.00 10.46 369 ILE A N 1
ATOM 5364 C CA . ILE A 1 369 ? -21.080 8.524 -4.346 1.00 9.76 369 ILE A CA 1
ATOM 5365 C C . ILE A 1 369 ? -19.666 9.066 -4.170 1.00 9.11 369 ILE A C 1
ATOM 5366 O O . ILE A 1 369 ? -19.157 9.186 -3.060 1.00 10.25 369 ILE A O 1
ATOM 5382 N N . GLY A 1 370 ? -19.027 9.389 -5.296 1.00 9.01 370 GLY A N 1
ATOM 5383 C CA . GLY A 1 370 ? -17.756 10.088 -5.247 1.00 8.72 370 GLY A CA 1
ATOM 5384 C C . GLY A 1 370 ? -16.724 9.604 -6.238 1.00 7.91 370 GLY A C 1
ATOM 5385 O O . GLY A 1 370 ? -16.908 8.589 -6.915 1.00 8.43 370 GLY A O 1
ATOM 5389 N N . ARG A 1 371 ? -15.616 10.334 -6.319 1.00 6.59 371 ARG A N 1
ATOM 5390 C CA . ARG A 1 371 ? -14.512 9.904 -7.157 1.00 6.64 371 ARG A CA 1
ATOM 5391 C C . ARG A 1 371 ? -13.999 8.558 -6.643 1.00 7.42 371 ARG A C 1
ATOM 5392 O O . ARG A 1 371 ? -13.999 8.313 -5.426 1.00 7.63 371 ARG A O 1
ATOM 5413 N N . PRO A 1 372 ? -13.566 7.665 -7.526 1.00 7.54 372 PRO A N 1
ATOM 5414 C CA . PRO A 1 372 ? -13.343 6.269 -7.130 1.00 8.12 372 PRO A CA 1
ATOM 5415 C C . PRO A 1 372 ? -12.149 6.086 -6.221 1.00 8.90 372 PRO A C 1
ATOM 5416 O O . PRO A 1 372 ? -11.191 6.857 -6.229 1.00 9.35 372 PRO A O 1
ATOM 5427 N N . LEU A 1 373 ? -12.200 4.987 -5.480 1.00 10.61 373 LEU A N 1
ATOM 5428 C CA . LEU A 1 373 ? -11.062 4.529 -4.704 1.00 13.54 373 LEU A CA 1
ATOM 5429 C C . LEU A 1 373 ? -9.859 4.336 -5.607 1.00 17.14 373 LEU A C 1
ATOM 5430 O O . LEU A 1 373 ? -8.729 4.608 -5.183 1.00 19.44 373 LEU A O 1
#

Foldseek 3Di:
DAAEAEAAQQCVVCQDDDPLRQADPRYDYQYFAHVLRLVCQLVQPCVSSVDDDGHFKYWYLDFQDPVSQVVSCVPAVDPPDLAHAHHKAKAFQFKFFKWKFAFAAFDFAAAELLRVLCLLQVVDFWPPVPPPGPTTDGEAEEEAQDQHSQQQLQLLLQQVRPDQVSNAPGFFDDDPRGHGGDGGSRSCVRGPHRDPSYHYQPDDHQLSSVVVNNPDHNYMYIGIDLNPPDQPRRSTIYHYPNAGRLWDDCCQFQVVDFQDDDVCNVDNSRNFDHQNATPDIRRRMGTIIMMGGLEAPPVVSLLSVLVSLCQSLDWDADPNRIDGNSVVSCVNSVTGRHDNRSSVVCNVQANDLCHCNYRPNCPNHPSHHGYD

Solvent-accessible surface area: 14194 Å² total

B-factor: mean 12.8, std 10.62, range [4.23, 79.03]